Protein AF-A0A022KUI9-F1 (afdb_monomer)

Structure (mmCIF, N/CA/C/O backbone):
data_AF-A0A022KUI9-F1
#
_entry.id   AF-A0A022KUI9-F1
#
loop_
_atom_site.group_PDB
_atom_site.id
_atom_site.type_symbol
_atom_site.label_atom_id
_atom_site.label_alt_id
_atom_site.label_comp_id
_atom_site.label_asym_id
_atom_site.label_entity_id
_atom_site.label_seq_id
_atom_site.pdbx_PDB_ins_code
_atom_site.Cartn_x
_atom_site.Cartn_y
_atom_site.Cartn_z
_atom_site.occupancy
_atom_site.B_iso_or_equiv
_atom_site.auth_seq_id
_atom_site.auth_comp_id
_atom_site.auth_asym_id
_atom_site.auth_atom_id
_atom_site.pdbx_PDB_model_num
ATOM 1 N N . MET A 1 1 ? -8.753 11.599 -18.284 1.00 32.75 1 MET A N 1
ATOM 2 C CA . MET A 1 1 ? -9.515 12.352 -17.267 1.00 32.75 1 MET A CA 1
ATOM 3 C C . MET A 1 1 ? -10.244 11.339 -16.398 1.00 32.75 1 MET A C 1
ATOM 5 O O . MET A 1 1 ? -11.113 10.648 -16.908 1.00 32.75 1 MET A O 1
ATOM 9 N N . SER A 1 2 ? -9.811 11.151 -15.149 1.00 35.22 2 SER A N 1
ATOM 10 C CA . SER A 1 2 ? -10.555 10.345 -14.174 1.00 35.22 2 SER A CA 1
ATOM 11 C C . SER A 1 2 ? -11.684 11.231 -13.674 1.00 35.22 2 SER A C 1
ATOM 13 O O . SER A 1 2 ? -11.406 12.264 -13.078 1.00 35.22 2 SER A O 1
ATOM 15 N N . THR A 1 3 ? -12.934 10.890 -13.966 1.00 39.75 3 THR A N 1
ATOM 16 C CA . THR A 1 3 ? -14.079 11.484 -13.272 1.00 39.75 3 THR A CA 1
ATOM 17 C C . THR A 1 3 ? -13.853 11.272 -11.780 1.00 39.75 3 THR A C 1
ATOM 19 O O . THR A 1 3 ? -13.820 10.123 -11.335 1.00 39.75 3 THR A O 1
ATOM 22 N N . THR A 1 4 ? -13.603 12.344 -11.027 1.00 51.47 4 THR A N 1
ATOM 23 C CA . THR A 1 4 ? -13.568 12.304 -9.564 1.00 51.47 4 THR A CA 1
ATOM 24 C C . THR A 1 4 ? -14.943 11.831 -9.125 1.00 51.47 4 THR A C 1
ATOM 26 O O . THR A 1 4 ? -15.921 12.566 -9.223 1.00 51.47 4 THR A O 1
ATOM 29 N N . GLN A 1 5 ? -15.042 10.547 -8.794 1.00 65.75 5 GLN A N 1
ATOM 30 C CA . GLN A 1 5 ? -16.291 9.937 -8.375 1.00 65.75 5 GLN A CA 1
ATOM 31 C C . GLN A 1 5 ? -16.695 10.611 -7.063 1.00 65.75 5 GLN A C 1
ATOM 33 O O . GLN A 1 5 ? -15.874 10.690 -6.151 1.00 65.75 5 GLN A O 1
ATOM 38 N N . ASP A 1 6 ? -17.916 11.140 -6.990 1.00 84.56 6 ASP A N 1
ATOM 39 C CA . ASP A 1 6 ? -18.418 11.780 -5.775 1.00 84.56 6 ASP A CA 1
ATOM 40 C C . ASP A 1 6 ? -18.535 10.720 -4.668 1.00 84.56 6 ASP A C 1
ATOM 42 O O . ASP A 1 6 ? -19.437 9.877 -4.650 1.00 84.56 6 ASP A O 1
ATOM 46 N N . VAL A 1 7 ? -17.548 10.727 -3.772 1.00 88.44 7 VAL A N 1
ATOM 47 C CA . VAL A 1 7 ? -17.407 9.759 -2.683 1.00 88.44 7 VAL A CA 1
ATOM 48 C C . VAL A 1 7 ? -18.552 9.846 -1.682 1.00 88.44 7 VAL A C 1
ATOM 50 O O . VAL A 1 7 ? -18.971 8.820 -1.142 1.00 88.44 7 VAL A O 1
ATOM 53 N N . THR A 1 8 ? -19.093 11.046 -1.474 1.00 89.75 8 THR A N 1
ATOM 54 C CA . THR A 1 8 ? -20.229 11.285 -0.584 1.00 89.75 8 THR A CA 1
ATOM 55 C C . THR A 1 8 ? -21.500 10.712 -1.198 1.00 89.75 8 THR A C 1
ATOM 57 O O . THR A 1 8 ? -22.277 10.059 -0.496 1.00 89.75 8 THR A O 1
ATOM 60 N N . ALA A 1 9 ? -21.693 10.870 -2.512 1.00 91.25 9 ALA A N 1
ATOM 61 C CA . ALA A 1 9 ? -22.823 10.277 -3.226 1.00 91.25 9 ALA A CA 1
ATOM 62 C C . ALA A 1 9 ? -22.832 8.741 -3.132 1.00 91.25 9 ALA A C 1
ATOM 64 O O . ALA A 1 9 ? -23.885 8.156 -2.876 1.00 91.25 9 ALA A O 1
ATOM 65 N N . LEU A 1 10 ? -21.671 8.082 -3.256 1.00 92.06 10 LEU A N 1
ATOM 66 C CA . LEU A 1 10 ? -21.560 6.626 -3.075 1.00 92.06 10 LEU A CA 1
ATOM 67 C C . LEU A 1 10 ? -22.010 6.181 -1.680 1.00 92.06 10 LEU A C 1
ATOM 69 O O . LEU A 1 10 ? -22.832 5.274 -1.544 1.00 92.06 10 LEU A O 1
ATOM 73 N N . MET A 1 11 ? -21.502 6.841 -0.637 1.00 94.44 11 MET A N 1
ATOM 74 C CA . MET A 1 11 ? -21.848 6.512 0.748 1.00 94.44 11 MET A CA 1
ATOM 75 C C . MET A 1 11 ? -23.323 6.804 1.055 1.00 94.44 11 MET A C 1
ATOM 77 O O . MET A 1 11 ? -23.965 6.040 1.772 1.00 94.44 11 MET A O 1
ATOM 81 N N . THR A 1 12 ? -23.873 7.880 0.488 1.00 94.94 12 THR A N 1
ATOM 82 C CA . THR A 1 12 ? -25.285 8.269 0.631 1.00 94.94 12 THR A CA 1
ATOM 83 C C . THR A 1 12 ? -26.207 7.250 -0.035 1.00 94.94 12 THR A C 1
ATOM 85 O O . THR A 1 12 ? -27.186 6.820 0.574 1.00 94.94 12 THR A O 1
ATOM 88 N N . SER A 1 13 ? -25.859 6.800 -1.245 1.00 93.62 13 SER A N 1
ATOM 89 C CA . SER A 1 13 ? -26.579 5.734 -1.946 1.00 93.62 13 SER A CA 1
ATOM 90 C C . SER A 1 13 ? -26.566 4.435 -1.138 1.00 93.62 13 SER A C 1
ATOM 92 O O . SER A 1 13 ? -27.624 3.867 -0.881 1.00 93.62 13 SER A O 1
ATOM 94 N N . HIS A 1 14 ? -25.392 4.015 -0.653 1.00 94.69 14 HIS A N 1
ATOM 95 C CA . HIS A 1 14 ? -25.243 2.826 0.194 1.00 94.69 14 HIS A CA 1
ATOM 96 C C . HIS A 1 14 ? -26.022 2.933 1.513 1.00 94.69 14 HIS A C 1
ATOM 98 O O . HIS A 1 14 ? -26.575 1.953 2.009 1.00 94.69 14 HIS A O 1
ATOM 104 N N . ALA A 1 15 ? -26.106 4.129 2.103 1.00 96.25 15 ALA A N 1
ATOM 105 C CA . ALA A 1 15 ? -26.881 4.336 3.319 1.00 96.25 15 ALA A CA 1
ATOM 106 C C . ALA A 1 15 ? -28.376 4.064 3.133 1.00 96.25 15 ALA A C 1
ATOM 108 O O . ALA A 1 15 ? -29.029 3.710 4.118 1.00 96.25 15 ALA A O 1
ATOM 109 N N . ALA A 1 16 ? -28.908 4.203 1.912 1.00 95.50 16 ALA A N 1
ATOM 110 C CA . ALA A 1 16 ? -30.316 3.981 1.585 1.00 95.50 16 ALA A CA 1
ATOM 111 C C . ALA A 1 16 ? -31.273 4.677 2.579 1.00 95.50 16 ALA A C 1
ATOM 113 O O . ALA A 1 16 ? -32.283 4.116 3.002 1.00 95.50 16 ALA A O 1
ATOM 114 N N . LEU A 1 17 ? -30.913 5.894 3.003 1.00 95.62 17 LEU A N 1
ATOM 115 C CA . LEU A 1 17 ? -31.647 6.700 3.976 1.00 95.62 17 LEU A CA 1
ATOM 116 C C . LEU A 1 17 ? -31.761 8.147 3.482 1.00 95.62 17 LEU A C 1
ATOM 118 O O . LEU A 1 17 ? -30.729 8.786 3.267 1.00 95.62 17 LEU A O 1
ATOM 122 N N . PRO A 1 18 ? -32.983 8.694 3.340 1.00 94.81 18 PRO A N 1
ATOM 123 C CA . PRO A 1 18 ? -33.170 10.090 2.958 1.00 94.81 18 PRO A CA 1
ATOM 124 C C . PRO A 1 18 ? -32.487 11.047 3.945 1.00 94.81 18 PRO A C 1
ATOM 126 O O . PRO A 1 18 ? -32.740 10.975 5.148 1.00 94.81 18 PRO A O 1
ATOM 129 N N . GLY A 1 19 ? -31.652 11.962 3.448 1.00 93.88 19 GLY A N 1
ATOM 130 C CA . GLY A 1 19 ? -30.924 12.929 4.274 1.00 93.88 19 GLY A CA 1
ATOM 131 C C . GLY A 1 19 ? -29.584 12.429 4.823 1.00 93.88 19 GLY A C 1
ATOM 132 O O . GLY A 1 19 ? -28.986 13.114 5.652 1.00 93.88 19 GLY A O 1
ATOM 133 N N . ALA A 1 20 ? -29.093 11.254 4.407 1.00 96.56 20 ALA A N 1
ATOM 134 C CA . ALA A 1 20 ? -27.789 10.738 4.838 1.00 96.56 20 ALA A CA 1
ATOM 135 C C . ALA A 1 20 ? -26.624 11.682 4.492 1.00 96.56 20 ALA A C 1
ATOM 137 O O . ALA A 1 20 ? -25.658 11.764 5.251 1.00 96.56 20 ALA A O 1
ATOM 138 N N . GLU A 1 21 ? -26.737 12.466 3.420 1.00 95.31 21 GLU A N 1
ATOM 139 C CA . GLU A 1 21 ? -25.753 13.480 3.046 1.00 95.31 21 GLU A CA 1
ATOM 140 C C . GLU A 1 21 ? -25.562 14.557 4.127 1.00 95.31 21 GLU A C 1
ATOM 142 O O . GLU A 1 21 ? -24.482 15.125 4.222 1.00 95.31 21 GLU A O 1
ATOM 147 N N . GLN A 1 22 ? -26.554 14.799 4.996 1.00 95.62 22 GLN A N 1
ATOM 148 C CA . GLN A 1 22 ? -26.453 15.781 6.089 1.00 95.62 22 GLN A CA 1
ATOM 149 C C . GLN A 1 22 ? -25.416 15.399 7.155 1.00 95.62 22 GLN A C 1
ATOM 151 O O . GLN A 1 22 ? -24.913 16.268 7.859 1.00 95.62 22 GLN A O 1
ATOM 156 N N . VAL A 1 23 ? -25.104 14.104 7.287 1.00 96.19 23 VAL A N 1
ATOM 157 C CA . VAL A 1 23 ? -24.130 13.587 8.267 1.00 96.19 23 VAL A CA 1
ATOM 158 C C . VAL A 1 23 ? -22.879 12.994 7.626 1.00 96.19 23 VAL A C 1
ATOM 160 O O . VAL A 1 23 ? -21.890 12.781 8.321 1.00 96.19 23 VAL A O 1
ATOM 163 N N . LEU A 1 24 ? -22.919 12.692 6.325 1.00 96.44 24 LEU A N 1
ATOM 164 C CA . LEU A 1 24 ? -21.796 12.119 5.573 1.00 96.44 24 LEU A CA 1
ATOM 165 C C . LEU A 1 24 ? -20.928 13.178 4.878 1.00 96.44 24 LEU A C 1
ATOM 167 O O . LEU A 1 24 ? -19.786 12.888 4.518 1.00 96.44 24 LEU A O 1
ATOM 171 N N . ASP A 1 25 ? -21.457 14.388 4.704 1.00 95.19 25 ASP A N 1
ATOM 172 C CA . ASP A 1 25 ? -20.746 15.548 4.178 1.00 95.19 25 ASP A CA 1
ATOM 173 C C . ASP A 1 25 ? -20.314 16.464 5.334 1.00 95.19 25 ASP A C 1
ATOM 175 O O . ASP A 1 25 ? -21.151 16.982 6.078 1.00 95.19 25 ASP A O 1
ATOM 179 N N . SER A 1 26 ? -19.004 16.678 5.483 1.00 93.44 26 SER A N 1
ATOM 180 C CA . SER A 1 26 ? -18.447 17.509 6.558 1.00 93.44 26 SER A CA 1
ATOM 181 C C . SER A 1 26 ? -18.938 18.960 6.512 1.00 93.44 26 SER A C 1
ATOM 183 O O . SER A 1 26 ? -19.142 19.560 7.566 1.00 93.44 26 SER A O 1
ATOM 185 N N . ALA A 1 27 ? -19.164 19.537 5.326 1.00 94.31 27 ALA A N 1
ATOM 186 C CA . ALA A 1 27 ? -19.635 20.914 5.188 1.00 94.31 27 ALA A CA 1
ATOM 187 C C . ALA A 1 27 ? -21.111 21.037 5.586 1.00 94.31 27 ALA A C 1
ATOM 189 O O . ALA A 1 27 ? -21.484 21.967 6.304 1.00 94.31 27 ALA A O 1
ATOM 190 N N . ARG A 1 28 ? -21.946 20.067 5.192 1.00 95.94 28 ARG A N 1
ATOM 191 C CA . ARG A 1 28 ? -23.356 20.021 5.622 1.00 95.94 28 ARG A CA 1
ATOM 192 C C . ARG A 1 28 ? -23.476 19.796 7.122 1.00 95.94 28 ARG A C 1
ATOM 194 O O . ARG A 1 28 ? -24.244 20.499 7.773 1.00 95.94 28 ARG A O 1
ATOM 201 N N . LEU A 1 29 ? -22.679 18.883 7.678 1.00 96.31 29 LEU A N 1
ATOM 202 C CA . LEU A 1 29 ? -22.661 18.652 9.118 1.00 96.31 29 LEU A CA 1
ATOM 203 C C . LEU A 1 29 ? -22.164 19.889 9.879 1.00 96.31 29 LEU A C 1
ATOM 205 O O . LEU A 1 29 ? -22.726 20.226 10.916 1.00 96.31 29 LEU A O 1
ATOM 209 N N . SER A 1 30 ? -21.168 20.606 9.353 1.00 96.69 30 SER A N 1
ATOM 210 C CA . SER A 1 30 ? -20.695 21.858 9.959 1.00 96.69 30 SER A CA 1
ATOM 211 C C . SER A 1 30 ? -21.796 22.919 10.010 1.00 96.69 30 SER A C 1
ATOM 213 O O . SER A 1 30 ? -22.028 23.532 11.052 1.00 96.69 30 SER A O 1
ATOM 215 N N . ALA A 1 31 ? -22.532 23.092 8.907 1.00 96.00 31 ALA A N 1
ATOM 216 C CA . ALA A 1 31 ? -23.672 24.003 8.849 1.00 96.00 31 ALA A CA 1
ATOM 217 C C . ALA A 1 31 ? -24.786 23.601 9.831 1.00 96.00 31 ALA A C 1
ATOM 219 O O . ALA A 1 31 ? -25.356 24.464 10.494 1.00 96.00 31 ALA A O 1
ATOM 220 N N . LEU A 1 32 ? -25.058 22.299 9.962 1.00 95.25 32 LEU A N 1
ATOM 221 C CA . LEU A 1 32 ? -26.034 21.754 10.907 1.00 95.25 32 LEU A CA 1
ATOM 222 C C . LEU A 1 32 ? -25.645 22.023 12.370 1.00 95.25 32 LEU A C 1
ATOM 224 O O . LEU A 1 32 ? -26.492 22.369 13.188 1.00 95.25 32 LEU A O 1
ATOM 228 N N . LEU A 1 33 ? -24.366 21.844 12.707 1.00 95.12 33 LEU A N 1
ATOM 229 C CA . LEU A 1 33 ? -23.859 22.003 14.072 1.00 95.12 33 LEU A CA 1
ATOM 230 C C . LEU A 1 33 ? -23.544 23.462 14.435 1.00 95.12 33 LEU A C 1
ATOM 232 O O . LEU A 1 33 ? -23.297 23.745 15.606 1.00 95.12 33 LEU A O 1
ATOM 236 N N . GLY A 1 34 ? -23.524 24.372 13.457 1.00 94.19 34 GLY A N 1
ATOM 237 C CA . GLY A 1 34 ? -23.131 25.770 13.654 1.00 94.19 34 GLY A CA 1
ATOM 238 C C . GLY A 1 34 ? -21.646 25.954 13.993 1.00 94.19 34 GLY A C 1
ATOM 239 O O . GLY A 1 34 ? -21.272 26.987 14.543 1.00 94.19 34 GLY A O 1
ATOM 240 N N . GLN A 1 35 ? -20.807 24.959 13.696 1.00 93.56 35 GLN A N 1
ATOM 241 C CA . GLN A 1 35 ? -19.363 24.963 13.943 1.00 93.56 35 GLN A CA 1
ATOM 242 C C . GLN A 1 35 ? -18.648 24.140 12.872 1.00 93.56 35 GLN A C 1
ATOM 244 O O . GLN A 1 35 ? -19.191 23.145 12.395 1.00 93.56 35 GLN A O 1
ATOM 249 N N . GLU A 1 36 ? -17.429 24.530 12.501 1.00 95.44 36 GLU A N 1
ATOM 250 C CA . GLU A 1 36 ? -16.634 23.747 11.554 1.00 95.44 36 GLU A CA 1
ATOM 251 C C . GLU A 1 36 ? -16.195 22.423 12.178 1.00 95.44 36 GLU A C 1
ATOM 253 O O . GLU A 1 36 ? -15.584 22.388 13.249 1.00 95.44 36 GLU A O 1
ATOM 258 N N . VAL A 1 37 ? -16.492 21.320 11.491 1.00 95.25 37 VAL A N 1
ATOM 259 C CA . VAL A 1 37 ? -16.132 19.974 11.931 1.00 95.25 37 VAL A CA 1
ATOM 260 C C . VAL A 1 37 ? -15.529 19.143 10.806 1.00 95.25 37 VAL A C 1
ATOM 262 O O . VAL A 1 37 ? -15.844 19.307 9.627 1.00 95.25 37 VAL A O 1
ATOM 265 N N . ALA A 1 38 ? -14.699 18.179 11.190 1.00 94.06 38 ALA A N 1
ATOM 266 C CA . ALA A 1 38 ? -14.253 17.098 10.323 1.00 94.06 38 ALA A CA 1
ATOM 267 C C . ALA A 1 38 ? -14.775 15.758 10.848 1.00 94.06 38 ALA A C 1
ATOM 269 O O . ALA A 1 38 ? -14.785 15.514 12.056 1.00 94.06 38 ALA A O 1
ATOM 270 N N . LEU A 1 39 ? -15.186 14.874 9.942 1.00 95.12 39 LEU A N 1
ATOM 271 C CA . LEU A 1 39 ? -15.570 13.510 10.290 1.00 95.12 39 LEU A CA 1
ATOM 272 C C . LEU A 1 39 ? -14.326 12.676 10.614 1.00 95.12 39 LEU A C 1
ATOM 274 O O . LEU A 1 39 ? -13.338 12.719 9.888 1.00 95.12 39 LEU A O 1
ATOM 278 N N . ASP A 1 40 ? -14.384 11.902 11.698 1.00 92.12 40 ASP A N 1
ATOM 279 C CA . ASP A 1 40 ? -13.325 10.944 12.053 1.00 92.12 40 ASP A CA 1
ATOM 280 C C . ASP A 1 40 ? -13.727 9.505 11.734 1.00 92.12 40 ASP A C 1
ATOM 282 O O . ASP A 1 40 ? -12.897 8.687 11.336 1.00 92.12 40 ASP A O 1
ATOM 286 N N . ARG A 1 41 ? -14.996 9.150 11.977 1.00 94.81 41 ARG A N 1
ATOM 287 C CA . ARG A 1 41 ? -15.497 7.794 11.746 1.00 94.81 41 ARG A CA 1
ATOM 288 C C . ARG A 1 41 ? -16.905 7.813 11.200 1.00 94.81 41 ARG A C 1
ATOM 290 O O . ARG A 1 41 ? -17.740 8.592 11.646 1.00 94.81 41 ARG A O 1
ATOM 297 N N . VAL A 1 42 ? -17.185 6.861 10.318 1.00 95.81 42 VAL A N 1
ATOM 298 C CA . VAL A 1 42 ? -18.500 6.642 9.725 1.00 95.81 42 VAL A CA 1
ATOM 299 C C . VAL A 1 42 ? -18.921 5.191 9.910 1.00 95.81 42 VAL A C 1
ATOM 301 O O . VAL A 1 42 ? -18.171 4.249 9.640 1.00 95.81 42 VAL A O 1
ATOM 304 N N . ARG A 1 43 ? -20.165 4.998 10.346 1.00 95.88 43 ARG A N 1
ATOM 305 C CA . ARG A 1 43 ? -20.824 3.698 10.411 1.00 95.88 43 ARG A CA 1
ATOM 306 C C . ARG A 1 43 ? -22.184 3.766 9.735 1.00 95.88 43 ARG A C 1
ATOM 308 O O . ARG A 1 43 ? -23.122 4.356 10.266 1.00 95.88 43 ARG A O 1
ATOM 315 N N . ILE A 1 44 ? -22.298 3.062 8.617 1.00 96.06 44 ILE A N 1
ATOM 316 C CA . ILE A 1 44 ? -23.532 2.951 7.845 1.00 96.06 44 ILE A CA 1
ATOM 317 C C . ILE A 1 44 ? -24.181 1.595 8.130 1.00 96.06 44 ILE A C 1
ATOM 319 O O . ILE A 1 44 ? -23.514 0.561 8.185 1.00 96.06 44 ILE A O 1
ATOM 323 N N . LYS A 1 45 ? -25.490 1.610 8.370 1.00 95.69 45 LYS A N 1
ATOM 324 C CA . LYS A 1 45 ? -26.367 0.440 8.322 1.00 95.69 45 LYS A CA 1
ATOM 325 C C . LYS A 1 45 ? -27.469 0.760 7.312 1.00 95.69 45 LYS A C 1
ATOM 327 O O . LYS A 1 45 ? -28.362 1.529 7.690 1.00 95.69 45 LYS A O 1
ATOM 332 N N . PRO A 1 46 ? -27.391 0.220 6.083 1.00 95.56 46 PRO A N 1
ATOM 333 C CA . PRO A 1 46 ? -28.315 0.556 5.003 1.00 95.56 46 PRO A CA 1
ATOM 334 C C . PRO A 1 46 ? -29.781 0.486 5.446 1.00 95.56 46 PRO A C 1
ATOM 336 O O . PRO A 1 46 ? -30.176 -0.453 6.141 1.00 95.56 46 PRO A O 1
ATOM 339 N N . GLY A 1 47 ? -30.558 1.526 5.140 1.00 96.25 47 GLY A N 1
ATOM 340 C CA . GLY A 1 47 ? -31.979 1.652 5.489 1.00 96.25 47 GLY A CA 1
ATOM 341 C C . GLY A 1 47 ? -32.290 1.808 6.984 1.00 96.25 47 GLY A C 1
ATOM 342 O O . GLY A 1 47 ? -33.450 1.971 7.356 1.00 96.25 47 GLY A O 1
ATOM 343 N N . ALA A 1 48 ? -31.289 1.764 7.871 1.00 97.12 48 ALA A N 1
ATOM 344 C CA . ALA A 1 48 ? -31.505 1.705 9.316 1.00 97.12 48 ALA A CA 1
ATOM 345 C C . ALA A 1 48 ? -30.895 2.882 10.087 1.00 97.12 48 ALA A C 1
ATOM 347 O O . ALA A 1 48 ? -31.582 3.482 10.921 1.00 97.12 48 ALA A O 1
ATOM 348 N N . SER A 1 49 ? -29.608 3.181 9.880 1.00 97.69 49 SER A N 1
ATOM 349 C CA . SER A 1 49 ? -28.948 4.318 10.536 1.00 97.69 49 SER A CA 1
ATOM 350 C C . SER A 1 49 ? -27.602 4.691 9.916 1.00 97.69 49 SER A C 1
ATOM 352 O O . SER A 1 49 ? -26.840 3.797 9.545 1.00 97.69 49 SER A O 1
ATOM 354 N N . VAL A 1 50 ? -27.241 5.971 9.983 1.00 98.06 50 VAL A N 1
ATOM 355 C CA . VAL A 1 50 ? -25.875 6.476 9.788 1.00 98.06 50 VAL A CA 1
ATOM 356 C C . VAL A 1 50 ? -25.403 7.115 11.091 1.00 98.06 50 VAL A C 1
ATOM 358 O O . VAL A 1 50 ? -26.046 8.031 11.590 1.00 98.06 50 VAL A O 1
ATOM 361 N N . LEU A 1 51 ? -24.308 6.614 11.660 1.00 98.12 51 LEU A N 1
ATOM 362 C CA . LEU A 1 51 ? -23.685 7.155 12.870 1.00 98.12 51 LEU A CA 1
ATOM 363 C C . LEU A 1 51 ? -22.268 7.604 12.537 1.00 98.12 51 LEU A C 1
ATOM 365 O O . LEU A 1 51 ? -21.469 6.791 12.064 1.00 98.12 51 LEU A O 1
ATOM 369 N N . VAL A 1 52 ? -21.957 8.861 12.822 1.00 97.81 52 VAL A N 1
ATOM 370 C CA . VAL A 1 52 ? -20.620 9.425 12.641 1.00 97.81 52 VAL A CA 1
ATOM 371 C C . VAL A 1 52 ? -20.058 9.952 13.956 1.00 97.81 52 VAL A C 1
ATOM 373 O O . VAL A 1 52 ? -20.820 10.387 14.821 1.00 97.81 52 VAL A O 1
ATOM 376 N N . SER A 1 53 ? -18.734 9.916 14.106 1.00 97.31 53 SER A N 1
ATOM 377 C CA . SER A 1 53 ? -18.024 10.797 15.040 1.00 97.31 53 SER A CA 1
ATOM 378 C C . SER A 1 53 ? -17.389 11.939 14.272 1.00 97.31 53 SER A C 1
ATOM 380 O O . SER A 1 53 ? -16.903 11.745 13.153 1.00 97.31 53 SER A O 1
ATOM 382 N N . TYR A 1 54 ? -17.336 13.098 14.907 1.00 96.25 54 TYR A N 1
ATOM 383 C CA . TYR A 1 54 ? -16.688 14.278 14.367 1.00 96.25 54 TYR A CA 1
ATOM 384 C C . TYR A 1 54 ? -15.764 14.914 15.401 1.00 96.25 54 TYR A C 1
ATOM 386 O O . TYR A 1 54 ? -15.898 14.689 16.611 1.00 96.25 54 TYR A O 1
ATOM 394 N N . ARG A 1 55 ? -14.870 15.760 14.894 1.00 94.56 55 ARG A N 1
ATOM 395 C CA . ARG A 1 55 ? -14.062 16.686 15.677 1.00 94.56 55 ARG A CA 1
ATOM 396 C C . ARG A 1 55 ? -14.319 18.124 15.259 1.00 94.56 55 ARG A C 1
ATOM 398 O O . ARG A 1 55 ? -14.409 18.386 14.061 1.00 94.56 55 ARG A O 1
ATOM 405 N N . ALA A 1 56 ? -14.381 19.033 16.221 1.00 92.81 56 ALA A N 1
ATOM 406 C CA . ALA A 1 56 ? -14.358 20.462 15.953 1.00 92.81 56 ALA A CA 1
ATOM 407 C C . ALA A 1 56 ? -12.995 20.867 15.371 1.00 92.81 56 ALA A C 1
ATOM 409 O O . ALA A 1 56 ? -11.945 2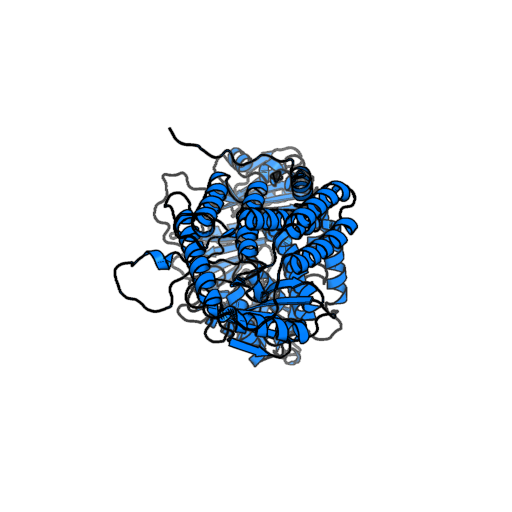0.350 15.771 1.00 92.81 56 ALA A O 1
ATOM 410 N N . LEU A 1 57 ? -13.014 21.772 14.397 1.00 88.06 57 LEU A N 1
ATOM 411 C CA . LEU A 1 57 ? -11.825 22.431 13.874 1.00 88.06 57 LEU A CA 1
ATOM 412 C C . LEU A 1 57 ? -11.678 23.770 14.601 1.00 88.06 57 LEU A C 1
ATOM 414 O O . LEU A 1 57 ? -12.634 24.534 14.705 1.00 88.06 57 LEU A O 1
ATOM 418 N N . ALA A 1 58 ? -10.495 24.041 15.153 1.00 70.50 58 ALA A N 1
ATOM 419 C CA . ALA A 1 58 ? -10.264 25.290 15.867 1.00 70.50 58 ALA A CA 1
ATOM 420 C C . ALA A 1 58 ? -10.399 26.485 14.911 1.00 70.50 58 ALA A C 1
ATOM 422 O O . ALA A 1 58 ? -9.748 26.520 13.866 1.00 70.50 58 ALA A O 1
ATOM 423 N N . SER A 1 59 ? -11.178 27.497 15.302 1.00 54.22 59 SER A N 1
ATOM 424 C CA . SER A 1 59 ? -11.160 28.805 14.644 1.00 54.22 59 SER A CA 1
ATOM 425 C C . SER A 1 59 ? -9.731 29.356 14.671 1.00 54.22 59 SER A C 1
ATOM 427 O O . SER A 1 59 ? -9.063 29.270 15.704 1.00 54.22 59 SER A O 1
ATOM 429 N N . ALA A 1 60 ? -9.270 29.945 13.564 1.00 42.59 60 ALA A N 1
ATOM 430 C CA . ALA A 1 60 ? -7.886 30.374 13.302 1.00 42.59 60 ALA A CA 1
ATOM 431 C C . ALA A 1 60 ? -7.281 31.449 14.253 1.00 42.59 60 ALA A C 1
ATOM 433 O O . ALA A 1 60 ? -6.348 32.150 13.876 1.00 42.59 60 ALA A O 1
ATOM 434 N N . GLY A 1 61 ? -7.769 31.592 15.490 1.00 38.06 61 GLY A N 1
ATOM 435 C CA . GLY A 1 61 ? -7.282 32.540 16.497 1.00 38.06 61 GLY A CA 1
ATOM 436 C C . GLY A 1 61 ? -7.243 32.027 17.945 1.00 38.06 61 GLY A C 1
ATOM 437 O O . GLY A 1 61 ? -7.001 32.834 18.836 1.00 38.06 61 GLY A O 1
ATOM 438 N N . ALA A 1 62 ? -7.472 30.732 18.213 1.00 36.59 62 ALA A N 1
ATOM 439 C CA . ALA A 1 62 ? -7.586 30.192 19.583 1.00 36.59 62 ALA A CA 1
ATOM 440 C C . ALA A 1 62 ? -6.589 29.064 19.935 1.00 36.59 62 ALA A C 1
ATOM 442 O O . ALA A 1 62 ? -6.831 28.286 20.856 1.00 36.59 62 ALA A O 1
ATOM 443 N N . ALA A 1 63 ? -5.462 28.945 19.227 1.00 38.19 63 ALA A N 1
ATOM 444 C CA . ALA A 1 63 ? -4.449 27.932 19.531 1.00 38.19 63 ALA A CA 1
ATOM 445 C C . ALA A 1 63 ? -3.407 28.466 20.531 1.00 38.19 63 ALA A C 1
ATOM 447 O O . ALA A 1 63 ? -2.335 28.931 20.149 1.00 38.19 63 ALA A O 1
ATOM 448 N N . GLY A 1 64 ? -3.708 28.385 21.829 1.00 36.75 64 GLY A N 1
ATOM 449 C CA . GLY A 1 64 ? -2.641 28.253 22.826 1.00 36.75 64 GLY A CA 1
ATOM 450 C C . GLY A 1 64 ? -1.944 26.892 22.652 1.00 36.75 64 GLY A C 1
ATOM 451 O O . GLY A 1 64 ? -2.574 25.956 22.153 1.00 36.75 64 GLY A O 1
ATOM 452 N N . PRO A 1 65 ? -0.662 26.738 23.028 1.00 34.81 65 PRO A N 1
ATOM 453 C CA . PRO A 1 65 ? 0.038 25.464 22.892 1.00 34.81 65 PRO A CA 1
ATOM 454 C C . PRO A 1 65 ? -0.683 24.381 23.708 1.00 34.81 65 PRO A C 1
ATOM 456 O O . PRO A 1 65 ? -0.708 24.427 24.937 1.00 34.81 65 PRO A O 1
ATOM 459 N N . SER A 1 66 ? -1.291 23.401 23.035 1.00 44.75 66 SER A N 1
ATOM 460 C CA . SER A 1 66 ? -1.886 22.240 23.696 1.00 44.75 66 SER A CA 1
ATOM 461 C C . SER A 1 66 ? -0.763 21.320 24.175 1.00 44.75 66 SER A C 1
ATOM 463 O O . SER A 1 66 ? -0.213 20.542 23.402 1.00 44.75 66 SER A O 1
ATOM 465 N N . THR A 1 67 ? -0.402 21.411 25.449 1.00 42.31 67 THR A N 1
ATOM 466 C CA . THR A 1 67 ? 0.713 20.671 26.064 1.00 42.31 67 THR A CA 1
ATOM 467 C C . THR A 1 67 ? 0.366 19.229 26.470 1.00 42.31 67 THR A C 1
ATOM 469 O O . THR A 1 67 ? 1.060 18.646 27.296 1.00 42.31 67 THR A O 1
ATOM 472 N N . GLY A 1 68 ? -0.686 18.623 25.903 1.00 52.28 68 GLY A N 1
ATOM 473 C CA . GLY A 1 68 ? -1.136 17.268 26.253 1.00 52.28 68 GLY A CA 1
ATOM 474 C C . GLY A 1 68 ? -1.580 16.442 25.046 1.00 52.28 68 GLY A C 1
ATOM 475 O O . GLY A 1 68 ? -2.023 16.992 24.037 1.00 52.28 68 GLY A O 1
ATOM 476 N N . CYS A 1 69 ? -1.476 15.116 25.158 1.00 66.62 69 CYS A N 1
ATOM 477 C CA . CYS A 1 69 ? -1.910 14.171 24.130 1.00 66.62 69 CYS A CA 1
ATOM 478 C C . CYS A 1 69 ? -3.448 14.072 24.042 1.00 66.62 69 CYS A C 1
ATOM 480 O O . CYS A 1 69 ? -4.157 14.293 25.019 1.00 66.62 69 CYS A O 1
ATOM 482 N N . GLY A 1 70 ? -3.996 13.785 22.858 1.00 81.06 70 GLY A N 1
ATOM 483 C CA . GLY A 1 70 ? -5.451 13.710 22.644 1.00 81.06 70 GLY A CA 1
ATOM 484 C C . GLY A 1 70 ? -6.160 15.065 22.503 1.00 81.06 70 GLY A C 1
ATOM 485 O O . GLY A 1 70 ? -5.533 16.125 22.482 1.00 81.06 70 GLY A O 1
ATOM 486 N N . ARG A 1 71 ? -7.490 15.038 22.376 1.00 89.69 71 ARG A N 1
ATOM 487 C CA . ARG A 1 71 ? -8.358 16.197 22.073 1.00 89.69 71 ARG A CA 1
ATOM 488 C C . ARG A 1 71 ? -9.164 16.639 23.295 1.00 89.69 71 ARG A C 1
ATOM 490 O O . ARG A 1 71 ? -9.397 15.829 24.190 1.00 89.69 71 ARG A O 1
ATOM 497 N N . ALA A 1 72 ? -9.615 17.892 23.344 1.00 90.81 72 ALA A N 1
ATOM 498 C CA . ALA A 1 72 ? -10.523 18.312 24.409 1.00 90.81 72 ALA A CA 1
ATOM 499 C C . ALA A 1 72 ? -11.880 17.601 24.267 1.00 90.81 72 ALA A C 1
ATOM 501 O O . ALA A 1 72 ? -12.337 17.336 23.156 1.00 90.81 72 ALA A O 1
ATOM 502 N N . LEU A 1 73 ? -12.540 17.306 25.391 1.00 90.12 73 LEU A N 1
ATOM 503 C CA . LEU A 1 73 ? -13.855 16.646 25.401 1.00 90.12 73 LEU A CA 1
ATOM 504 C C . LEU A 1 73 ? -14.914 17.414 24.594 1.00 90.12 73 LEU A C 1
ATOM 506 O O . LEU A 1 73 ? -15.735 16.789 23.931 1.00 90.12 73 LEU A O 1
ATOM 510 N N . ALA A 1 74 ? -14.878 18.749 24.643 1.00 89.94 74 ALA A N 1
ATOM 511 C CA . ALA A 1 74 ? -15.821 19.618 23.936 1.00 89.94 74 ALA A CA 1
ATOM 512 C C . ALA A 1 74 ? -15.657 19.576 22.407 1.00 89.94 74 ALA A C 1
ATOM 514 O O . ALA A 1 74 ? -16.617 19.826 21.682 1.00 89.94 74 ALA A O 1
ATOM 515 N N . ASP A 1 75 ? -14.468 19.205 21.925 1.00 92.75 75 ASP A N 1
ATOM 516 C CA . ASP A 1 75 ? -14.150 19.173 20.498 1.00 92.75 75 ASP A CA 1
ATOM 517 C C . ASP A 1 75 ? -14.538 17.844 19.847 1.00 92.75 75 ASP A C 1
ATOM 519 O O . ASP A 1 75 ? -14.257 17.644 18.670 1.00 92.75 75 ASP A O 1
ATOM 523 N N . VAL A 1 76 ? -15.125 16.899 20.586 1.00 95.19 76 VAL A N 1
ATOM 524 C CA . VAL A 1 76 ? -15.449 15.557 20.089 1.00 95.19 76 VAL A CA 1
ATOM 525 C C . VAL A 1 76 ? -16.930 15.269 20.293 1.00 95.19 76 VAL A C 1
ATOM 527 O O . VAL A 1 76 ? -17.461 15.376 21.398 1.00 95.19 76 VAL A O 1
ATOM 530 N N . GLY A 1 77 ? -17.600 14.840 19.227 1.00 96.25 77 GLY A N 1
ATOM 531 C CA . GLY A 1 77 ? -19.024 14.529 19.279 1.00 96.25 77 GLY A CA 1
ATOM 532 C C . GLY A 1 77 ? -19.458 13.491 18.259 1.00 96.25 77 GLY A C 1
ATOM 533 O O . GLY A 1 77 ? -18.648 12.873 17.559 1.00 96.25 77 GLY A O 1
ATOM 534 N N . TRP A 1 78 ? -20.765 13.269 18.207 1.00 97.81 78 TRP A N 1
ATOM 535 C CA . TRP A 1 78 ? -21.405 12.319 17.309 1.00 97.81 78 TRP A CA 1
ATOM 536 C C . TRP A 1 78 ? -22.648 12.918 16.654 1.00 97.81 78 TRP A C 1
ATOM 538 O O . TRP A 1 78 ? -23.333 13.765 17.230 1.00 97.81 78 TRP A O 1
ATOM 548 N N . ALA A 1 79 ? -22.967 12.429 15.456 1.00 98.00 79 ALA A N 1
ATOM 549 C CA . ALA A 1 79 ? -24.244 12.677 14.796 1.00 98.00 79 ALA A CA 1
ATOM 550 C C . ALA A 1 79 ? -24.855 11.355 14.313 1.00 98.00 79 ALA A C 1
ATOM 552 O O . ALA A 1 79 ? -24.154 10.465 13.824 1.00 98.00 79 ALA A O 1
ATOM 553 N N . LEU A 1 80 ? -26.164 11.207 14.495 1.00 98.06 80 LEU A N 1
ATOM 554 C CA . LEU A 1 80 ? -26.930 10.002 14.201 1.00 98.06 80 LEU A CA 1
ATOM 555 C C . LEU A 1 80 ? -28.144 10.357 13.348 1.00 98.06 80 LEU A C 1
ATOM 557 O O . LEU A 1 80 ? -29.060 11.021 13.825 1.00 98.06 80 LEU A O 1
ATOM 561 N N . LEU A 1 81 ? -28.190 9.816 12.135 1.00 98.12 81 LEU A N 1
ATOM 562 C CA . LEU A 1 81 ? -29.410 9.702 11.347 1.00 98.12 81 LEU A CA 1
ATOM 563 C C . LEU A 1 81 ? -30.008 8.307 11.563 1.00 98.12 81 LEU A C 1
ATOM 565 O O . LEU A 1 81 ? -29.311 7.305 11.382 1.00 98.12 81 LEU A O 1
ATOM 569 N N . VAL A 1 82 ? -31.276 8.197 11.958 1.00 97.88 82 VAL A N 1
ATOM 570 C CA . VAL A 1 82 ? -31.898 6.906 12.301 1.00 97.88 82 VAL A CA 1
ATOM 571 C C . VAL A 1 82 ? -33.366 6.836 11.888 1.00 97.88 82 VAL A C 1
ATOM 573 O O . VAL A 1 82 ? -34.154 7.717 12.200 1.00 97.88 82 VAL A O 1
ATOM 576 N N . ALA A 1 83 ? -33.765 5.748 11.223 1.00 97.38 83 ALA A N 1
ATOM 577 C CA . ALA A 1 83 ? -35.153 5.568 10.778 1.00 97.38 83 ALA A CA 1
ATOM 578 C C . ALA A 1 83 ? -36.117 5.154 11.909 1.00 97.38 83 ALA A C 1
ATOM 580 O O . ALA A 1 83 ? -37.312 5.432 11.857 1.00 97.38 83 ALA A O 1
ATOM 581 N N . SER A 1 84 ? -35.604 4.461 12.930 1.00 96.75 84 SER A N 1
ATOM 582 C CA . SER A 1 84 ? -36.406 3.851 14.000 1.00 96.75 84 SER A CA 1
ATOM 583 C C . SER A 1 84 ? -36.742 4.851 15.121 1.00 96.75 84 SER A C 1
ATOM 585 O O . SER A 1 84 ? -35.809 5.308 15.794 1.00 96.75 84 SER A O 1
ATOM 587 N N . PRO A 1 85 ? -38.040 5.111 15.399 1.00 96.00 85 PRO A N 1
ATOM 588 C CA . PRO A 1 85 ? -38.475 5.944 16.524 1.00 96.00 85 PRO A CA 1
ATOM 589 C C . PRO A 1 85 ? -37.990 5.408 17.877 1.00 96.00 85 PRO A C 1
ATOM 591 O O . PRO A 1 85 ? -37.413 6.152 18.661 1.00 96.00 85 PRO A O 1
ATOM 594 N N . ASP A 1 86 ? -38.082 4.093 18.111 1.00 96.25 86 ASP A N 1
ATOM 595 C CA . ASP A 1 86 ? -37.634 3.473 19.369 1.00 96.25 86 ASP A CA 1
ATOM 596 C C . ASP A 1 86 ? -36.151 3.716 19.665 1.00 96.25 86 ASP A C 1
ATOM 598 O O . ASP A 1 86 ? -35.746 3.901 20.819 1.00 96.25 86 ASP A O 1
ATOM 602 N N . LYS A 1 87 ? -35.314 3.701 18.617 1.00 94.06 87 LYS A N 1
ATOM 603 C CA . LYS A 1 87 ? -33.887 4.007 18.749 1.00 94.06 87 LYS A CA 1
ATOM 604 C C . LYS A 1 87 ? -33.677 5.480 19.079 1.00 94.06 87 LYS A C 1
ATOM 606 O O . LYS A 1 87 ? -32.875 5.747 19.972 1.00 94.06 87 LYS A O 1
ATOM 611 N N . ARG A 1 88 ? -34.393 6.395 18.412 1.00 95.94 88 ARG A N 1
ATOM 612 C CA . ARG A 1 88 ? -34.380 7.840 18.704 1.00 95.94 88 ARG A CA 1
ATOM 613 C C . ARG A 1 88 ? -34.797 8.108 20.149 1.00 95.94 88 ARG A C 1
ATOM 615 O O . ARG A 1 88 ? -34.013 8.667 20.914 1.00 95.94 88 ARG A O 1
ATOM 622 N N . ASP A 1 89 ? -35.944 7.589 20.576 1.00 96.06 89 ASP A N 1
ATOM 623 C CA . ASP A 1 89 ? -36.441 7.763 21.944 1.00 96.06 89 ASP A CA 1
ATOM 624 C C . ASP A 1 89 ? -35.498 7.139 22.974 1.00 96.06 89 ASP A C 1
ATOM 626 O O . ASP A 1 89 ? -35.323 7.647 24.079 1.00 96.06 89 ASP A O 1
ATOM 630 N N . GLY A 1 90 ? -34.863 6.017 22.625 1.00 95.38 90 GLY A N 1
ATOM 631 C CA . GLY A 1 90 ? -33.852 5.382 23.457 1.00 95.38 90 GLY A CA 1
ATOM 632 C C . GLY A 1 90 ? -32.648 6.284 23.731 1.00 95.38 90 GLY A C 1
ATOM 633 O O . GLY A 1 90 ? -32.114 6.228 24.836 1.00 95.38 90 GLY A O 1
ATOM 634 N N . VAL A 1 91 ? -32.224 7.097 22.760 1.00 95.44 91 VAL A N 1
ATOM 635 C CA . VAL A 1 91 ? -31.137 8.073 22.934 1.00 95.44 91 VAL A CA 1
ATOM 636 C C . VAL A 1 91 ? -31.592 9.219 23.832 1.00 95.44 91 VAL A C 1
ATOM 638 O O . VAL A 1 91 ? -30.959 9.461 24.859 1.00 95.44 91 VAL A O 1
ATOM 641 N N . LEU A 1 92 ? -32.727 9.846 23.518 1.00 95.75 92 LEU A N 1
ATOM 642 C CA . LEU A 1 92 ? -33.248 10.989 24.275 1.00 95.75 92 LEU A CA 1
ATOM 643 C C . LEU A 1 92 ? -33.549 10.634 25.736 1.00 95.75 92 LEU A C 1
ATOM 645 O O . LEU A 1 92 ? -33.085 11.320 26.642 1.00 95.75 92 LEU A O 1
ATOM 649 N N . ARG A 1 93 ? -34.208 9.493 25.990 1.00 95.19 93 ARG A N 1
ATOM 650 C CA . ARG A 1 93 ? -34.469 9.014 27.360 1.00 95.19 93 ARG A CA 1
ATOM 651 C C . ARG A 1 93 ? -33.192 8.757 28.156 1.00 95.19 93 ARG A C 1
ATOM 653 O O . ARG A 1 93 ? -33.208 8.866 29.378 1.00 95.19 93 ARG A O 1
ATOM 660 N N . ARG A 1 94 ? -32.100 8.322 27.514 1.00 93.19 94 ARG A N 1
ATOM 661 C CA . ARG A 1 94 ? -30.819 8.123 28.215 1.00 93.19 94 ARG A CA 1
ATOM 662 C C . ARG A 1 94 ? -30.177 9.462 28.558 1.00 93.19 94 ARG A C 1
ATOM 664 O O . ARG A 1 94 ? -29.719 9.601 29.686 1.00 93.19 94 ARG A O 1
ATOM 671 N N . ALA A 1 95 ? -30.190 10.406 27.620 1.00 92.62 95 ALA A N 1
ATOM 672 C CA . ALA A 1 95 ? -29.666 11.753 27.812 1.00 92.62 95 ALA A CA 1
ATOM 673 C C . ALA A 1 95 ? -30.403 12.496 28.937 1.00 92.62 95 ALA A C 1
ATOM 675 O O . ALA A 1 95 ? -29.761 13.023 29.841 1.00 92.62 95 ALA A O 1
ATOM 676 N N . GLU A 1 96 ? -31.736 12.421 28.963 1.00 93.12 96 GLU A N 1
ATOM 677 C CA . GLU A 1 96 ? -32.576 13.008 30.015 1.00 93.12 96 GLU A CA 1
ATOM 678 C C . GLU A 1 96 ? -32.224 12.464 31.410 1.00 93.12 96 GLU A C 1
ATOM 680 O O . GLU A 1 96 ? -32.032 13.232 32.349 1.00 93.12 96 GLU A O 1
ATOM 685 N N . ARG A 1 97 ? -32.036 11.142 31.553 1.00 90.44 97 ARG A N 1
ATOM 686 C CA . ARG A 1 97 ? -31.662 10.520 32.842 1.00 90.44 97 ARG A CA 1
ATOM 687 C C . ARG A 1 97 ? -30.300 10.959 33.367 1.00 90.44 97 ARG A C 1
ATOM 689 O O . ARG A 1 97 ? -30.084 10.929 34.576 1.00 90.44 97 ARG A O 1
ATOM 696 N N . THR A 1 98 ? -29.364 11.273 32.477 1.00 87.81 98 THR A N 1
ATOM 697 C CA . THR A 1 98 ? -28.032 11.761 32.848 1.00 87.81 98 THR A CA 1
ATOM 698 C C . THR A 1 98 ? -27.962 13.287 32.874 1.00 87.81 98 THR A C 1
ATOM 700 O O . THR A 1 98 ? -26.937 13.827 33.264 1.00 87.81 98 THR A O 1
ATOM 703 N N . GLY A 1 99 ? -29.011 14.002 32.458 1.00 87.19 99 GLY A N 1
ATOM 704 C CA . GLY A 1 99 ? -28.961 15.452 32.245 1.00 87.19 99 GLY A CA 1
ATOM 705 C C . GLY A 1 99 ? -27.979 15.876 31.144 1.00 87.19 99 GLY A C 1
ATOM 706 O O . GLY A 1 99 ? -27.519 17.013 31.148 1.00 87.19 99 GLY A O 1
ATOM 707 N N . ALA A 1 100 ? -27.620 14.962 30.237 1.00 90.38 100 ALA A N 1
ATOM 708 C CA . ALA A 1 100 ? -26.723 15.248 29.121 1.00 90.38 100 ALA A CA 1
ATOM 709 C C . ALA A 1 100 ? -27.514 15.869 27.960 1.00 90.38 100 ALA A C 1
ATOM 711 O O . ALA A 1 100 ? -28.694 15.565 27.777 1.00 90.38 100 ALA A O 1
ATOM 712 N N . VAL A 1 101 ? -26.872 16.721 27.161 1.00 92.12 101 VAL A N 1
ATOM 713 C CA . VAL A 1 101 ? -27.549 17.440 26.071 1.00 92.12 101 VAL A CA 1
ATOM 714 C C . VAL A 1 101 ? -27.483 16.631 24.772 1.00 92.12 101 VAL A C 1
ATOM 716 O O . VAL A 1 101 ? -26.413 16.192 24.342 1.00 92.12 101 VAL A O 1
ATOM 719 N N . VAL A 1 102 ? -28.644 16.445 24.141 1.00 96.69 102 VAL A N 1
ATOM 720 C CA . VAL A 1 102 ? -28.793 15.919 22.777 1.00 96.69 102 VAL A CA 1
ATOM 721 C C . VAL A 1 102 ? -29.671 16.884 21.999 1.00 96.69 102 VAL A C 1
ATOM 723 O O . VAL A 1 102 ? -30.762 17.226 22.452 1.00 96.69 102 VAL A O 1
ATOM 726 N N . THR A 1 103 ? -29.208 17.290 20.823 1.00 96.62 103 THR A N 1
ATOM 727 C CA . THR A 1 103 ? -29.960 18.157 19.915 1.00 96.62 103 THR A CA 1
ATOM 728 C C . THR A 1 103 ? -30.645 17.306 18.859 1.00 96.62 103 THR A C 1
ATOM 730 O O . THR A 1 103 ? -29.992 16.517 18.176 1.00 96.62 103 THR A O 1
ATOM 733 N N . GLU A 1 104 ? -31.958 17.467 18.717 1.00 96.50 104 GLU A N 1
ATOM 734 C CA . GLU A 1 104 ? -32.728 16.905 17.610 1.00 96.50 104 GLU A CA 1
ATOM 735 C C . GLU A 1 104 ? -32.924 17.975 16.539 1.00 96.50 104 GLU A C 1
ATOM 737 O O . GLU A 1 104 ? -33.596 18.978 16.759 1.00 96.50 104 GLU A O 1
ATOM 742 N N . HIS A 1 105 ? -32.311 17.760 15.378 1.00 95.38 105 HIS A N 1
ATOM 743 C CA . HIS A 1 105 ? -32.344 18.698 14.253 1.00 95.38 105 HIS A CA 1
ATOM 744 C C . HIS A 1 105 ? -33.536 18.467 13.329 1.00 95.38 105 HIS A C 1
ATOM 746 O O . HIS A 1 105 ? -33.927 19.350 12.570 1.00 95.38 105 HIS A O 1
ATOM 752 N N . ARG A 1 106 ? -34.095 17.254 13.366 1.00 89.12 106 ARG A N 1
ATOM 753 C CA . ARG A 1 106 ? -35.193 16.818 12.506 1.00 89.12 106 ARG A CA 1
ATOM 754 C C . ARG A 1 106 ? -36.158 15.935 13.291 1.00 89.12 106 ARG A C 1
ATOM 756 O O . ARG A 1 106 ? -35.733 14.919 13.836 1.00 89.12 106 ARG A O 1
ATOM 763 N N . GLY A 1 107 ? -37.434 16.329 13.320 1.00 78.56 107 GLY A N 1
ATOM 764 C CA . GLY A 1 107 ? -38.495 15.667 14.092 1.00 78.56 107 GLY A CA 1
ATOM 765 C C . GLY A 1 107 ? -39.325 14.627 13.326 1.00 78.56 107 GLY A C 1
ATOM 766 O O . GLY A 1 107 ? -40.170 13.969 13.928 1.00 78.56 107 GLY A O 1
ATOM 767 N N . ASP A 1 108 ? -39.113 14.466 12.019 1.00 89.06 108 ASP A N 1
ATOM 768 C CA . ASP A 1 108 ? -39.721 13.430 11.179 1.00 89.06 108 ASP A CA 1
ATOM 769 C C . ASP A 1 108 ? -38.707 12.330 10.814 1.00 89.06 108 ASP A C 1
ATOM 771 O O . ASP A 1 108 ? -37.500 12.563 10.769 1.00 89.06 108 ASP A O 1
ATOM 775 N N . SER A 1 109 ? -39.188 11.105 10.569 1.00 90.50 109 SER A N 1
ATOM 776 C CA . SER A 1 109 ? -38.312 9.975 10.229 1.00 90.50 109 SER A CA 1
ATOM 777 C C . SER A 1 109 ? -37.743 10.108 8.803 1.00 90.50 109 SER A C 1
ATOM 779 O O . SER A 1 109 ? -38.504 10.398 7.876 1.00 90.50 109 SER A O 1
ATOM 781 N N . PRO A 1 110 ? -36.440 9.834 8.579 1.00 96.19 110 PRO A N 1
ATOM 782 C CA . PRO A 1 110 ? -35.431 9.471 9.578 1.00 96.19 110 PRO A CA 1
ATOM 783 C C . PRO A 1 110 ? -34.993 10.660 10.452 1.00 96.19 110 PRO A C 1
ATOM 785 O O . PRO A 1 110 ? -34.686 11.738 9.949 1.00 96.19 110 PRO A O 1
ATOM 788 N N . PHE A 1 111 ? -34.904 10.417 11.761 1.00 97.62 111 PHE A N 1
ATOM 789 C CA . PHE A 1 111 ? -34.573 11.411 12.785 1.00 97.62 111 PHE A CA 1
ATOM 790 C C . PHE A 1 111 ? -33.079 11.725 12.791 1.00 97.62 111 PHE A C 1
ATOM 792 O O . PHE A 1 111 ? -32.260 10.806 12.677 1.00 97.62 111 PHE A O 1
ATOM 799 N N . LEU A 1 112 ? -32.731 12.997 12.992 1.00 97.75 112 LEU A N 1
ATOM 800 C CA . LEU A 1 112 ? -31.349 13.474 13.035 1.00 97.75 112 LEU A CA 1
ATOM 801 C C . LEU A 1 112 ? -31.017 14.047 14.413 1.00 97.75 112 LEU A C 1
ATOM 803 O O . LEU A 1 112 ? -31.595 15.046 14.837 1.00 97.75 112 LEU A O 1
ATOM 807 N N . LEU A 1 113 ? -30.068 13.409 15.093 1.00 97.81 113 LEU A N 1
ATOM 808 C CA . LEU A 1 113 ? -29.639 13.728 16.452 1.00 97.81 113 LEU A CA 1
ATOM 809 C C . LEU A 1 113 ? -28.137 14.031 16.480 1.00 97.81 113 LEU A C 1
ATOM 811 O O . LEU A 1 113 ? -27.374 13.390 15.756 1.00 97.81 113 LEU A O 1
ATOM 815 N N . SER A 1 114 ? -27.695 14.924 17.362 1.00 97.56 114 SER A N 1
ATOM 816 C CA . SER A 1 114 ? -26.272 15.119 17.668 1.00 97.56 114 SER A CA 1
ATOM 817 C C . SER A 1 114 ? -26.021 15.338 19.157 1.00 97.56 114 SER A C 1
ATOM 819 O O . SER A 1 114 ? -26.910 15.776 19.889 1.00 97.56 114 SER A O 1
ATOM 821 N N . GLY A 1 115 ? -24.794 15.078 19.600 1.00 96.12 115 GLY A N 1
ATOM 822 C CA . GLY A 1 115 ? -24.390 15.286 20.986 1.00 96.12 115 GLY A CA 1
ATOM 823 C C . GLY A 1 115 ? -22.886 15.140 21.214 1.00 96.12 115 GLY A C 1
ATOM 824 O O . GLY A 1 115 ? -22.143 14.725 20.322 1.00 96.12 115 GLY A O 1
ATOM 825 N N . GLY A 1 116 ? -22.446 15.486 22.425 1.00 94.38 116 GLY A N 1
ATOM 826 C CA . GLY A 1 116 ? -21.083 15.250 22.898 1.00 94.38 116 GLY A CA 1
ATOM 827 C C . GLY A 1 116 ? -20.853 13.799 23.330 1.00 94.38 116 GLY A C 1
ATOM 828 O O . GLY A 1 116 ? -21.763 12.964 23.336 1.00 94.38 116 GLY A O 1
ATOM 829 N N . VAL A 1 117 ? -19.617 13.479 23.718 1.00 93.44 117 VAL A N 1
ATOM 830 C CA . VAL A 1 117 ? -19.243 12.129 24.192 1.00 93.44 117 VAL A CA 1
ATOM 831 C C . VAL A 1 117 ? -20.009 11.679 25.445 1.00 93.44 117 VAL A C 1
ATOM 833 O O . VAL A 1 117 ? -20.220 10.484 25.652 1.00 93.44 117 VAL A O 1
ATOM 836 N N . ASP A 1 118 ? -20.448 12.620 26.278 1.00 91.69 118 ASP A N 1
ATOM 837 C CA . ASP A 1 118 ? -21.224 12.393 27.499 1.00 91.69 118 ASP A CA 1
ATOM 838 C C . ASP A 1 118 ? -22.672 11.968 27.212 1.00 91.69 118 ASP A C 1
ATOM 840 O O . ASP A 1 118 ? -23.277 11.253 28.015 1.00 91.69 118 ASP A O 1
ATOM 844 N N . SER A 1 119 ? -23.206 12.343 26.046 1.00 94.00 119 SER A N 1
ATOM 845 C CA . SER A 1 119 ? -24.548 11.984 25.585 1.00 94.00 119 SER A CA 1
ATOM 846 C C . SER A 1 119 ? -24.577 10.856 24.546 1.00 94.00 119 SER A C 1
ATOM 848 O O . SER A 1 119 ? -25.621 10.601 23.945 1.00 94.00 119 SER A O 1
ATOM 850 N N . ASP A 1 120 ? -23.467 10.127 24.370 1.00 95.25 120 ASP A N 1
ATOM 851 C CA . ASP A 1 120 ? -23.350 9.020 23.409 1.00 95.25 120 ASP A CA 1
ATOM 852 C C . ASP A 1 120 ? -24.538 8.026 23.475 1.00 95.25 120 ASP A C 1
ATOM 854 O O . ASP A 1 120 ? -24.933 7.600 24.570 1.00 95.25 120 ASP A O 1
ATOM 858 N N . PRO A 1 121 ? -25.061 7.549 22.324 1.00 92.56 121 PRO A N 1
ATOM 859 C CA . PRO A 1 121 ? -26.252 6.699 22.266 1.00 92.56 121 PRO A CA 1
ATOM 860 C C . PRO A 1 121 ? -26.222 5.432 23.134 1.00 92.56 121 PRO A C 1
ATOM 862 O O . PRO A 1 121 ? -27.288 4.935 23.523 1.00 92.56 121 PRO A O 1
ATOM 865 N N . ARG A 1 122 ? -25.037 4.866 23.406 1.00 93.00 122 ARG A N 1
ATOM 866 C CA . ARG A 1 122 ? -24.864 3.655 24.228 1.00 93.00 122 ARG A CA 1
ATOM 867 C C . ARG A 1 122 ? -23.901 3.821 25.400 1.00 93.00 122 ARG A C 1
ATOM 869 O O . ARG A 1 122 ? -24.027 3.050 26.346 1.00 93.00 122 ARG A O 1
ATOM 876 N N . LEU A 1 123 ? -22.970 4.772 25.350 1.00 92.56 123 LEU A N 1
ATOM 877 C CA . LEU A 1 123 ? -21.992 5.004 26.417 1.00 92.56 123 LEU A CA 1
ATOM 878 C C . LEU A 1 123 ? -22.490 5.990 27.478 1.00 92.56 123 LEU A C 1
ATOM 880 O O . LEU A 1 123 ? -21.923 5.989 28.567 1.00 92.56 123 LEU A O 1
ATOM 884 N N . SER A 1 124 ? -23.537 6.782 27.208 1.00 88.00 124 SER A N 1
ATOM 885 C CA . SER A 1 124 ? -23.934 7.938 28.033 1.00 88.00 124 SER A CA 1
ATOM 886 C C . SER A 1 124 ? -23.962 7.680 29.536 1.00 88.00 124 SER A C 1
ATOM 888 O O . SER A 1 124 ? -23.347 8.426 30.287 1.00 88.00 124 SER A O 1
ATOM 890 N N . LYS A 1 125 ? -24.587 6.589 30.002 1.00 89.75 125 LYS A N 1
ATOM 891 C CA . LYS A 1 125 ? -24.630 6.251 31.438 1.00 89.75 125 LYS A CA 1
ATOM 892 C C . LYS A 1 125 ? -23.231 6.177 32.063 1.00 89.75 125 LYS A C 1
ATOM 894 O O . LYS A 1 125 ? -23.007 6.735 33.136 1.00 89.75 125 LYS A O 1
ATOM 899 N N . GLU A 1 126 ? -22.317 5.455 31.422 1.00 91.38 126 GLU A N 1
ATOM 900 C CA . GLU A 1 126 ? -20.982 5.213 31.971 1.00 91.38 126 GLU A CA 1
ATOM 901 C C . GLU A 1 126 ? -20.041 6.384 31.702 1.00 91.38 126 GLU A C 1
ATOM 903 O O . GLU A 1 126 ? -19.337 6.801 32.619 1.00 91.38 126 GLU A O 1
ATOM 908 N N . ALA A 1 127 ? -20.093 6.977 30.506 1.00 91.00 127 ALA A N 1
ATOM 909 C CA . ALA A 1 127 ? -19.336 8.176 30.157 1.00 91.00 127 ALA A CA 1
ATOM 910 C C . ALA A 1 127 ? -19.676 9.331 31.107 1.00 91.00 127 ALA A C 1
ATOM 912 O O . ALA A 1 127 ? -18.788 9.876 31.755 1.00 91.00 127 ALA A O 1
ATOM 913 N N . HIS A 1 128 ? -20.962 9.633 31.294 1.00 88.75 128 HIS A N 1
ATOM 914 C CA . HIS A 1 128 ? -21.408 10.675 32.212 1.00 88.75 128 HIS A CA 1
ATOM 915 C C . HIS A 1 128 ? -20.957 10.413 33.656 1.00 88.75 128 HIS A C 1
ATOM 917 O O . HIS A 1 128 ? -20.460 11.311 34.334 1.00 88.75 128 HIS A O 1
ATOM 923 N N . ALA A 1 129 ? -21.092 9.178 34.145 1.00 88.94 129 ALA A N 1
ATOM 924 C CA . ALA A 1 129 ? -20.705 8.844 35.511 1.00 88.94 129 ALA A CA 1
ATOM 925 C C . ALA A 1 129 ? -19.182 8.860 35.744 1.00 88.94 129 ALA A C 1
ATOM 927 O O . ALA A 1 129 ? -18.748 9.138 36.865 1.00 88.94 129 ALA A O 1
ATOM 928 N N . VAL A 1 130 ? -18.377 8.575 34.716 1.00 91.25 130 VAL A N 1
ATOM 929 C CA . VAL A 1 130 ? -16.919 8.760 34.737 1.00 91.25 130 VAL A CA 1
ATOM 930 C C . VAL A 1 130 ? -16.585 10.251 34.737 1.00 91.25 130 VAL A C 1
ATOM 932 O O . VAL A 1 130 ? -15.941 10.717 35.673 1.00 91.25 130 VAL A O 1
ATOM 935 N N . LEU A 1 131 ? -17.095 11.014 33.768 1.00 89.50 131 LEU A N 1
ATOM 936 C CA . LEU A 1 131 ? -16.797 12.441 33.602 1.00 89.50 131 LEU A CA 1
ATOM 937 C C . LEU A 1 131 ? -17.206 13.275 34.825 1.00 89.50 131 LEU A C 1
ATOM 939 O O . LEU A 1 131 ? -16.433 14.106 35.288 1.00 89.50 131 LEU A O 1
ATOM 943 N N . ARG A 1 132 ? -18.355 12.980 35.447 1.00 88.31 132 ARG A N 1
ATOM 944 C CA . ARG A 1 132 ? -18.787 13.629 36.700 1.00 88.31 132 ARG A CA 1
ATOM 945 C C . ARG A 1 132 ? -17.854 13.425 37.889 1.00 88.31 132 ARG A C 1
ATOM 947 O O . ARG A 1 132 ? -17.961 14.155 38.867 1.00 88.31 132 ARG A O 1
ATOM 954 N N . ARG A 1 133 ? -17.012 12.393 37.864 1.00 88.12 133 ARG A N 1
ATOM 955 C CA . ARG A 1 133 ? -16.044 12.089 38.929 1.00 88.12 133 ARG A CA 1
ATOM 956 C C . ARG A 1 133 ? -14.644 12.610 38.611 1.00 88.12 133 ARG A C 1
ATOM 958 O O . ARG A 1 133 ? -13.785 12.519 39.480 1.00 88.12 133 ARG A O 1
ATOM 965 N N . LEU A 1 134 ? -14.429 13.108 37.396 1.00 85.75 134 LEU A N 1
ATOM 966 C CA . LEU A 1 134 ? -13.174 13.680 36.911 1.00 85.75 134 LEU A CA 1
ATOM 967 C C . LEU A 1 134 ? -13.260 15.214 36.845 1.00 85.75 134 LEU A C 1
ATOM 969 O O . LEU A 1 134 ? -12.662 15.847 35.984 1.00 85.75 134 LEU A O 1
ATOM 973 N N . THR A 1 135 ? -14.050 15.816 37.737 1.00 70.69 135 THR A N 1
ATOM 974 C CA . THR A 1 135 ? -14.229 17.267 37.827 1.00 70.69 135 THR A CA 1
ATOM 975 C C . THR A 1 135 ? -13.014 17.893 38.513 1.00 70.69 135 THR A C 1
ATOM 977 O O . THR A 1 135 ? -12.863 17.757 39.727 1.00 70.69 135 THR A O 1
ATOM 980 N N . GLY A 1 136 ? -12.146 18.553 37.747 1.00 70.69 136 GLY A N 1
ATOM 981 C CA . GLY A 1 136 ? -10.941 19.233 38.232 1.00 70.69 136 GLY A CA 1
ATOM 982 C C . GLY A 1 136 ? -9.960 19.530 37.096 1.00 70.69 136 GLY A C 1
ATOM 983 O O . GLY A 1 136 ? -10.083 18.959 36.015 1.00 70.69 136 GLY A O 1
ATOM 984 N N . GLU A 1 137 ? -9.004 20.428 37.338 1.00 76.31 137 GLU A N 1
ATOM 985 C CA . GLU A 1 137 ? -7.871 20.650 36.431 1.00 76.31 137 GLU A CA 1
ATOM 986 C C . GLU A 1 137 ? -6.705 19.716 36.804 1.00 76.31 137 GLU A C 1
ATOM 988 O O . GLU A 1 137 ? -6.434 19.548 37.999 1.00 76.31 137 GLU A O 1
ATOM 993 N N . PRO A 1 138 ? -5.981 19.145 35.824 1.00 80.62 138 PRO A N 1
ATOM 994 C CA . PRO A 1 138 ? -6.207 19.258 34.382 1.00 80.62 138 PRO A CA 1
ATOM 995 C C . PRO A 1 138 ? -7.374 18.386 33.886 1.00 80.62 138 PRO A C 1
ATOM 997 O O . PRO A 1 138 ? -7.583 17.264 34.350 1.00 80.62 138 PRO A O 1
ATOM 1000 N N . THR A 1 139 ? -8.128 18.897 32.913 1.00 86.31 139 THR A N 1
ATOM 1001 C CA . THR A 1 139 ? -9.277 18.176 32.339 1.00 86.31 139 THR A CA 1
ATOM 1002 C C . THR A 1 139 ? -8.872 16.924 31.533 1.00 86.31 139 THR A C 1
ATOM 1004 O O . THR A 1 139 ? -7.826 16.923 30.876 1.00 86.31 139 THR A O 1
ATOM 1007 N N . PRO A 1 140 ? -9.696 15.849 31.531 1.00 91.12 140 PRO A N 1
ATOM 1008 C CA . PRO A 1 140 ? -9.435 14.654 30.727 1.00 91.12 140 PRO A CA 1
ATOM 1009 C C . PRO A 1 140 ? -9.386 14.948 29.226 1.00 91.12 140 PRO A C 1
ATOM 1011 O O . PRO A 1 140 ? -10.179 15.745 28.714 1.00 91.12 140 PRO A O 1
ATOM 1014 N N . ARG A 1 141 ? -8.517 14.239 28.499 1.00 91.81 141 ARG A N 1
ATOM 1015 C CA . ARG A 1 141 ? -8.360 14.383 27.044 1.00 91.81 141 ARG A CA 1
ATOM 1016 C C . ARG A 1 141 ? -8.791 13.117 26.316 1.00 91.81 141 ARG A C 1
ATOM 1018 O O . ARG A 1 141 ? -8.489 12.008 26.736 1.00 91.81 141 ARG A O 1
ATOM 1025 N N . VAL A 1 142 ? -9.500 13.267 25.204 1.00 93.56 142 VAL A N 1
ATOM 1026 C CA . VAL A 1 142 ? -9.964 12.153 24.372 1.00 93.56 142 VAL A CA 1
ATOM 1027 C C . VAL A 1 142 ? -8.817 11.655 23.501 1.00 93.56 142 VAL A C 1
ATOM 1029 O O . VAL A 1 142 ? -8.393 12.349 22.576 1.00 93.56 142 VAL A O 1
ATOM 1032 N N . LEU A 1 143 ? -8.341 10.440 23.770 1.00 90.94 143 LEU A N 1
ATOM 1033 C CA . LEU A 1 143 ? -7.361 9.753 22.924 1.00 90.94 143 LEU A CA 1
ATOM 1034 C C . LEU A 1 143 ? -8.041 9.071 21.734 1.00 90.94 143 LEU A C 1
ATOM 1036 O O . LEU A 1 143 ? -7.569 9.159 20.606 1.00 90.94 143 LEU A O 1
ATOM 1040 N N . SER A 1 144 ? -9.172 8.406 21.980 1.00 91.38 144 SER A N 1
ATOM 1041 C CA . SER A 1 144 ? -9.941 7.704 20.951 1.00 91.38 144 SER A CA 1
ATOM 1042 C C . SER A 1 144 ? -11.425 7.700 21.292 1.00 91.38 144 SER A C 1
ATOM 1044 O O . SER A 1 144 ? -11.811 7.499 22.444 1.00 91.38 144 SER A O 1
ATOM 1046 N N . TYR A 1 145 ? -12.270 7.892 20.282 1.00 94.38 145 TYR A N 1
ATOM 1047 C CA . TYR A 1 145 ? -13.717 7.816 20.423 1.00 94.38 145 TYR A CA 1
ATOM 1048 C C . TYR A 1 145 ? -14.328 7.020 19.269 1.00 94.38 145 TYR A C 1
ATOM 1050 O O . TYR A 1 145 ? -14.176 7.348 18.092 1.00 94.38 145 TYR A O 1
ATOM 1058 N N . ASN A 1 146 ? -15.032 5.946 19.621 1.00 93.56 146 ASN A N 1
ATOM 1059 C CA . ASN A 1 146 ? -15.760 5.093 18.697 1.00 93.56 146 ASN A CA 1
ATOM 1060 C C . ASN A 1 146 ? -17.226 5.059 19.149 1.00 93.56 146 ASN A C 1
ATOM 1062 O O . ASN A 1 146 ? -17.559 4.277 20.054 1.00 93.56 146 ASN A O 1
ATOM 1066 N N . PRO A 1 147 ? -18.095 5.905 18.559 1.00 94.06 147 PRO A N 1
ATOM 1067 C CA . PRO A 1 147 ? -19.462 6.089 19.019 1.00 94.06 147 PRO A CA 1
ATOM 1068 C C . PRO A 1 147 ? -20.193 4.772 19.249 1.00 94.06 147 PRO A C 1
ATOM 1070 O O . PRO A 1 147 ? -20.145 3.841 18.433 1.00 94.06 147 PRO A O 1
ATOM 1073 N N . SER A 1 148 ? -20.905 4.690 20.371 1.00 94.12 148 SER A N 1
ATOM 1074 C CA . SER A 1 148 ? -21.641 3.503 20.810 1.00 94.12 148 SER A CA 1
ATOM 1075 C C . SER A 1 148 ? -20.801 2.241 21.072 1.00 94.12 148 SER A C 1
ATOM 1077 O O . SER A 1 148 ? -21.383 1.158 21.228 1.00 94.12 148 SER A O 1
ATOM 1079 N N . ARG A 1 149 ? -19.463 2.330 21.084 1.00 93.19 149 ARG A N 1
ATOM 1080 C CA . ARG A 1 149 ? -18.546 1.208 21.348 1.00 93.19 149 ARG A CA 1
ATOM 1081 C C . ARG A 1 149 ? -17.626 1.480 22.527 1.00 93.19 149 ARG A C 1
ATOM 1083 O O . ARG A 1 149 ? -17.743 0.772 23.526 1.00 93.19 149 ARG A O 1
ATOM 1090 N N . HIS A 1 150 ? -16.743 2.468 22.402 1.00 94.75 150 HIS A N 1
ATOM 1091 C CA . HIS A 1 150 ? -15.795 2.823 23.452 1.00 94.75 150 HIS A CA 1
ATOM 1092 C C . HIS A 1 150 ? -15.341 4.286 23.371 1.00 94.75 150 HIS A C 1
ATOM 1094 O O . HIS A 1 150 ? -15.389 4.914 22.312 1.00 94.75 150 HIS A O 1
ATOM 1100 N N . LEU A 1 151 ? -14.859 4.789 24.502 1.00 95.94 151 LEU A N 1
ATOM 1101 C CA . LEU A 1 151 ? -14.196 6.075 24.683 1.00 95.94 151 LEU A CA 1
ATOM 1102 C C . LEU A 1 151 ? -12.910 5.833 25.481 1.00 95.94 151 LEU A C 1
ATOM 1104 O O . LEU A 1 151 ? -12.953 5.160 26.510 1.00 95.94 151 LEU A O 1
ATOM 1108 N N . VAL A 1 152 ? -11.787 6.367 25.009 1.00 94.81 152 VAL A N 1
ATOM 1109 C CA . VAL A 1 152 ? -10.484 6.288 25.677 1.00 94.81 152 VAL A CA 1
ATOM 1110 C C . VAL A 1 152 ? -10.052 7.692 26.082 1.00 94.81 152 VAL A C 1
ATOM 1112 O O . VAL A 1 152 ? -10.003 8.592 25.240 1.00 94.81 152 VAL A O 1
ATOM 1115 N N . LEU A 1 153 ? -9.762 7.867 27.368 1.00 94.56 153 LEU A N 1
ATOM 1116 C CA . LEU A 1 153 ? -9.419 9.139 27.990 1.00 94.56 153 LEU A CA 1
ATOM 1117 C C . LEU A 1 153 ? -8.019 9.072 28.595 1.00 94.56 153 LEU A C 1
ATOM 1119 O O . LEU A 1 153 ? -7.745 8.166 29.375 1.00 94.56 153 LEU A O 1
ATOM 1123 N N . ASP A 1 154 ? -7.181 10.048 28.278 1.00 92.25 154 ASP A N 1
ATOM 1124 C CA . ASP A 1 154 ? -6.003 10.397 29.068 1.00 92.25 154 ASP A CA 1
ATOM 1125 C C . ASP A 1 154 ? -6.445 11.235 30.276 1.00 92.25 154 ASP A C 1
ATOM 1127 O O . ASP A 1 154 ? -7.310 12.111 30.142 1.00 92.25 154 ASP A O 1
ATOM 1131 N N . LEU A 1 155 ? -5.874 10.954 31.446 1.00 90.69 155 LEU A N 1
ATO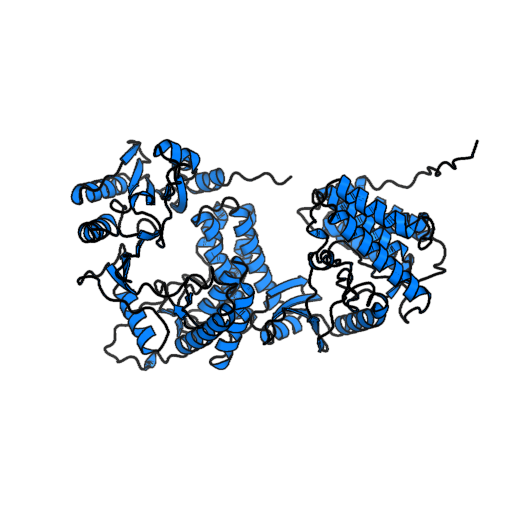M 1132 C CA . LEU A 1 155 ? -6.024 11.746 32.664 1.00 90.69 155 LEU A CA 1
ATOM 1133 C C . LEU A 1 155 ? -4.706 12.481 32.946 1.00 90.69 155 LEU A C 1
ATOM 1135 O O . LEU A 1 155 ? -3.833 11.939 33.644 1.00 90.69 155 LEU A O 1
ATOM 1139 N N . PRO A 1 156 ? -4.542 13.720 32.447 1.00 84.44 156 PRO A N 1
ATOM 1140 C CA . PRO A 1 156 ? -3.261 14.401 32.523 1.00 84.44 156 PRO A CA 1
ATOM 1141 C C . PRO A 1 156 ? -2.783 14.562 33.971 1.00 84.44 156 PRO A C 1
ATOM 1143 O O . PRO A 1 156 ? -3.569 14.759 34.896 1.00 84.44 156 PRO A O 1
ATOM 1146 N N . GLY A 1 157 ? -1.473 14.443 34.186 1.00 83.94 157 GLY A N 1
ATOM 1147 C CA . GLY A 1 157 ? -0.857 14.551 35.514 1.00 83.94 157 GLY A CA 1
ATOM 1148 C C . GLY A 1 157 ? -1.017 13.321 36.418 1.00 83.94 157 GLY A C 1
ATOM 1149 O O . GLY A 1 157 ? -0.332 13.244 37.434 1.00 83.94 157 GLY A O 1
ATOM 1150 N N . THR A 1 158 ? -1.858 12.347 36.054 1.00 87.94 158 THR A N 1
ATOM 1151 C CA . THR A 1 158 ? -1.992 11.082 36.804 1.00 87.94 158 THR A CA 1
ATOM 1152 C C . THR A 1 158 ? -1.176 9.938 36.204 1.00 87.94 158 THR A C 1
ATOM 1154 O O . THR A 1 158 ? -0.832 8.999 36.915 1.00 87.94 158 THR A O 1
ATOM 1157 N N . GLY A 1 159 ? -0.873 10.010 34.902 1.00 88.38 159 GLY A N 1
ATOM 1158 C CA . GLY A 1 159 ? -0.290 8.895 34.155 1.00 88.38 159 GLY A CA 1
ATOM 1159 C C . GLY A 1 159 ? -1.273 7.742 33.913 1.00 88.38 159 GLY A C 1
ATOM 1160 O O . GLY A 1 159 ? -0.837 6.644 33.585 1.00 88.38 159 GLY A O 1
ATOM 1161 N N . GLU A 1 160 ? -2.583 7.957 34.085 1.00 92.31 160 GLU A N 1
ATOM 1162 C CA . GLU A 1 160 ? -3.620 6.942 33.878 1.00 92.31 160 GLU A CA 1
ATOM 1163 C C . GLU A 1 160 ? -4.409 7.166 32.575 1.00 92.31 160 GLU A C 1
ATOM 1165 O O . GLU A 1 160 ? -4.744 8.291 32.202 1.00 92.31 160 GLU A O 1
ATOM 1170 N N . VAL A 1 161 ? -4.790 6.063 31.924 1.00 93.75 161 VAL A N 1
ATOM 1171 C CA . VAL A 1 161 ? -5.699 6.025 30.770 1.00 93.75 161 VAL A CA 1
ATOM 1172 C C . VAL A 1 161 ? -6.954 5.243 31.136 1.00 93.75 161 VAL A C 1
ATOM 1174 O O . VAL A 1 161 ? -6.870 4.108 31.605 1.00 93.75 161 VAL A O 1
ATOM 1177 N N . LEU A 1 162 ? -8.132 5.818 30.887 1.00 95.31 162 LEU A N 1
ATOM 1178 C CA . LEU A 1 162 ? -9.419 5.150 31.085 1.00 95.31 162 LEU A CA 1
ATOM 1179 C C . LEU A 1 162 ? -10.016 4.704 29.758 1.00 95.31 162 LEU A C 1
ATOM 1181 O O . LEU A 1 162 ? -10.160 5.499 28.835 1.00 95.31 162 LEU A O 1
ATOM 1185 N N . ARG A 1 163 ? -10.485 3.458 29.705 1.00 95.69 163 ARG A N 1
ATOM 1186 C CA . ARG A 1 163 ? -11.303 2.917 28.618 1.00 95.69 163 ARG A CA 1
ATOM 1187 C C . ARG A 1 163 ? -12.721 2.681 29.123 1.00 95.69 163 ARG A C 1
ATOM 1189 O O . ARG A 1 163 ? -12.957 1.785 29.927 1.00 95.69 163 ARG A O 1
ATOM 1196 N N . VAL A 1 164 ? -13.669 3.468 28.626 1.00 96.31 164 VAL A N 1
ATOM 1197 C CA . VAL A 1 164 ? -15.108 3.331 28.886 1.00 96.31 164 VAL A CA 1
ATOM 1198 C C . VAL A 1 164 ? -15.741 2.570 27.728 1.00 96.31 164 VAL A C 1
ATOM 1200 O O . VAL A 1 164 ? -15.597 2.981 26.578 1.00 96.31 164 VAL A O 1
ATOM 1203 N N . ALA A 1 165 ? -16.464 1.488 28.002 1.00 95.50 165 ALA A N 1
ATOM 1204 C CA . ALA A 1 165 ? -17.086 0.653 26.978 1.00 95.50 165 ALA A CA 1
ATOM 1205 C C . ALA A 1 165 ? -18.599 0.498 27.167 1.00 95.50 165 ALA A C 1
ATOM 1207 O O . ALA A 1 165 ? -19.146 0.650 28.257 1.00 95.50 165 ALA A O 1
ATOM 1208 N N . ALA A 1 166 ? -19.294 0.159 26.078 1.00 92.31 166 ALA A N 1
ATOM 1209 C CA . ALA A 1 166 ? -20.743 -0.064 26.089 1.00 92.31 166 ALA A CA 1
ATOM 1210 C C . ALA A 1 166 ? -21.145 -1.439 26.656 1.00 92.31 166 ALA A C 1
ATOM 1212 O O . ALA A 1 166 ? -22.336 -1.723 26.798 1.00 92.31 166 ALA A O 1
ATOM 1213 N N . ARG A 1 167 ? -20.173 -2.321 26.900 1.00 92.00 167 ARG A N 1
ATOM 1214 C CA . ARG A 1 167 ? -20.349 -3.680 27.422 1.00 92.00 167 ARG A CA 1
ATOM 1215 C C . ARG A 1 167 ? -19.316 -3.948 28.520 1.00 92.00 167 ARG A C 1
ATOM 1217 O O . ARG A 1 167 ? -18.307 -3.240 28.539 1.00 92.00 167 ARG A O 1
ATOM 1224 N N . PRO A 1 168 ? -19.572 -4.924 29.409 1.00 93.69 168 PRO A N 1
ATOM 1225 C CA . PRO A 1 168 ? -18.580 -5.384 30.376 1.00 93.69 168 PRO A CA 1
ATOM 1226 C C . PRO A 1 168 ? -17.261 -5.778 29.692 1.00 93.69 168 PRO A C 1
ATOM 1228 O O . PRO A 1 168 ? -17.269 -6.203 28.534 1.00 93.69 168 PRO A O 1
ATOM 1231 N N . LEU A 1 169 ? -16.150 -5.562 30.390 1.00 93.44 169 LEU A N 1
ATOM 1232 C CA . LEU A 1 169 ? -14.774 -5.733 29.919 1.00 93.44 169 LEU A CA 1
ATOM 1233 C C . LEU A 1 169 ? -14.056 -6.882 30.647 1.00 93.44 169 LEU A C 1
ATOM 1235 O O . LEU A 1 169 ? -12.836 -6.969 30.567 1.00 93.44 169 LEU A O 1
ATOM 1239 N N . ASP A 1 170 ? -14.797 -7.744 31.343 1.00 91.38 170 ASP A N 1
ATOM 1240 C CA . ASP A 1 170 ? -14.269 -8.881 32.105 1.00 91.38 170 ASP A CA 1
ATOM 1241 C C . ASP A 1 170 ? -13.457 -9.825 31.201 1.00 91.38 170 ASP A C 1
ATOM 1243 O O . ASP A 1 170 ? -12.288 -10.069 31.480 1.00 91.38 170 ASP A O 1
ATOM 1247 N N . ASP A 1 171 ? -14.012 -10.210 30.046 1.00 89.94 171 ASP A N 1
ATOM 1248 C CA . ASP A 1 171 ? -13.334 -10.999 29.003 1.00 89.94 171 ASP A CA 1
ATOM 1249 C C . ASP A 1 171 ? -11.989 -10.383 28.565 1.00 89.94 171 ASP A C 1
ATOM 1251 O O . ASP A 1 171 ? -10.992 -11.076 28.367 1.00 89.94 171 ASP A O 1
ATOM 1255 N N . LEU A 1 172 ? -11.954 -9.055 28.398 1.00 90.81 172 LEU A N 1
ATOM 1256 C CA . LEU A 1 172 ? -10.751 -8.331 27.980 1.00 90.81 172 LEU A CA 1
ATOM 1257 C C . LEU A 1 172 ? -9.700 -8.316 29.097 1.00 90.81 172 LEU A C 1
ATOM 1259 O O . LEU A 1 172 ? -8.505 -8.446 28.825 1.00 90.81 172 LEU A O 1
ATOM 1263 N N . LEU A 1 173 ? -10.147 -8.139 30.342 1.00 91.88 173 LEU A N 1
ATOM 1264 C CA . LEU A 1 173 ? -9.284 -8.149 31.516 1.00 91.88 173 LEU A CA 1
ATOM 1265 C C . LEU A 1 173 ? -8.665 -9.537 31.720 1.00 91.88 173 LEU A C 1
ATOM 1267 O O . LEU A 1 173 ? -7.452 -9.627 31.884 1.00 91.88 173 LEU A O 1
ATOM 1271 N N . GLU A 1 174 ? -9.460 -10.602 31.607 1.00 91.06 174 GLU A N 1
ATOM 1272 C CA . GLU A 1 174 ? -8.994 -11.987 31.721 1.00 91.06 174 GLU A CA 1
ATOM 1273 C C . GLU A 1 174 ? -7.937 -12.326 30.659 1.00 91.06 174 GLU A C 1
ATOM 1275 O O . GLU A 1 174 ? -6.879 -12.879 30.972 1.00 91.06 174 GLU A O 1
ATOM 1280 N N . ILE A 1 175 ? -8.171 -11.921 29.406 1.00 90.81 175 ILE A N 1
ATOM 1281 C CA . ILE A 1 175 ? -7.188 -12.063 28.326 1.00 90.81 175 ILE A CA 1
ATOM 1282 C C . ILE A 1 175 ? -5.906 -11.279 28.635 1.00 90.81 175 ILE A C 1
ATOM 1284 O O . ILE A 1 175 ? -4.809 -11.812 28.459 1.00 90.81 175 ILE A O 1
ATOM 1288 N N . SER A 1 176 ? -6.015 -10.035 29.110 1.00 92.19 176 SER A N 1
ATOM 1289 C CA . SER A 1 176 ? -4.847 -9.219 29.466 1.00 92.19 176 SER A CA 1
ATOM 1290 C C . SER A 1 176 ? -4.026 -9.859 30.589 1.00 92.19 176 SER A C 1
ATOM 1292 O O . SER A 1 176 ? -2.800 -9.933 30.498 1.00 92.19 176 SER A O 1
ATOM 1294 N N . GLU A 1 177 ? -4.681 -10.390 31.621 1.00 91.31 177 GLU A N 1
ATOM 1295 C CA . GLU A 1 177 ? -4.030 -11.113 32.717 1.00 91.31 177 GLU A CA 1
ATOM 1296 C C . GLU A 1 177 ? -3.366 -12.410 32.240 1.00 91.31 177 GLU A C 1
ATOM 1298 O O . GLU A 1 177 ? -2.253 -12.727 32.666 1.00 91.31 177 GLU A O 1
ATOM 1303 N N . GLN A 1 178 ? -4.005 -13.152 31.330 1.00 89.94 178 GLN A N 1
ATOM 1304 C CA . GLN A 1 178 ? -3.410 -14.336 30.705 1.00 89.94 178 GLN A CA 1
ATOM 1305 C C . GLN A 1 178 ? -2.139 -13.976 29.928 1.00 89.94 178 GLN A C 1
ATOM 1307 O O . GLN A 1 178 ? -1.121 -14.654 30.058 1.00 89.94 178 GLN A O 1
ATOM 1312 N N . TRP A 1 179 ? -2.173 -12.899 29.144 1.00 91.62 179 TRP A N 1
ATOM 1313 C CA . TRP A 1 179 ? -1.019 -12.425 28.380 1.00 91.62 179 TRP A CA 1
ATOM 1314 C C . TRP A 1 179 ? 0.136 -12.026 29.302 1.00 91.62 179 TRP A C 1
ATOM 1316 O O . TRP A 1 179 ? 1.277 -12.410 29.052 1.00 91.62 179 TRP A O 1
ATOM 1326 N N . GLN A 1 180 ? -0.154 -11.340 30.410 1.00 91.75 180 GLN A N 1
ATOM 1327 C CA . GLN A 1 180 ? 0.852 -10.995 31.420 1.00 91.75 180 GLN A CA 1
ATOM 1328 C C . GLN A 1 180 ? 1.467 -12.239 32.070 1.00 91.75 180 GLN A C 1
ATOM 1330 O O . GLN A 1 180 ? 2.687 -12.301 32.225 1.00 91.75 180 GLN A O 1
ATOM 1335 N N . ARG A 1 181 ? 0.656 -13.256 32.396 1.00 91.00 181 ARG A N 1
ATOM 1336 C CA . ARG A 1 181 ? 1.140 -14.542 32.937 1.00 91.00 181 ARG A CA 1
ATOM 1337 C C . ARG A 1 181 ? 2.066 -15.277 31.966 1.00 91.00 181 ARG A C 1
ATOM 1339 O O . ARG A 1 181 ? 3.015 -15.917 32.403 1.00 91.00 181 ARG A O 1
ATOM 1346 N N . LEU A 1 182 ? 1.836 -15.128 30.663 1.00 90.50 182 LEU A N 1
ATOM 1347 C CA . LEU A 1 182 ? 2.700 -15.653 29.599 1.00 90.50 182 LEU A CA 1
ATOM 1348 C C . LEU A 1 182 ? 3.923 -14.761 29.301 1.00 90.50 182 LEU A C 1
ATOM 1350 O O . LEU A 1 182 ? 4.686 -15.043 28.376 1.00 90.50 182 LEU A O 1
ATOM 1354 N N . GLY A 1 183 ? 4.125 -13.673 30.053 1.00 91.94 183 GLY A N 1
ATOM 1355 C CA . GLY A 1 183 ? 5.227 -12.734 29.831 1.00 91.94 183 GLY A CA 1
ATOM 1356 C C . GLY A 1 183 ? 5.108 -11.958 28.515 1.00 91.94 183 GLY A C 1
ATOM 1357 O O . GLY A 1 183 ? 6.114 -11.496 27.967 1.00 91.94 183 GLY A O 1
ATOM 1358 N N . ILE A 1 184 ? 3.893 -11.836 27.974 1.00 94.56 184 ILE A N 1
ATOM 1359 C CA . ILE A 1 184 ? 3.620 -11.019 26.796 1.00 94.56 184 ILE A CA 1
ATOM 1360 C C . ILE A 1 184 ? 3.511 -9.562 27.251 1.00 94.56 184 ILE A C 1
ATOM 1362 O O . ILE A 1 184 ? 2.751 -9.260 28.176 1.00 94.56 184 ILE A O 1
ATOM 1366 N N . PRO A 1 185 ? 4.270 -8.640 26.637 1.00 94.06 185 PRO A N 1
ATOM 1367 C CA . PRO A 1 185 ? 4.320 -7.262 27.090 1.00 94.06 185 PRO A CA 1
ATOM 1368 C C . PRO A 1 185 ? 3.025 -6.534 26.711 1.00 94.06 185 PRO A C 1
ATOM 1370 O O . PRO A 1 185 ? 2.924 -5.975 25.628 1.00 94.06 185 PRO A O 1
ATOM 1373 N N . THR A 1 186 ? 2.037 -6.524 27.601 1.00 94.38 186 THR A N 1
ATOM 1374 C CA . THR A 1 186 ? 0.787 -5.747 27.497 1.00 94.38 186 THR A CA 1
ATOM 1375 C C . THR A 1 186 ? 0.700 -4.736 28.641 1.00 94.38 186 THR A C 1
ATOM 1377 O O . THR A 1 186 ? 1.450 -4.832 29.618 1.00 94.38 186 THR A O 1
ATOM 1380 N N . THR A 1 187 ? -0.163 -3.727 28.528 1.00 90.75 187 THR A N 1
ATOM 1381 C CA . THR A 1 187 ? -0.382 -2.769 29.619 1.00 90.75 187 THR A CA 1
ATOM 1382 C C . THR A 1 187 ? -1.209 -3.414 30.738 1.00 90.75 187 THR A C 1
ATOM 1384 O O . THR A 1 187 ? -2.287 -3.953 30.468 1.00 90.75 187 THR A O 1
ATOM 1387 N N . PRO A 1 188 ? -0.750 -3.366 32.005 1.00 89.44 188 PRO A N 1
ATOM 1388 C CA . PRO A 1 188 ? -1.569 -3.788 33.132 1.00 89.44 188 PRO A CA 1
ATOM 1389 C C . PRO A 1 188 ? -2.849 -2.957 33.213 1.00 89.44 188 PRO A C 1
ATOM 1391 O O . PRO A 1 188 ? -2.824 -1.732 33.075 1.00 89.44 188 PRO A O 1
ATOM 1394 N N . GLN A 1 189 ? -3.975 -3.630 33.436 1.00 93.25 189 GLN A N 1
ATOM 1395 C CA . GLN A 1 189 ? -5.294 -3.011 33.510 1.00 93.25 189 GLN A CA 1
ATOM 1396 C C . GLN A 1 189 ? -6.034 -3.498 34.750 1.00 93.25 189 GLN A C 1
ATOM 1398 O O . GLN A 1 189 ? -5.791 -4.591 35.250 1.00 93.25 189 GLN A O 1
ATOM 1403 N N . ARG A 1 190 ? -6.946 -2.668 35.253 1.00 94.81 190 ARG A N 1
ATOM 1404 C CA . ARG A 1 190 ? -7.830 -3.002 36.375 1.00 94.81 190 ARG A CA 1
ATOM 1405 C C . ARG A 1 190 ? -9.186 -2.335 36.209 1.00 94.81 190 ARG A C 1
ATOM 1407 O O . ARG A 1 190 ? -9.304 -1.305 35.541 1.00 94.81 190 ARG A O 1
ATOM 1414 N N . LEU A 1 191 ? -10.202 -2.868 36.882 1.00 95.56 191 LEU A N 1
ATOM 1415 C CA . LEU A 1 191 ? -11.512 -2.222 36.946 1.00 95.56 191 LEU A CA 1
ATOM 1416 C C . LEU A 1 191 ? -11.408 -0.868 37.657 1.00 95.56 191 LEU A C 1
ATOM 1418 O O . LEU A 1 191 ? -10.922 -0.756 38.790 1.00 95.56 191 LEU A O 1
ATOM 1422 N N . TRP A 1 192 ? -11.927 0.180 37.028 1.00 93.94 192 TRP A N 1
ATOM 1423 C CA . TRP A 1 192 ? -11.973 1.497 37.643 1.00 93.94 192 TRP A CA 1
ATOM 1424 C C . TRP A 1 192 ? -13.130 1.570 38.643 1.00 93.94 192 TRP A C 1
ATOM 1426 O O . TRP A 1 192 ? -14.307 1.578 38.274 1.00 93.94 192 TRP A O 1
ATOM 1436 N N . LYS A 1 193 ? -12.796 1.628 39.939 1.00 91.00 193 LYS A N 1
ATOM 1437 C CA . LYS A 1 193 ? -13.768 1.690 41.050 1.00 91.00 193 LYS A CA 1
ATOM 1438 C C . LYS A 1 193 ? -14.807 0.552 40.994 1.00 91.00 193 LYS A C 1
ATOM 1440 O O . LYS A 1 193 ? -15.992 0.792 41.223 1.00 91.00 193 LYS A O 1
ATOM 1445 N N . GLY A 1 194 ? -14.363 -0.658 40.638 1.00 90.44 194 GLY A N 1
ATOM 1446 C CA . GLY A 1 194 ? -15.203 -1.861 40.556 1.00 90.44 194 GLY A CA 1
ATOM 1447 C C . GLY A 1 194 ? -16.246 -1.846 39.433 1.00 90.44 194 GLY A C 1
ATOM 1448 O O . GLY A 1 194 ? -17.199 -2.618 39.477 1.00 90.44 194 GLY A O 1
ATOM 1449 N N . ARG A 1 195 ? -16.124 -0.947 38.448 1.00 92.19 195 ARG A N 1
ATOM 1450 C CA . ARG A 1 195 ? -17.066 -0.867 37.326 1.00 92.19 195 ARG A CA 1
ATOM 1451 C C . ARG A 1 195 ? -16.646 -1.812 36.201 1.00 92.19 195 ARG A C 1
ATOM 1453 O O . ARG A 1 195 ? -15.592 -1.574 35.621 1.00 92.19 195 ARG A O 1
ATOM 1460 N N . PRO A 1 196 ? -17.482 -2.788 35.810 1.00 94.19 196 PRO A N 1
ATOM 1461 C CA . PRO A 1 196 ? -17.112 -3.784 34.800 1.00 94.19 196 PRO A CA 1
ATOM 1462 C C . PRO A 1 196 ? -16.967 -3.195 33.389 1.00 94.19 196 PRO A C 1
ATOM 1464 O O . PRO A 1 196 ? -16.358 -3.794 32.519 1.00 94.19 196 PRO A O 1
ATOM 1467 N N . THR A 1 197 ? -17.515 -2.007 33.130 1.00 95.50 197 THR A N 1
ATOM 1468 C CA . THR A 1 197 ? -17.482 -1.331 31.821 1.00 95.50 197 THR A CA 1
ATOM 1469 C C . THR A 1 197 ? -16.382 -0.273 31.705 1.00 95.50 197 THR A C 1
ATOM 1471 O O . THR A 1 197 ? -16.351 0.467 30.719 1.00 95.50 197 THR A O 1
ATOM 1474 N N . VAL A 1 198 ? -15.528 -0.134 32.725 1.00 96.31 198 VAL A N 1
ATOM 1475 C CA . VAL A 1 198 ? -14.469 0.880 32.756 1.00 96.31 198 VAL A CA 1
ATOM 1476 C C . VAL A 1 198 ? -13.167 0.252 33.228 1.00 96.31 198 VAL A C 1
ATOM 1478 O O . VAL A 1 198 ? -13.040 -0.118 34.395 1.00 96.31 198 VAL A O 1
ATOM 1481 N N . LEU A 1 199 ? -12.187 0.189 32.332 1.00 96.12 199 LEU A N 1
ATOM 1482 C CA . LEU A 1 199 ? -10.820 -0.193 32.669 1.00 96.12 199 LEU A CA 1
ATOM 1483 C C . LEU A 1 199 ? -9.954 1.049 32.840 1.00 96.12 199 LEU A C 1
ATOM 1485 O O . LEU A 1 199 ? -10.144 2.046 32.144 1.00 96.12 199 LEU A O 1
ATOM 1489 N N . VAL A 1 200 ? -9.003 0.970 33.763 1.00 95.50 200 VAL A N 1
ATOM 1490 C CA . VAL A 1 200 ? -7.913 1.933 33.907 1.00 95.50 200 VAL A CA 1
ATOM 1491 C C . VAL A 1 200 ? -6.583 1.205 33.750 1.00 95.50 200 VAL A C 1
ATOM 1493 O O . VAL A 1 200 ? -6.407 0.112 34.295 1.00 95.50 200 VAL A O 1
ATOM 1496 N N . GLY A 1 201 ? -5.679 1.804 32.985 1.00 93.50 201 GLY A N 1
ATOM 1497 C CA . GLY A 1 201 ? -4.305 1.353 32.787 1.00 93.50 201 GLY A CA 1
ATOM 1498 C C . GLY A 1 201 ? -3.335 2.529 32.819 1.00 93.50 201 GLY A C 1
ATOM 1499 O O . GLY A 1 201 ? -3.739 3.674 33.019 1.00 93.50 201 GLY A O 1
ATOM 1500 N N . GLU A 1 202 ? -2.055 2.240 32.628 1.00 92.19 202 GLU A N 1
ATOM 1501 C CA . GLU A 1 202 ? -0.992 3.247 32.583 1.00 92.19 202 GLU A CA 1
ATOM 1502 C C . GLU A 1 202 ? -0.917 3.917 31.201 1.00 92.19 202 GLU A C 1
ATOM 1504 O O . GLU A 1 202 ? -1.001 3.245 30.168 1.00 92.19 202 GLU A O 1
ATOM 1509 N N . PHE A 1 203 ? -0.726 5.238 31.178 1.00 90.12 203 PHE A N 1
ATOM 1510 C CA . PHE A 1 203 ? -0.276 5.952 29.989 1.00 90.12 203 PHE A CA 1
ATOM 1511 C C . PHE A 1 203 ? 1.189 5.595 29.742 1.00 90.12 203 PHE A C 1
ATOM 1513 O O . PHE A 1 203 ? 2.074 6.035 30.474 1.00 90.12 203 PHE A O 1
ATOM 1520 N N . TRP A 1 204 ? 1.449 4.786 28.718 1.00 92.38 204 TRP A N 1
ATOM 1521 C CA . TRP A 1 204 ? 2.766 4.202 28.507 1.00 92.38 204 TRP A CA 1
ATOM 1522 C C . TRP A 1 204 ? 3.306 4.466 27.103 1.00 92.38 204 TRP A C 1
ATOM 1524 O O . TRP A 1 204 ? 2.582 4.393 26.112 1.00 92.38 204 TRP A O 1
ATOM 1534 N N . GLY A 1 205 ? 4.617 4.686 27.023 1.00 90.88 205 GLY A N 1
ATOM 1535 C CA . GLY A 1 205 ? 5.333 4.852 25.764 1.00 90.88 205 GLY A CA 1
ATOM 1536 C C . GLY A 1 205 ? 5.261 6.269 25.196 1.00 90.88 205 GLY A C 1
ATOM 1537 O O . GLY A 1 205 ? 4.702 7.189 25.787 1.00 90.88 205 GLY A O 1
ATOM 1538 N N . ARG A 1 206 ? 5.897 6.448 24.039 1.00 90.06 206 ARG A N 1
ATOM 1539 C CA . ARG A 1 206 ? 5.996 7.729 23.310 1.00 90.06 206 ARG A CA 1
ATOM 1540 C C . ARG A 1 206 ? 5.054 7.827 22.107 1.00 90.06 206 ARG A C 1
ATOM 1542 O O . ARG A 1 206 ? 4.948 8.889 21.504 1.00 90.06 206 ARG A O 1
ATOM 1549 N N . GLY A 1 207 ? 4.412 6.721 21.748 1.00 91.00 207 GLY A N 1
ATOM 1550 C CA . GLY A 1 207 ? 3.567 6.578 20.568 1.00 91.00 207 GLY A CA 1
ATOM 1551 C C . GLY A 1 207 ? 3.537 5.129 20.095 1.00 91.00 207 GLY A C 1
ATOM 1552 O O . GLY A 1 207 ? 4.245 4.277 20.638 1.00 91.00 207 GLY A O 1
ATOM 1553 N N . ASP A 1 208 ? 2.707 4.854 19.099 1.00 93.69 208 ASP A N 1
ATOM 1554 C CA . ASP A 1 208 ? 2.608 3.544 18.462 1.00 93.69 208 ASP A CA 1
ATOM 1555 C C . ASP A 1 208 ? 3.631 3.360 17.322 1.00 93.69 208 ASP A C 1
ATOM 1557 O O . ASP A 1 208 ? 4.166 4.331 16.780 1.00 93.69 208 ASP A O 1
ATOM 1561 N N . LEU A 1 209 ? 3.908 2.108 16.943 1.00 95.38 209 LEU A N 1
ATOM 1562 C CA . LEU A 1 209 ? 4.859 1.772 15.879 1.00 95.38 209 LEU A CA 1
ATOM 1563 C C . LEU A 1 209 ? 4.398 2.191 14.480 1.00 95.38 209 LEU A C 1
ATOM 1565 O O . LEU A 1 209 ? 5.248 2.295 13.599 1.00 95.38 209 LEU A O 1
ATOM 1569 N N . ALA A 1 210 ? 3.104 2.428 14.234 1.00 93.81 210 ALA A N 1
ATOM 1570 C CA . ALA A 1 210 ? 2.673 2.962 12.940 1.00 93.81 210 ALA A CA 1
ATOM 1571 C C . ALA A 1 210 ? 3.124 4.420 12.788 1.00 93.81 210 ALA A C 1
ATOM 1573 O O . ALA A 1 210 ? 3.676 4.793 11.755 1.00 93.81 210 ALA A O 1
ATOM 1574 N N . THR A 1 211 ? 2.941 5.225 13.835 1.00 93.69 211 THR A N 1
ATOM 1575 C CA . THR A 1 211 ? 3.359 6.632 13.887 1.00 93.69 211 THR A CA 1
ATOM 1576 C C . THR A 1 211 ? 4.879 6.774 14.002 1.00 93.69 211 THR A C 1
ATOM 1578 O O . THR A 1 211 ? 5.460 7.712 13.463 1.00 93.69 211 THR A O 1
ATOM 1581 N N . LEU A 1 212 ? 5.536 5.835 14.686 1.00 95.31 212 LEU A N 1
ATOM 1582 C CA . LEU A 1 212 ? 6.979 5.836 14.943 1.00 95.31 212 LEU A CA 1
ATOM 1583 C C . LEU A 1 212 ? 7.747 4.862 14.044 1.00 95.31 212 LEU A C 1
ATOM 1585 O O . LEU A 1 212 ? 8.816 4.395 14.425 1.00 95.31 212 LEU A O 1
ATOM 1589 N N . ALA A 1 213 ? 7.229 4.549 12.856 1.00 94.25 213 ALA A N 1
ATOM 1590 C CA . ALA A 1 213 ? 7.836 3.560 11.964 1.00 94.25 213 ALA A CA 1
ATOM 1591 C C . ALA A 1 213 ? 9.271 3.916 11.531 1.00 94.25 213 ALA A C 1
ATOM 1593 O O . ALA A 1 213 ? 10.072 3.016 11.282 1.00 94.25 213 ALA A O 1
ATOM 1594 N N . GLU A 1 214 ? 9.591 5.212 11.475 1.00 94.25 214 GLU A N 1
ATOM 1595 C CA . GLU A 1 214 ? 10.921 5.735 11.135 1.00 94.25 214 GLU A CA 1
ATOM 1596 C C . GLU A 1 214 ? 11.820 5.966 12.368 1.00 94.25 214 GLU A C 1
ATOM 1598 O O . GLU A 1 214 ? 12.967 6.390 12.226 1.00 94.25 214 GLU A O 1
ATOM 1603 N N . ASP A 1 215 ? 11.340 5.698 13.593 1.00 94.50 215 ASP A N 1
ATOM 1604 C CA . ASP A 1 215 ? 12.202 5.729 14.781 1.00 94.50 215 ASP A CA 1
ATOM 1605 C C . ASP A 1 215 ? 13.292 4.644 14.624 1.00 94.50 215 ASP A C 1
ATOM 1607 O O . ASP A 1 215 ? 12.965 3.496 14.300 1.00 94.50 215 ASP A O 1
ATOM 1611 N N . PRO A 1 216 ? 14.582 4.942 14.888 1.00 92.81 216 PRO A N 1
ATOM 1612 C CA . PRO A 1 216 ? 15.673 3.967 14.769 1.00 92.81 216 PRO A CA 1
ATOM 1613 C C . PRO A 1 216 ? 15.452 2.659 15.544 1.00 92.81 216 PRO A C 1
ATOM 1615 O O . PRO A 1 216 ? 16.083 1.640 15.261 1.00 92.81 216 PRO A O 1
ATOM 1618 N N . ARG A 1 217 ? 14.566 2.671 16.543 1.00 94.88 217 ARG A N 1
ATOM 1619 C CA . ARG A 1 217 ? 14.242 1.524 17.400 1.00 94.88 217 ARG A CA 1
ATOM 1620 C C . ARG A 1 217 ? 13.080 0.695 16.868 1.00 94.88 217 ARG A C 1
ATOM 1622 O O . ARG A 1 217 ? 12.899 -0.423 17.343 1.00 94.88 217 ARG A O 1
ATOM 1629 N N . ALA A 1 218 ? 12.314 1.192 15.895 1.00 95.00 218 ALA A N 1
ATOM 1630 C CA . ALA A 1 218 ? 11.106 0.543 15.389 1.00 95.00 218 ALA A CA 1
ATOM 1631 C C . ALA A 1 218 ? 11.385 -0.861 14.837 1.00 95.00 218 ALA A C 1
ATOM 1633 O O . ALA A 1 218 ? 10.655 -1.805 15.131 1.00 95.00 218 ALA A O 1
ATOM 1634 N N . THR A 1 219 ? 12.497 -1.032 14.119 1.00 94.38 219 THR A N 1
ATOM 1635 C CA . THR A 1 219 ? 12.958 -2.331 13.602 1.00 94.38 219 THR A CA 1
ATOM 1636 C C . THR A 1 219 ? 13.214 -3.337 14.729 1.00 94.38 219 THR A C 1
ATOM 1638 O O . THR A 1 219 ? 12.759 -4.479 14.660 1.00 94.38 219 THR A O 1
ATOM 1641 N N . ALA A 1 220 ? 13.910 -2.917 15.791 1.00 95.75 220 ALA A N 1
ATOM 1642 C CA . ALA A 1 220 ? 14.193 -3.770 16.945 1.00 95.75 220 ALA A CA 1
ATOM 1643 C C . ALA A 1 220 ? 12.922 -4.069 17.758 1.00 95.75 220 ALA A C 1
ATOM 1645 O O . ALA A 1 220 ? 12.731 -5.194 18.215 1.00 95.75 220 ALA A O 1
ATOM 1646 N N . ALA A 1 221 ? 12.024 -3.093 17.885 1.00 97.00 221 ALA A N 1
ATOM 1647 C CA . ALA A 1 221 ? 10.722 -3.259 18.520 1.00 97.00 221 ALA A CA 1
ATOM 1648 C C . ALA A 1 221 ? 9.826 -4.248 17.753 1.00 97.00 221 ALA A C 1
ATOM 1650 O O . ALA A 1 221 ? 9.200 -5.109 18.368 1.00 97.00 221 ALA A O 1
ATOM 1651 N N . ALA A 1 222 ? 9.818 -4.195 16.416 1.00 97.25 222 ALA A N 1
ATOM 1652 C CA . ALA A 1 222 ? 9.112 -5.156 15.570 1.00 97.25 222 ALA A CA 1
ATOM 1653 C C . ALA A 1 222 ? 9.675 -6.580 15.723 1.00 97.25 222 ALA A C 1
ATOM 1655 O O . ALA A 1 222 ? 8.905 -7.535 15.818 1.00 97.25 222 ALA A O 1
ATOM 1656 N N . ALA A 1 223 ? 11.000 -6.737 15.820 1.00 96.94 223 ALA A N 1
ATOM 1657 C CA . ALA A 1 223 ? 11.620 -8.025 16.139 1.00 96.94 223 ALA A CA 1
ATOM 1658 C C . ALA A 1 223 ? 11.221 -8.523 17.545 1.00 96.94 223 ALA A C 1
ATOM 1660 O O . ALA A 1 223 ? 10.810 -9.672 17.706 1.00 96.94 223 ALA A O 1
ATOM 1661 N N . GLY A 1 224 ? 11.249 -7.644 18.554 1.00 97.50 224 GLY A N 1
ATOM 1662 C CA . GLY A 1 224 ? 10.792 -7.955 19.913 1.00 97.50 224 GLY A CA 1
ATOM 1663 C C . GLY A 1 224 ? 9.323 -8.390 19.967 1.00 97.50 224 GLY A C 1
ATOM 1664 O O . GLY A 1 224 ? 8.980 -9.327 20.692 1.00 97.50 224 GLY A O 1
ATOM 1665 N N . LEU A 1 225 ? 8.467 -7.767 19.150 1.00 98.19 225 LEU A N 1
ATOM 1666 C CA . LEU A 1 225 ? 7.079 -8.182 18.967 1.00 98.19 225 LEU A CA 1
ATOM 1667 C C . LEU A 1 225 ? 6.990 -9.564 18.317 1.00 98.19 225 LEU A C 1
ATOM 1669 O O . LEU A 1 225 ? 6.233 -10.395 18.804 1.00 98.19 225 LEU A O 1
ATOM 1673 N N . GLY A 1 226 ? 7.771 -9.834 17.267 1.00 98.12 226 GLY A N 1
ATOM 1674 C CA . GLY A 1 226 ? 7.812 -11.137 16.594 1.00 98.12 226 GLY A CA 1
ATOM 1675 C C . GLY A 1 226 ? 8.099 -12.280 17.564 1.00 98.12 226 GLY A C 1
ATOM 1676 O O . GLY A 1 226 ? 7.346 -13.253 17.622 1.00 98.12 226 GLY A O 1
ATOM 1677 N N . ALA A 1 227 ? 9.112 -12.106 18.415 1.00 97.75 227 ALA A N 1
ATOM 1678 C CA . ALA A 1 227 ? 9.436 -13.064 19.466 1.00 97.75 227 ALA A CA 1
ATOM 1679 C C . ALA A 1 227 ? 8.317 -13.198 20.517 1.00 97.75 227 ALA A C 1
ATOM 1681 O O . ALA A 1 227 ? 8.029 -14.301 20.983 1.00 97.75 227 ALA A O 1
ATOM 1682 N N . ALA A 1 228 ? 7.666 -12.095 20.906 1.00 97.62 228 ALA A N 1
ATOM 1683 C CA . ALA A 1 228 ? 6.547 -12.132 21.848 1.00 97.62 228 ALA A CA 1
ATOM 1684 C C . ALA A 1 228 ? 5.326 -12.869 21.274 1.00 97.62 228 ALA A C 1
ATOM 1686 O O . ALA A 1 228 ? 4.758 -13.725 21.948 1.00 97.62 228 ALA A O 1
ATOM 1687 N N . ILE A 1 229 ? 4.954 -12.595 20.024 1.00 97.69 229 ILE A N 1
ATOM 1688 C CA . ILE A 1 229 ? 3.830 -13.252 19.351 1.00 97.69 229 ILE A CA 1
ATOM 1689 C C . ILE A 1 229 ? 4.126 -14.737 19.112 1.00 97.69 229 ILE A C 1
ATOM 1691 O O . ILE A 1 229 ? 3.236 -15.560 19.297 1.00 97.69 229 ILE A O 1
ATOM 1695 N N . ALA A 1 230 ? 5.372 -15.119 18.814 1.00 96.81 230 ALA A N 1
ATOM 1696 C CA . ALA A 1 230 ? 5.738 -16.533 18.739 1.00 96.81 230 ALA A CA 1
ATOM 1697 C C . ALA A 1 230 ? 5.578 -17.250 20.089 1.00 96.81 230 ALA A C 1
ATOM 1699 O O . ALA A 1 230 ? 5.020 -18.342 20.139 1.00 96.81 230 ALA A O 1
ATOM 1700 N N . ARG A 1 231 ? 5.976 -16.621 21.205 1.00 95.38 231 ARG A N 1
ATOM 1701 C CA . ARG A 1 231 ? 5.707 -17.175 22.546 1.00 95.38 231 ARG A CA 1
ATOM 1702 C C . ARG A 1 231 ? 4.213 -17.297 22.838 1.00 95.38 231 ARG A C 1
ATOM 1704 O O . ARG A 1 231 ? 3.800 -18.300 23.407 1.00 95.38 231 ARG A O 1
ATOM 1711 N N . LEU A 1 232 ? 3.412 -16.306 22.443 1.00 94.94 232 LEU A N 1
ATOM 1712 C CA . LEU A 1 232 ? 1.956 -16.344 22.600 1.00 94.94 232 LEU A CA 1
ATOM 1713 C C . LEU A 1 232 ? 1.346 -17.511 21.808 1.00 94.94 232 LEU A C 1
ATOM 1715 O O . LEU A 1 232 ? 0.547 -18.272 22.350 1.00 94.94 232 LEU A O 1
ATOM 1719 N N . HIS A 1 233 ? 1.749 -17.671 20.547 1.00 94.56 233 HIS A N 1
ATOM 1720 C CA . HIS A 1 233 ? 1.259 -18.729 19.666 1.00 94.56 233 HIS A CA 1
ATOM 1721 C C . HIS A 1 233 ? 1.723 -20.127 20.102 1.00 94.56 233 HIS A C 1
ATOM 1723 O O . HIS A 1 233 ? 1.026 -21.107 19.862 1.00 94.56 233 HIS A O 1
ATOM 1729 N N . GLY A 1 234 ? 2.892 -20.22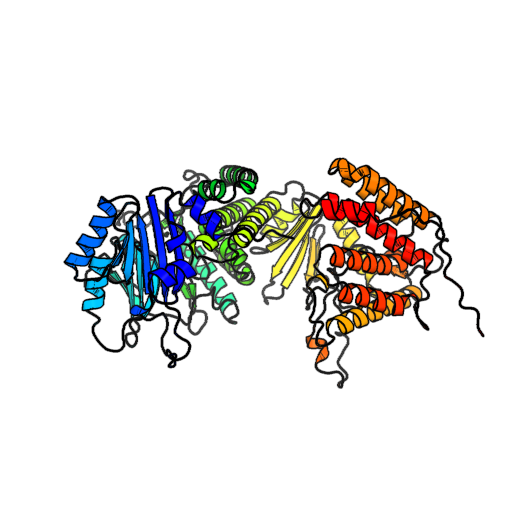7 20.738 1.00 92.50 234 GLY A N 1
ATOM 1730 C CA . GLY A 1 234 ? 3.467 -21.484 21.222 1.00 92.50 234 GLY A CA 1
ATOM 1731 C C . GLY A 1 234 ? 3.052 -21.854 22.645 1.00 92.50 234 GLY A C 1
ATOM 1732 O O . GLY A 1 234 ? 3.501 -22.879 23.154 1.00 92.50 234 GLY A O 1
ATOM 1733 N N . ALA A 1 235 ? 2.243 -21.023 23.308 1.00 88.75 235 ALA A N 1
ATOM 1734 C CA . ALA A 1 235 ? 1.801 -21.277 24.669 1.00 88.75 235 ALA A CA 1
ATOM 1735 C C . ALA A 1 235 ? 0.888 -22.510 24.723 1.00 88.75 235 ALA A C 1
ATOM 1737 O O . ALA A 1 235 ? -0.128 -22.577 24.029 1.00 88.75 235 ALA A O 1
ATOM 1738 N N . ASP A 1 236 ? 1.236 -23.466 25.586 1.00 78.38 236 ASP A N 1
ATOM 1739 C CA . ASP A 1 236 ? 0.415 -24.648 25.819 1.00 78.38 236 ASP A CA 1
ATOM 1740 C C . ASP A 1 236 ? -0.864 -24.270 26.576 1.00 78.38 236 ASP A C 1
ATOM 1742 O O . ASP A 1 236 ? -0.842 -23.886 27.748 1.00 78.38 236 ASP A O 1
ATOM 1746 N N . LEU A 1 237 ? -1.994 -24.375 25.880 1.00 69.12 237 LEU A N 1
ATOM 1747 C CA . LEU A 1 237 ? -3.318 -24.111 26.432 1.00 69.12 237 LEU A CA 1
ATOM 1748 C C . LEU A 1 237 ? -3.867 -25.284 27.256 1.00 69.12 237 LEU A C 1
ATOM 1750 O O . LEU A 1 237 ? -4.834 -25.096 27.991 1.00 69.12 237 LEU A O 1
ATOM 1754 N N . SER A 1 238 ? -3.269 -26.476 27.158 1.00 62.38 238 SER A N 1
ATOM 1755 C CA . SER A 1 238 ? -3.721 -27.674 27.878 1.00 62.38 238 SER A CA 1
ATOM 1756 C C . SER A 1 238 ? -3.367 -27.665 29.370 1.00 62.38 238 SER A C 1
ATOM 1758 O O . SER A 1 238 ? -3.961 -28.414 30.142 1.00 62.38 238 SER A O 1
ATOM 1760 N N . GLY A 1 239 ? -2.447 -26.785 29.784 1.00 50.78 239 GLY A N 1
ATOM 1761 C CA . GLY A 1 239 ? -2.037 -26.578 31.175 1.00 50.78 239 GLY A CA 1
ATOM 1762 C C . GLY A 1 239 ? -2.839 -25.521 31.944 1.00 50.78 239 GLY A C 1
ATOM 1763 O O . GLY A 1 239 ? -2.466 -25.186 33.068 1.00 50.78 239 GLY A O 1
ATOM 1764 N N . LEU A 1 240 ? -3.906 -24.958 31.364 1.00 55.53 240 LEU A N 1
ATOM 1765 C CA . LEU A 1 240 ? -4.839 -24.122 32.122 1.00 55.53 240 LEU A CA 1
ATOM 1766 C C . LEU A 1 240 ? -5.576 -25.011 33.135 1.00 55.53 240 LEU A C 1
ATOM 1768 O O . LEU A 1 240 ? -6.127 -26.044 32.761 1.00 55.53 240 LEU A O 1
ATOM 1772 N N . GLU A 1 241 ? -5.551 -24.624 34.416 1.00 49.59 241 GLU A N 1
ATOM 1773 C CA . GLU A 1 241 ? -6.250 -25.330 35.499 1.00 49.59 241 GLU A CA 1
ATOM 1774 C C . GLU A 1 241 ? -7.676 -25.719 35.059 1.00 49.59 241 GLU A C 1
ATOM 1776 O O . GLU A 1 241 ? -8.379 -24.865 34.519 1.00 49.59 241 GLU A O 1
ATOM 1781 N N . PRO A 1 242 ? -8.161 -26.949 35.320 1.00 49.59 242 PRO A N 1
ATOM 1782 C CA . PRO A 1 242 ? -9.507 -27.382 34.921 1.00 49.59 242 PRO A CA 1
ATOM 1783 C C . PRO A 1 242 ? -10.648 -26.498 35.456 1.00 49.59 242 PRO A C 1
ATOM 1785 O O . PRO A 1 242 ? -11.781 -26.599 34.994 1.00 49.59 242 PRO A O 1
ATOM 1788 N N . SER A 1 243 ? -10.363 -25.662 36.460 1.00 50.16 243 SER A N 1
ATOM 1789 C CA . SER A 1 243 ? -11.277 -24.681 37.051 1.00 50.16 243 SER A CA 1
ATOM 1790 C C . SER A 1 243 ? -11.153 -23.262 36.477 1.00 50.16 243 SER A C 1
ATOM 1792 O O . SER A 1 243 ? -11.870 -22.373 36.937 1.00 50.16 243 SER A O 1
ATOM 1794 N N . ALA A 1 244 ? -10.230 -23.010 35.546 1.00 57.12 244 ALA A N 1
ATOM 1795 C CA . ALA A 1 244 ? -10.108 -21.722 34.873 1.00 57.12 244 ALA A CA 1
ATOM 1796 C C . ALA A 1 244 ? -11.289 -21.524 33.901 1.00 57.12 244 ALA A C 1
ATOM 1798 O O . ALA A 1 244 ? -11.701 -22.487 33.247 1.00 57.12 244 ALA A O 1
ATOM 1799 N N . PRO A 1 245 ? -11.854 -20.309 33.792 1.00 59.75 245 PRO A N 1
ATOM 1800 C CA . PRO A 1 245 ? -12.860 -20.023 32.776 1.00 59.75 245 PRO A CA 1
ATOM 1801 C C . PRO A 1 245 ? -12.302 -20.301 31.372 1.00 59.75 245 PRO A C 1
ATOM 1803 O O . PRO A 1 245 ? -11.127 -20.054 31.092 1.00 59.75 245 PRO A O 1
ATOM 1806 N N . GLU A 1 246 ? -13.137 -20.830 30.473 1.00 74.75 246 GLU A N 1
ATOM 1807 C CA . GLU A 1 246 ? -12.758 -20.947 29.063 1.00 74.75 246 GLU A CA 1
ATOM 1808 C C . GLU A 1 246 ? -12.541 -19.545 28.482 1.00 74.75 246 GLU A C 1
ATOM 1810 O O . GLU A 1 246 ? -13.459 -18.723 28.463 1.00 74.75 246 GLU A O 1
ATOM 1815 N N . LEU A 1 247 ? -11.332 -19.282 27.976 1.00 81.12 247 LEU A N 1
ATOM 1816 C CA . LEU A 1 247 ? -11.010 -17.999 27.358 1.00 81.12 247 LEU A CA 1
ATOM 1817 C C . LEU A 1 247 ? -11.921 -17.726 26.146 1.00 81.12 247 LEU A C 1
ATOM 1819 O O . LEU A 1 247 ? -12.157 -18.627 25.330 1.00 81.12 247 LEU A O 1
ATOM 1823 N N . PRO A 1 248 ? -12.377 -16.475 25.957 1.00 85.88 248 PRO A N 1
ATOM 1824 C CA . PRO A 1 248 ? -13.215 -16.109 24.823 1.00 85.88 248 PRO A CA 1
ATOM 1825 C C . PRO A 1 248 ? -12.484 -16.355 23.496 1.00 85.88 248 PRO A C 1
ATOM 1827 O O . PRO A 1 248 ? -11.297 -16.063 23.356 1.00 85.88 248 PRO A O 1
ATOM 1830 N N . ALA A 1 249 ? -13.199 -16.877 22.495 1.00 86.81 249 ALA A N 1
ATOM 1831 C CA . ALA A 1 249 ? -12.646 -17.115 21.161 1.00 86.81 249 ALA A CA 1
ATOM 1832 C C . ALA A 1 249 ? -12.226 -15.810 20.461 1.00 86.81 249 ALA A C 1
ATOM 1834 O O . ALA A 1 249 ? -12.924 -14.793 20.550 1.00 86.81 249 ALA A O 1
ATOM 1835 N N . ALA A 1 250 ? -11.137 -15.867 19.683 1.00 89.75 250 ALA A N 1
ATOM 1836 C CA . ALA A 1 250 ? -10.674 -14.720 18.909 1.00 89.75 250 ALA A CA 1
ATOM 1837 C C . ALA A 1 250 ? -11.745 -14.245 17.912 1.00 89.75 250 ALA A C 1
ATOM 1839 O O . ALA A 1 250 ? -12.373 -15.031 17.193 1.00 89.75 250 ALA A O 1
ATOM 1840 N N . ARG A 1 251 ? -11.940 -12.928 17.817 1.00 91.19 251 ARG A N 1
ATOM 1841 C CA . ARG A 1 251 ? -13.002 -12.316 16.999 1.00 91.19 251 ARG A CA 1
ATOM 1842 C C . ARG A 1 251 ? -12.492 -11.912 15.621 1.00 91.19 251 ARG A C 1
ATOM 1844 O O . ARG A 1 251 ? -12.497 -10.732 15.262 1.00 91.19 251 ARG A O 1
ATOM 1851 N N . ILE A 1 252 ? -12.097 -12.908 14.833 1.00 88.69 252 ILE A N 1
ATOM 1852 C CA . ILE A 1 252 ? -11.580 -12.692 13.476 1.00 88.69 252 ILE A CA 1
ATOM 1853 C C . ILE A 1 252 ? -12.669 -12.725 12.394 1.00 88.69 252 ILE A C 1
ATOM 1855 O O . ILE A 1 252 ? -12.469 -12.137 11.335 1.00 88.69 252 ILE A O 1
ATOM 1859 N N . GLY A 1 253 ? -13.833 -13.337 12.646 1.00 88.88 253 GLY A N 1
ATOM 1860 C CA . GLY A 1 253 ? -14.891 -13.551 11.642 1.00 88.88 253 GLY A CA 1
ATOM 1861 C C . GLY A 1 253 ? -14.617 -14.753 10.726 1.00 88.88 253 GLY A C 1
ATOM 1862 O O . GLY A 1 253 ? -13.649 -15.476 10.926 1.00 88.88 253 GLY A O 1
ATOM 1863 N N . GLY A 1 254 ? -15.460 -14.975 9.712 1.00 88.19 254 GLY A N 1
ATOM 1864 C CA . GLY A 1 254 ? -15.308 -16.109 8.786 1.00 88.19 254 GLY A CA 1
ATOM 1865 C C . GLY A 1 254 ? -14.077 -16.014 7.872 1.00 88.19 254 GLY A C 1
ATOM 1866 O O . GLY A 1 254 ? -13.420 -14.970 7.796 1.00 88.19 254 GLY A O 1
ATOM 1867 N N . ARG A 1 255 ? -13.769 -17.094 7.138 1.00 88.75 255 ARG A N 1
ATOM 1868 C CA . ARG A 1 255 ? -12.690 -17.107 6.126 1.00 88.75 255 ARG A CA 1
ATOM 1869 C C . ARG A 1 255 ? -12.888 -16.018 5.075 1.00 88.75 255 ARG A C 1
ATOM 1871 O O . ARG A 1 255 ? -11.958 -15.265 4.797 1.00 88.75 255 ARG A O 1
ATOM 1878 N N . VAL A 1 256 ? -14.117 -15.879 4.579 1.00 90.88 256 VAL A N 1
ATOM 1879 C CA . VAL A 1 256 ? -14.541 -14.761 3.731 1.00 90.88 256 VAL A CA 1
ATOM 1880 C C . VAL A 1 256 ? -15.070 -13.626 4.620 1.00 90.88 256 VAL A C 1
ATOM 1882 O O . VAL A 1 256 ? -16.045 -13.829 5.347 1.00 90.88 256 VAL A O 1
ATOM 1885 N N . PRO A 1 257 ? -14.455 -12.428 4.603 1.00 91.31 257 PRO A N 1
ATOM 1886 C CA . PRO A 1 257 ? -14.931 -11.300 5.399 1.00 91.31 257 PRO A CA 1
ATOM 1887 C C . PRO A 1 257 ? -16.288 -10.776 4.906 1.00 91.31 257 PRO A C 1
ATOM 1889 O O . PRO A 1 257 ? -16.486 -10.605 3.703 1.00 91.31 257 PRO A O 1
ATOM 1892 N N . CYS A 1 258 ? -17.178 -10.386 5.825 1.00 89.56 258 CYS A N 1
ATOM 1893 C CA . CYS A 1 258 ? -18.460 -9.739 5.486 1.00 89.56 258 CYS A CA 1
ATOM 1894 C C . CYS A 1 258 ? -18.301 -8.381 4.776 1.00 89.56 258 CYS A C 1
ATOM 1896 O O . CYS A 1 258 ? -19.241 -7.872 4.176 1.00 89.56 258 CYS A O 1
ATOM 1898 N N . THR A 1 259 ? -17.096 -7.798 4.800 1.00 90.88 259 THR A N 1
ATOM 1899 C CA . THR A 1 259 ? -16.737 -6.609 4.013 1.00 90.88 259 THR A CA 1
ATOM 1900 C C . THR A 1 259 ? -16.984 -6.811 2.510 1.00 90.88 259 THR A C 1
ATOM 1902 O O . THR A 1 259 ? -17.225 -5.833 1.811 1.00 90.88 259 THR A O 1
ATOM 1905 N N . THR A 1 260 ? -16.958 -8.054 2.013 1.00 90.88 260 THR A N 1
ATOM 1906 C CA . THR A 1 260 ? -17.227 -8.390 0.602 1.00 90.88 260 THR A CA 1
ATOM 1907 C C . THR A 1 260 ? -18.628 -7.976 0.146 1.00 90.88 260 THR A C 1
ATOM 1909 O O . THR A 1 260 ? -18.749 -7.310 -0.874 1.00 90.88 260 THR A O 1
ATOM 1912 N N . GLU A 1 261 ? -19.659 -8.251 0.947 1.00 88.94 261 GLU A N 1
ATOM 1913 C CA . GLU A 1 261 ? -21.051 -7.872 0.653 1.00 88.94 261 GLU A CA 1
ATOM 1914 C C . GLU A 1 261 ? -21.212 -6.350 0.522 1.00 88.94 261 GLU A C 1
ATOM 1916 O O . GLU A 1 261 ? -21.921 -5.849 -0.346 1.00 88.94 261 GLU A O 1
ATOM 1921 N N . VAL A 1 262 ? -20.509 -5.596 1.370 1.00 91.69 262 VAL A N 1
ATOM 1922 C CA . VAL A 1 262 ? -20.549 -4.126 1.371 1.00 91.69 262 VAL A CA 1
ATOM 1923 C C . VAL A 1 262 ? -19.763 -3.544 0.190 1.00 91.69 262 VAL A C 1
ATOM 1925 O O . VAL A 1 262 ? -20.151 -2.521 -0.371 1.00 91.69 262 VAL A O 1
ATOM 1928 N N . LEU A 1 263 ? -18.656 -4.184 -0.200 1.00 92.00 263 LEU A N 1
ATOM 1929 C CA . LEU A 1 263 ? -17.877 -3.795 -1.378 1.00 92.00 263 LEU A CA 1
ATOM 1930 C C . LEU A 1 263 ? -18.673 -3.971 -2.672 1.00 92.00 263 LEU A C 1
ATOM 1932 O O . LEU A 1 263 ? -18.557 -3.120 -3.551 1.00 92.00 263 LEU A O 1
ATOM 1936 N N . ASP A 1 264 ? -19.466 -5.035 -2.776 1.00 88.19 264 ASP A N 1
ATOM 1937 C CA . ASP A 1 264 ? -20.294 -5.302 -3.954 1.00 88.19 264 ASP A CA 1
ATOM 1938 C C . ASP A 1 264 ? -21.356 -4.212 -4.163 1.00 88.19 264 ASP A C 1
ATOM 1940 O O . ASP A 1 264 ? -21.606 -3.818 -5.302 1.00 88.19 264 ASP A O 1
ATOM 1944 N N . ASP A 1 265 ? -21.921 -3.672 -3.079 1.00 88.25 265 ASP A N 1
ATOM 1945 C CA . ASP A 1 265 ? -22.897 -2.576 -3.140 1.00 88.25 265 ASP A CA 1
ATOM 1946 C C . ASP A 1 265 ? -22.240 -1.210 -3.423 1.00 88.25 265 ASP A C 1
ATOM 1948 O O . ASP A 1 265 ? -22.694 -0.448 -4.275 1.00 88.25 265 ASP A O 1
ATOM 1952 N N . LEU A 1 266 ? -21.123 -0.897 -2.753 1.00 89.69 266 LEU A N 1
ATOM 1953 C CA . LEU A 1 266 ? -20.426 0.389 -2.921 1.00 89.69 266 LEU A CA 1
ATOM 1954 C C . LEU A 1 266 ? -19.667 0.506 -4.247 1.00 89.69 266 LEU A C 1
ATOM 1956 O O . LEU A 1 266 ? -19.520 1.605 -4.785 1.00 89.69 266 LEU A O 1
ATOM 1960 N N . LEU A 1 267 ? -19.103 -0.600 -4.733 1.00 88.94 267 LEU A N 1
ATOM 1961 C CA . LEU A 1 267 ? -18.207 -0.654 -5.888 1.00 88.94 267 LEU A CA 1
ATOM 1962 C C . LEU A 1 267 ? -18.560 -1.856 -6.789 1.00 88.94 267 LEU A C 1
ATOM 1964 O O . LEU A 1 267 ? -17.708 -2.726 -7.007 1.00 88.94 267 LEU A O 1
ATOM 1968 N N . PRO A 1 268 ? -19.770 -1.904 -7.379 1.00 86.50 268 PRO A N 1
ATOM 1969 C CA . PRO A 1 268 ? -20.252 -3.048 -8.164 1.00 86.50 268 PRO A CA 1
ATOM 1970 C C . PRO A 1 268 ? -19.341 -3.410 -9.345 1.00 86.50 268 PRO A C 1
ATOM 1972 O O . PRO A 1 268 ? -19.167 -4.581 -9.682 1.00 86.50 268 PRO A O 1
ATOM 1975 N N . GLN A 1 269 ? -18.644 -2.427 -9.918 1.00 85.75 269 GLN A N 1
ATOM 1976 C CA . GLN A 1 269 ? -17.618 -2.613 -10.949 1.00 85.75 269 GLN A CA 1
ATOM 1977 C C . GLN A 1 269 ? -16.411 -3.460 -10.497 1.00 85.75 269 GLN A C 1
ATOM 1979 O O . GLN A 1 269 ? -15.531 -3.771 -11.304 1.00 85.75 269 GLN A O 1
ATOM 1984 N N . ARG A 1 270 ? -16.309 -3.792 -9.205 1.00 86.25 270 ARG A N 1
ATOM 1985 C CA . ARG A 1 270 ? -15.262 -4.635 -8.609 1.00 86.25 270 ARG A CA 1
ATOM 1986 C C . ARG A 1 270 ? -15.774 -5.991 -8.126 1.00 86.25 270 ARG A C 1
ATOM 1988 O O . ARG A 1 270 ? -14.935 -6.831 -7.803 1.00 86.25 270 ARG A O 1
ATOM 1995 N N . ALA A 1 271 ? -17.085 -6.232 -8.132 1.00 88.44 271 ALA A N 1
ATOM 1996 C CA . ALA A 1 271 ? -17.698 -7.400 -7.501 1.00 88.44 271 ALA A CA 1
ATOM 1997 C C . ALA A 1 271 ? -17.150 -8.737 -8.023 1.00 88.44 271 ALA A C 1
ATOM 1999 O O . ALA A 1 271 ? -16.876 -9.653 -7.256 1.00 88.44 271 ALA A O 1
ATOM 2000 N N . GLU A 1 272 ? -16.914 -8.862 -9.332 1.00 89.62 272 GLU A N 1
ATOM 2001 C CA . GLU A 1 272 ? -16.321 -10.079 -9.907 1.00 89.62 272 GLU A CA 1
ATOM 2002 C C . GLU A 1 272 ? -14.923 -10.372 -9.342 1.00 89.62 272 GLU A C 1
ATOM 2004 O O . GLU A 1 272 ? -14.640 -11.494 -8.923 1.00 89.62 272 GLU A O 1
ATOM 2009 N N . ARG A 1 273 ? -14.073 -9.343 -9.245 1.00 88.06 273 ARG A N 1
ATOM 2010 C CA . ARG A 1 273 ? -12.711 -9.470 -8.702 1.00 88.06 273 ARG A CA 1
ATOM 2011 C C . ARG A 1 273 ? -12.741 -9.826 -7.213 1.00 88.06 273 ARG A C 1
ATOM 2013 O O . ARG A 1 273 ? -11.929 -10.635 -6.762 1.00 88.06 273 ARG A O 1
ATOM 2020 N N . VAL A 1 274 ? -13.674 -9.239 -6.459 1.00 93.12 274 VAL A N 1
ATOM 2021 C CA . VAL A 1 274 ? -13.883 -9.532 -5.032 1.00 93.12 274 VAL A CA 1
ATOM 2022 C C . VAL A 1 274 ? -14.359 -10.973 -4.838 1.00 93.12 274 VAL A C 1
ATOM 2024 O O . VAL A 1 274 ? -13.774 -11.687 -4.025 1.00 93.12 274 VAL A O 1
ATOM 2027 N N . ARG A 1 275 ? -15.335 -11.442 -5.628 1.00 92.75 275 ARG A N 1
ATOM 2028 C CA . ARG A 1 275 ? -15.830 -12.830 -5.589 1.00 92.75 275 ARG A CA 1
ATOM 2029 C C . ARG A 1 275 ? -14.744 -13.848 -5.919 1.00 92.75 275 ARG A C 1
ATOM 2031 O O . ARG A 1 275 ? -14.576 -14.813 -5.183 1.00 92.75 275 ARG A O 1
ATOM 2038 N N . GLU A 1 276 ? -13.958 -13.613 -6.967 1.00 92.88 276 GLU A N 1
ATOM 2039 C CA . GLU A 1 276 ? -12.830 -14.482 -7.328 1.00 92.88 276 GLU A CA 1
ATOM 2040 C C . GLU A 1 276 ? -11.781 -14.548 -6.200 1.00 92.88 276 GLU A C 1
ATOM 2042 O O . GLU A 1 276 ? -11.245 -15.612 -5.892 1.00 92.88 276 GLU A O 1
ATOM 2047 N N . LEU A 1 277 ? -11.490 -13.415 -5.544 1.00 94.00 277 LEU A N 1
ATOM 2048 C CA . LEU A 1 277 ? -10.605 -13.395 -4.378 1.00 94.00 277 LEU A CA 1
ATOM 2049 C C . LEU A 1 277 ? -11.200 -14.182 -3.206 1.00 94.00 277 LEU A C 1
ATOM 2051 O O . LEU A 1 277 ? -10.504 -15.019 -2.641 1.00 94.00 277 LEU A O 1
ATOM 2055 N N . ALA A 1 278 ? -12.474 -13.967 -2.878 1.00 94.06 278 ALA A N 1
ATOM 2056 C CA . ALA A 1 278 ? -13.162 -14.677 -1.805 1.00 94.06 278 ALA A CA 1
ATOM 2057 C C . ALA A 1 278 ? -13.171 -16.201 -2.018 1.00 94.06 278 ALA A C 1
ATOM 2059 O O . ALA A 1 278 ? -12.874 -16.940 -1.084 1.00 94.06 278 ALA A O 1
ATOM 2060 N N . MET A 1 279 ? -13.429 -16.668 -3.245 1.00 93.88 279 MET A N 1
ATOM 2061 C CA . MET A 1 279 ? -13.393 -18.096 -3.586 1.00 93.88 279 MET A CA 1
ATOM 2062 C C . MET A 1 279 ? -12.014 -18.715 -3.340 1.00 93.88 279 MET A C 1
ATOM 2064 O O . MET A 1 279 ? -11.917 -19.784 -2.744 1.00 93.88 279 MET A O 1
ATOM 2068 N N . ARG A 1 280 ? -10.939 -18.037 -3.758 1.00 93.88 280 ARG A N 1
ATOM 2069 C CA . ARG A 1 280 ? -9.568 -18.522 -3.529 1.00 93.88 280 ARG A CA 1
ATOM 2070 C C . ARG A 1 280 ? -9.193 -18.526 -2.050 1.00 93.88 280 ARG A C 1
ATOM 2072 O O . ARG A 1 280 ? -8.518 -19.445 -1.601 1.00 93.88 280 ARG A O 1
ATOM 2079 N N . LEU A 1 281 ? -9.639 -17.525 -1.287 1.00 93.81 281 LEU A N 1
ATOM 2080 C CA . LEU A 1 281 ? -9.430 -17.489 0.163 1.00 93.81 281 LEU A CA 1
ATOM 2081 C C . LEU A 1 281 ? -10.131 -18.656 0.863 1.00 93.81 281 LEU A C 1
ATOM 2083 O O . LEU A 1 281 ? -9.532 -19.275 1.733 1.00 93.81 281 LEU A O 1
ATOM 2087 N N . ASP A 1 282 ? -11.365 -18.976 0.476 1.00 91.56 282 ASP A N 1
ATOM 2088 C CA . ASP A 1 282 ? -12.105 -20.094 1.071 1.00 91.56 282 ASP A CA 1
ATOM 2089 C C . ASP A 1 282 ? -11.453 -21.458 0.785 1.00 91.56 282 ASP A C 1
ATOM 2091 O O . ASP A 1 282 ? -11.524 -22.350 1.624 1.00 91.56 282 ASP A O 1
ATOM 2095 N N . GLN A 1 283 ? -10.771 -21.597 -0.358 1.00 90.62 283 GLN A N 1
ATOM 2096 C CA . GLN A 1 283 ? -10.029 -22.808 -0.733 1.00 90.62 283 GLN A CA 1
ATOM 2097 C C . GLN A 1 283 ? -8.686 -22.959 -0.005 1.00 90.62 283 GLN A C 1
ATOM 2099 O O . GLN A 1 283 ? -8.281 -24.078 0.295 1.00 90.62 283 GLN A O 1
ATOM 2104 N N . LEU A 1 284 ? -7.968 -21.854 0.228 1.00 91.25 284 LEU A N 1
ATOM 2105 C CA . LEU A 1 284 ? -6.592 -21.877 0.745 1.00 91.25 284 LEU A CA 1
ATOM 2106 C C . LEU A 1 284 ? -6.499 -21.750 2.267 1.00 91.25 284 LEU A C 1
ATOM 2108 O O . LEU A 1 284 ? -5.487 -22.131 2.855 1.00 91.25 284 LEU A O 1
ATOM 2112 N N . LEU A 1 285 ? -7.506 -21.158 2.909 1.00 91.25 285 LEU A N 1
ATOM 2113 C CA . LEU A 1 285 ? -7.496 -20.963 4.352 1.00 91.25 285 LEU A CA 1
ATOM 2114 C C . LEU A 1 285 ? -8.006 -22.215 5.079 1.00 91.25 285 LEU A C 1
ATOM 2116 O O . LEU A 1 285 ? -9.037 -22.765 4.686 1.00 91.25 285 LEU A O 1
ATOM 2120 N N . PRO A 1 286 ? -7.332 -22.626 6.169 1.00 82.25 286 PRO A N 1
ATOM 2121 C CA . PRO A 1 286 ? -7.692 -23.830 6.905 1.00 82.25 286 PRO A CA 1
ATOM 2122 C C . PRO A 1 286 ? -9.095 -23.727 7.512 1.00 82.25 286 PRO A C 1
ATOM 2124 O O . PRO A 1 286 ? -9.631 -22.638 7.755 1.00 82.25 286 PRO A O 1
ATOM 2127 N N . THR A 1 287 ? -9.707 -24.879 7.761 1.00 76.50 287 THR A N 1
ATOM 2128 C CA . THR A 1 287 ? -10.966 -24.974 8.499 1.00 76.50 287 THR A CA 1
ATOM 2129 C C . THR A 1 287 ? -10.718 -25.004 10.006 1.00 76.50 287 THR A C 1
ATOM 2131 O O . THR A 1 287 ? -9.665 -25.439 10.460 1.00 76.50 287 THR A O 1
ATOM 2134 N N . ASP A 1 288 ? -11.710 -24.603 10.808 1.00 64.75 288 ASP A N 1
ATOM 2135 C CA . ASP A 1 288 ? -11.602 -24.623 12.279 1.00 64.75 288 ASP A CA 1
ATOM 2136 C C . ASP A 1 288 ? -11.330 -26.028 12.860 1.00 64.75 288 ASP A C 1
ATOM 2138 O O . ASP A 1 288 ? -10.958 -26.158 14.025 1.00 64.75 288 ASP A O 1
ATOM 2142 N N . ARG A 1 289 ? -11.513 -27.089 12.060 1.00 60.12 289 ARG A N 1
ATOM 2143 C CA . ARG A 1 289 ? -11.241 -28.481 12.442 1.00 60.12 289 ARG A CA 1
ATOM 2144 C C . ARG A 1 289 ? -9.772 -28.883 12.282 1.00 60.12 289 ARG A C 1
ATOM 2146 O O . ARG A 1 289 ? -9.409 -29.952 12.759 1.00 60.12 289 ARG A O 1
ATOM 2153 N N . ASP A 1 290 ? -8.941 -28.046 11.662 1.00 61.47 290 ASP A N 1
ATOM 2154 C CA . ASP A 1 290 ? -7.571 -28.400 11.265 1.00 61.47 290 ASP A CA 1
ATOM 2155 C C . ASP A 1 290 ? -6.553 -28.318 12.428 1.00 61.47 290 ASP A C 1
ATOM 2157 O O . ASP A 1 290 ? -5.362 -28.530 12.228 1.00 61.47 290 ASP A O 1
ATOM 2161 N N . GLY A 1 291 ? -7.005 -28.046 13.659 1.00 58.31 291 GLY A N 1
ATOM 2162 C CA . GLY A 1 291 ? -6.228 -28.248 14.893 1.00 58.31 291 GLY A CA 1
ATOM 2163 C C . GLY A 1 291 ? -5.177 -27.184 15.244 1.00 58.31 291 GLY A C 1
ATOM 2164 O O . GLY A 1 291 ? -4.708 -27.172 16.376 1.00 58.31 291 GLY A O 1
ATOM 2165 N N . ASP A 1 292 ? -4.846 -26.255 14.344 1.00 69.38 292 ASP A N 1
ATOM 2166 C CA . ASP A 1 292 ? -3.836 -25.200 14.567 1.00 69.38 292 ASP A CA 1
ATOM 2167 C C . ASP A 1 292 ? -4.437 -23.963 15.273 1.00 69.38 292 ASP A C 1
ATOM 2169 O O . ASP A 1 292 ? -4.519 -22.870 14.704 1.00 69.38 292 ASP A O 1
ATOM 2173 N N . ARG A 1 293 ? -4.957 -24.151 16.497 1.00 84.06 293 ARG A N 1
ATOM 2174 C CA . ARG A 1 293 ? -5.490 -23.060 17.335 1.00 84.06 293 ARG A CA 1
ATOM 2175 C C . ARG A 1 293 ? -4.505 -22.702 18.442 1.00 84.06 293 ARG A C 1
ATOM 2177 O O . ARG A 1 293 ? -4.170 -23.540 19.269 1.00 84.06 293 ARG A O 1
ATOM 2184 N N . CYS A 1 294 ? -4.139 -21.431 18.511 1.00 89.50 294 CYS A N 1
ATOM 2185 C CA . CYS A 1 294 ? -3.311 -20.856 19.564 1.00 89.50 294 CYS A CA 1
ATOM 2186 C C . CYS A 1 294 ? -3.963 -19.591 20.126 1.00 89.50 294 CYS A C 1
ATOM 2188 O O . CYS A 1 294 ? -4.909 -19.060 19.540 1.00 89.50 294 CYS A O 1
ATOM 2190 N N . LEU A 1 295 ? -3.458 -19.071 21.247 1.00 92.50 295 LEU A N 1
ATOM 2191 C CA . LEU A 1 295 ? -3.793 -17.697 21.623 1.00 92.50 295 LEU A CA 1
ATOM 2192 C C . LEU A 1 295 ? -3.228 -16.739 20.581 1.00 92.50 295 LEU A C 1
ATOM 2194 O O . LEU A 1 295 ? -2.112 -16.928 20.114 1.00 92.50 295 LEU A O 1
ATOM 2198 N N . MET A 1 296 ? -4.006 -15.727 20.222 1.00 94.00 296 MET A N 1
ATOM 2199 C CA . MET A 1 296 ? -3.641 -14.720 19.228 1.00 94.00 296 MET A CA 1
ATOM 2200 C C . MET A 1 296 ? -4.279 -13.366 19.573 1.00 94.00 296 MET A C 1
ATOM 2202 O O . MET A 1 296 ? -5.189 -13.298 20.405 1.00 94.00 296 MET A O 1
ATOM 2206 N N . HIS A 1 297 ? -3.813 -12.298 18.931 1.00 96.25 297 HIS A N 1
ATOM 2207 C CA . HIS A 1 297 ? -4.302 -10.922 19.043 1.00 96.25 297 HIS A CA 1
ATOM 2208 C C . HIS A 1 297 ? -5.627 -10.689 18.292 1.00 96.25 297 HIS A C 1
ATOM 2210 O O . HIS A 1 297 ? -6.523 -9.989 18.754 1.00 96.25 297 HIS A O 1
ATOM 2216 N N . GLY A 1 298 ? -5.769 -11.255 17.093 1.00 93.62 298 GLY A N 1
ATOM 2217 C CA . GLY A 1 298 ? -6.991 -11.200 16.280 1.00 93.62 298 GLY A CA 1
ATOM 2218 C C . GLY A 1 298 ? -7.118 -10.000 15.336 1.00 93.62 298 GLY A C 1
ATOM 2219 O O . GLY A 1 298 ? -8.075 -9.956 14.560 1.00 93.62 298 GLY A O 1
ATOM 2220 N N . ASP A 1 299 ? -6.200 -9.034 15.397 1.00 94.25 299 ASP A N 1
ATOM 2221 C CA . ASP A 1 299 ? -6.178 -7.828 14.537 1.00 94.25 299 ASP A CA 1
ATOM 2222 C C . ASP A 1 299 ? -4.816 -7.120 14.576 1.00 94.25 299 ASP A C 1
ATOM 2224 O O . ASP A 1 299 ? -4.773 -5.899 14.531 1.00 94.25 299 ASP A O 1
ATOM 2228 N N . LEU A 1 300 ? -3.728 -7.886 14.748 1.00 97.56 300 LEU A N 1
ATOM 2229 C CA . LEU A 1 300 ? -2.390 -7.369 15.047 1.00 97.56 300 LEU A CA 1
ATOM 2230 C C . LEU A 1 300 ? -1.907 -6.352 13.999 1.00 97.56 300 LEU A C 1
ATOM 2232 O O . LEU A 1 300 ? -1.779 -6.688 12.818 1.00 97.56 300 LEU A O 1
ATOM 2236 N N . SER A 1 301 ? -1.564 -5.143 14.437 1.00 97.38 301 SER A N 1
ATOM 2237 C CA . SER A 1 301 ? -1.065 -4.067 13.572 1.00 97.38 301 SER A CA 1
ATOM 2238 C C . SER A 1 301 ? -0.083 -3.126 14.294 1.00 97.38 301 SER A C 1
ATOM 2240 O O . SER A 1 301 ? -0.083 -3.058 15.524 1.00 97.38 301 SER A O 1
ATOM 2242 N N . PRO A 1 302 ? 0.775 -2.372 13.571 1.00 97.56 302 PRO A N 1
ATOM 2243 C CA . PRO A 1 302 ? 1.741 -1.466 14.202 1.00 97.56 302 PRO A CA 1
ATOM 2244 C C . PRO A 1 302 ? 1.121 -0.367 15.087 1.00 97.56 302 PRO A C 1
ATOM 2246 O O . PRO A 1 302 ? 1.747 0.040 16.062 1.00 97.56 302 PRO A O 1
ATOM 2249 N N . ASP A 1 303 ? -0.111 0.080 14.818 1.00 94.62 303 ASP A N 1
ATOM 2250 C CA . ASP A 1 303 ? -0.823 1.071 15.646 1.00 94.62 303 ASP A CA 1
ATOM 2251 C C . ASP A 1 303 ? -1.287 0.516 17.007 1.00 94.62 303 ASP A C 1
ATOM 2253 O O . ASP A 1 303 ? -1.695 1.272 17.886 1.00 94.62 303 ASP A O 1
ATOM 2257 N N . GLN A 1 304 ? -1.184 -0.799 17.213 1.00 95.75 304 GLN A N 1
ATOM 2258 C CA . GLN A 1 304 ? -1.506 -1.487 18.468 1.00 95.75 304 GLN A CA 1
ATOM 2259 C C . GLN A 1 304 ? -0.260 -1.843 19.287 1.00 95.75 304 GLN A C 1
ATOM 2261 O O . GLN A 1 304 ? -0.348 -2.547 20.295 1.00 95.75 304 GLN A O 1
ATOM 2266 N N . VAL A 1 305 ? 0.915 -1.374 18.867 1.00 97.56 305 VAL A N 1
ATOM 2267 C CA . VAL A 1 305 ? 2.182 -1.634 19.550 1.00 97.56 305 VAL A CA 1
ATOM 2268 C C . VAL A 1 305 ? 2.776 -0.308 19.976 1.00 97.56 305 VAL A C 1
ATOM 2270 O O . VAL A 1 305 ? 3.294 0.444 19.158 1.00 97.56 305 VAL A O 1
ATOM 2273 N N . LEU A 1 306 ? 2.709 -0.020 21.269 1.00 96.06 306 LEU A N 1
ATOM 2274 C CA . LEU A 1 306 ? 3.328 1.161 21.855 1.00 96.06 306 LEU A CA 1
ATOM 2275 C C . LEU A 1 306 ? 4.837 0.941 21.970 1.00 96.06 306 LEU A C 1
ATOM 2277 O O . LEU A 1 306 ? 5.272 -0.147 22.357 1.00 96.06 306 LEU A O 1
ATOM 2281 N N . LEU A 1 307 ? 5.621 1.983 21.690 1.00 96.38 307 LEU A N 1
ATOM 2282 C CA . LEU A 1 307 ? 7.079 2.000 21.813 1.00 96.38 307 LEU A CA 1
ATOM 2283 C C . LEU A 1 307 ? 7.516 2.782 23.059 1.00 96.38 307 LEU A C 1
ATOM 2285 O O . LEU A 1 307 ? 7.027 3.883 23.325 1.00 96.38 307 LEU A O 1
ATOM 2289 N N . GLY A 1 308 ? 8.448 2.206 23.818 1.00 94.56 308 GLY A N 1
ATOM 2290 C CA . GLY A 1 308 ? 9.010 2.774 25.040 1.00 94.56 308 GLY A CA 1
ATOM 2291 C C . GLY A 1 308 ? 10.118 3.808 24.812 1.00 94.56 308 GLY A C 1
ATOM 2292 O O . GLY A 1 308 ? 10.310 4.359 23.728 1.00 94.56 308 GLY A O 1
ATOM 2293 N N . ALA A 1 309 ? 10.865 4.096 25.881 1.00 90.94 309 ALA A N 1
ATOM 2294 C CA . ALA A 1 309 ? 12.041 4.964 25.817 1.00 90.94 309 ALA A CA 1
ATOM 2295 C C . ALA A 1 309 ? 13.279 4.258 25.242 1.00 90.94 309 ALA A C 1
ATOM 2297 O O . ALA A 1 309 ? 14.190 4.954 24.798 1.00 90.94 309 ALA A O 1
ATOM 2298 N N . GLY A 1 310 ? 13.318 2.926 25.233 1.00 92.56 310 GLY A N 1
ATOM 2299 C CA . GLY A 1 310 ? 14.272 2.096 24.507 1.00 92.56 310 GLY A CA 1
ATOM 2300 C C . GLY A 1 310 ? 13.560 1.298 23.414 1.00 92.56 310 GLY A C 1
ATOM 2301 O O . GLY A 1 310 ? 12.817 1.864 22.613 1.00 92.56 310 GLY A O 1
ATOM 2302 N N . THR A 1 311 ? 13.812 -0.009 23.362 1.00 92.69 311 THR A N 1
ATOM 2303 C CA . THR A 1 311 ? 13.161 -0.958 22.439 1.00 92.69 311 THR A CA 1
ATOM 2304 C C . THR A 1 311 ? 12.008 -1.718 23.095 1.00 92.69 311 THR A C 1
ATOM 2306 O O . THR A 1 311 ? 11.456 -2.642 22.497 1.00 92.69 311 THR A O 1
ATOM 2309 N N . GLU A 1 312 ? 11.647 -1.363 24.330 1.00 95.56 312 GLU A N 1
ATOM 2310 C CA . GLU A 1 312 ? 10.519 -1.967 25.020 1.00 95.56 312 GLU A CA 1
ATOM 2311 C C . GLU A 1 312 ? 9.235 -1.682 24.251 1.00 95.56 312 GLU A C 1
ATOM 2313 O O . GLU A 1 312 ? 9.046 -0.596 23.697 1.00 95.56 312 GLU A O 1
ATOM 2318 N N . ILE A 1 313 ? 8.328 -2.652 24.273 1.00 97.31 313 ILE A N 1
ATOM 2319 C CA . ILE A 1 313 ? 7.018 -2.530 23.646 1.00 97.31 313 ILE A CA 1
ATOM 2320 C C . ILE A 1 313 ? 5.903 -2.787 24.653 1.00 97.31 313 ILE A C 1
ATOM 2322 O O . ILE A 1 313 ? 6.117 -3.416 25.698 1.00 97.31 313 ILE A O 1
ATOM 2326 N N . ARG A 1 314 ? 4.698 -2.328 24.319 1.00 97.00 314 ARG A N 1
ATOM 2327 C CA . ARG A 1 314 ? 3.443 -2.801 24.909 1.00 97.00 314 ARG A CA 1
ATOM 2328 C C . ARG A 1 314 ? 2.421 -3.041 23.806 1.00 97.00 314 ARG A C 1
ATOM 2330 O O . ARG A 1 314 ? 2.148 -2.140 23.023 1.00 97.00 314 ARG A O 1
ATOM 2337 N N . VAL A 1 315 ? 1.854 -4.239 23.763 1.00 96.94 315 VAL A N 1
ATOM 2338 C CA . VAL A 1 315 ? 0.739 -4.590 22.881 1.00 96.94 315 VAL A CA 1
ATOM 2339 C C . VAL A 1 315 ? -0.563 -4.153 23.544 1.00 96.94 315 VAL A C 1
ATOM 2341 O O . VAL A 1 315 ? -0.750 -4.365 24.743 1.00 96.94 315 VAL A O 1
ATOM 2344 N N . VAL A 1 316 ? -1.444 -3.511 22.785 1.00 93.88 316 VAL A N 1
ATOM 2345 C CA . VAL A 1 316 ? -2.728 -2.981 23.258 1.00 93.88 316 VAL A CA 1
ATOM 2346 C C . VAL A 1 316 ? -3.868 -3.385 22.322 1.00 93.88 316 VAL A C 1
ATOM 2348 O O . VAL A 1 316 ? -3.643 -3.958 21.273 1.00 93.88 316 VAL A O 1
ATOM 2351 N N . ASP A 1 317 ? -5.105 -3.062 22.704 1.00 92.25 317 ASP A N 1
ATOM 2352 C CA . ASP A 1 317 ? -6.331 -3.380 21.950 1.00 92.25 317 ASP A CA 1
ATOM 2353 C C . ASP A 1 317 ? -6.615 -4.881 21.757 1.00 92.25 317 ASP A C 1
ATOM 2355 O O . ASP A 1 317 ? -6.975 -5.356 20.681 1.00 92.25 317 ASP A O 1
ATOM 2359 N N . LEU A 1 318 ? -6.577 -5.617 22.870 1.00 93.69 318 LEU A N 1
ATOM 2360 C CA . LEU A 1 318 ? -6.842 -7.061 22.936 1.00 93.69 318 LEU A CA 1
ATOM 2361 C C . LEU A 1 318 ? -8.327 -7.440 22.748 1.00 93.69 318 LEU A C 1
ATOM 2363 O O . LEU A 1 318 ? -8.765 -8.521 23.130 1.00 93.69 318 LEU A O 1
ATOM 2367 N N . ASP A 1 319 ? -9.137 -6.553 22.164 1.00 90.31 319 ASP A N 1
ATOM 2368 C CA . ASP A 1 319 ? -10.575 -6.745 21.968 1.00 90.31 319 ASP A CA 1
ATOM 2369 C C . ASP A 1 319 ? -10.890 -8.013 21.170 1.00 90.31 319 ASP A C 1
ATOM 2371 O O . ASP A 1 319 ? -11.941 -8.634 21.350 1.00 90.31 319 ASP A O 1
ATOM 2375 N N . ARG A 1 320 ? -10.038 -8.353 20.207 1.00 93.50 320 ARG A N 1
ATOM 2376 C CA . ARG A 1 320 ? -10.259 -9.473 19.288 1.00 93.50 320 ARG A CA 1
ATOM 2377 C C . ARG A 1 320 ? -9.421 -10.693 19.637 1.00 93.50 320 ARG A C 1
ATOM 2379 O O . ARG A 1 320 ? -9.528 -11.688 18.919 1.00 93.50 320 ARG A O 1
ATOM 2386 N N . SER A 1 321 ? -8.673 -10.618 20.731 1.00 94.56 321 SER A N 1
ATOM 2387 C CA . SER A 1 321 ? -7.774 -11.663 21.181 1.00 94.56 321 SER A CA 1
ATOM 2388 C C . SER A 1 321 ? -8.531 -12.880 21.690 1.00 94.56 321 SER A C 1
ATOM 2390 O O . SER A 1 321 ? -9.684 -12.791 22.111 1.00 94.56 321 SER A O 1
ATOM 2392 N N . GLY A 1 322 ? -7.866 -14.026 21.644 1.00 91.62 322 GLY A N 1
ATOM 2393 C CA . GLY A 1 322 ? -8.409 -15.303 22.092 1.00 91.62 322 GLY A CA 1
ATOM 2394 C C . GLY A 1 322 ? -7.837 -16.473 21.297 1.00 91.62 322 GLY A C 1
ATOM 2395 O O . GLY A 1 322 ? -6.921 -16.276 20.497 1.00 91.62 322 GLY A O 1
ATOM 2396 N N . PRO A 1 323 ? -8.368 -17.694 21.476 1.00 89.94 323 PRO A N 1
ATOM 2397 C CA . PRO A 1 323 ? -7.960 -18.845 20.679 1.00 89.94 323 PRO A CA 1
ATOM 2398 C C . PRO A 1 323 ? -8.379 -18.731 19.200 1.00 89.94 323 PRO A C 1
ATOM 2400 O O . PRO A 1 323 ? -9.570 -18.578 18.897 1.00 89.94 323 PRO A O 1
ATOM 2403 N N . GLY A 1 324 ? -7.435 -18.885 18.269 1.00 89.88 324 GLY A N 1
ATOM 2404 C CA . GLY A 1 324 ? -7.644 -18.824 16.818 1.00 89.88 324 GLY A CA 1
ATOM 2405 C C . GLY A 1 324 ? -6.404 -19.245 16.006 1.00 89.88 324 GLY A C 1
ATOM 2406 O O . GLY A 1 324 ? -5.427 -19.710 16.587 1.00 89.88 324 GLY A O 1
ATOM 2407 N N . PRO A 1 325 ? -6.442 -19.152 14.665 1.00 90.62 325 PRO A N 1
ATOM 2408 C CA . PRO A 1 325 ? -5.341 -19.576 13.804 1.00 90.62 325 PRO A CA 1
ATOM 2409 C C . PRO A 1 325 ? -4.186 -18.566 13.797 1.00 90.62 325 PRO A C 1
ATOM 2411 O O . PRO A 1 325 ? -4.372 -17.407 13.423 1.00 90.62 325 PRO A O 1
ATOM 2414 N N . ARG A 1 326 ? -2.962 -19.027 14.084 1.00 91.38 326 ARG A N 1
ATOM 2415 C CA . ARG A 1 326 ? -1.738 -18.194 14.106 1.00 91.38 326 ARG A CA 1
ATOM 2416 C C . ARG A 1 326 ? -1.517 -17.356 12.847 1.00 91.38 326 ARG A C 1
ATOM 2418 O O . ARG A 1 326 ? -1.050 -16.221 12.917 1.00 91.38 326 ARG A O 1
ATOM 2425 N N . GLY A 1 327 ? -1.882 -17.896 11.682 1.00 93.62 327 GLY A N 1
ATOM 2426 C CA . GLY A 1 327 ? -1.735 -17.200 10.405 1.00 93.62 327 GLY A CA 1
ATOM 2427 C C . GLY A 1 327 ? -2.536 -15.896 10.327 1.00 93.62 327 GLY A C 1
ATOM 2428 O O . GLY A 1 327 ? -2.119 -14.981 9.623 1.00 93.62 327 GLY A O 1
ATOM 2429 N N . ALA A 1 328 ? -3.634 -15.759 11.079 1.00 94.56 328 ALA A N 1
ATOM 2430 C CA . ALA A 1 328 ? -4.456 -14.552 11.074 1.00 94.56 328 ALA A CA 1
ATOM 2431 C C . ALA A 1 328 ? -3.748 -13.332 11.691 1.00 94.56 328 ALA A C 1
ATOM 2433 O O . ALA A 1 328 ? -3.938 -12.224 11.186 1.00 94.56 328 ALA A O 1
ATOM 2434 N N . ASP A 1 329 ? -2.903 -13.516 12.708 1.00 96.94 329 ASP A N 1
ATOM 2435 C CA . ASP A 1 329 ? -2.097 -12.428 13.284 1.00 96.94 329 ASP A CA 1
ATOM 2436 C C . ASP A 1 329 ? -0.963 -12.023 12.349 1.00 96.94 329 ASP A C 1
ATOM 2438 O O . ASP A 1 329 ? -0.813 -10.843 12.030 1.00 96.94 329 ASP A O 1
ATOM 2442 N N . LEU A 1 330 ? -0.214 -13.006 11.838 1.00 97.62 330 LEU A N 1
ATOM 2443 C CA . LEU A 1 330 ? 0.878 -12.753 10.894 1.00 97.62 330 LEU A CA 1
ATOM 2444 C C . LEU A 1 330 ? 0.351 -12.068 9.623 1.00 97.62 330 LEU A C 1
ATOM 2446 O O . LEU A 1 330 ? 0.928 -11.093 9.144 1.00 97.62 330 LEU A O 1
ATOM 2450 N N . GLY A 1 331 ? -0.786 -12.539 9.106 1.00 97.25 331 GLY A N 1
ATOM 2451 C CA . GLY A 1 331 ? -1.462 -11.957 7.953 1.00 97.25 331 GLY A CA 1
ATOM 2452 C C . GLY A 1 331 ? -1.928 -10.521 8.193 1.00 97.25 331 GLY A C 1
ATOM 2453 O O . GLY A 1 331 ? -1.708 -9.673 7.327 1.00 97.25 331 GLY A O 1
ATOM 2454 N N . SER A 1 332 ? -2.526 -10.241 9.357 1.00 97.69 332 SER A N 1
ATOM 2455 C CA . SER A 1 332 ? -2.966 -8.890 9.749 1.00 97.69 332 SER A CA 1
ATOM 2456 C C . SER A 1 332 ? -1.796 -7.918 9.876 1.00 97.69 332 SER A C 1
ATOM 2458 O O . SER A 1 332 ? -1.863 -6.824 9.312 1.00 97.69 332 SER A O 1
ATOM 2460 N N . TRP A 1 333 ? -0.686 -8.350 10.482 1.00 98.38 333 TRP A N 1
ATOM 2461 C CA . TRP A 1 333 ? 0.526 -7.539 10.601 1.00 98.38 333 TRP A CA 1
ATOM 2462 C C . TRP A 1 333 ? 1.077 -7.145 9.227 1.00 98.38 333 TRP A C 1
ATOM 2464 O O . TRP A 1 333 ? 1.230 -5.957 8.933 1.00 98.38 333 TRP A O 1
ATOM 2474 N N . ILE A 1 334 ? 1.287 -8.131 8.343 1.00 98.00 334 ILE A N 1
ATOM 2475 C CA . ILE A 1 334 ? 1.781 -7.897 6.977 1.00 98.00 334 ILE A CA 1
ATOM 2476 C C . ILE A 1 334 ? 0.822 -6.971 6.215 1.00 98.00 334 ILE A C 1
ATOM 2478 O O . ILE A 1 334 ? 1.255 -6.013 5.577 1.00 98.00 334 ILE A O 1
ATOM 2482 N N . ALA A 1 335 ? -0.488 -7.231 6.281 1.00 97.69 335 ALA A N 1
ATOM 2483 C CA . ALA A 1 335 ? -1.502 -6.434 5.594 1.00 97.69 335 ALA A CA 1
ATOM 2484 C C . ALA A 1 335 ? -1.517 -4.974 6.065 1.00 97.69 335 ALA A C 1
ATOM 2486 O O . ALA A 1 335 ? -1.648 -4.061 5.242 1.00 97.69 335 ALA A O 1
ATOM 2487 N N . SER A 1 336 ? -1.359 -4.751 7.372 1.00 97.25 336 SER A N 1
ATOM 2488 C CA . SER A 1 336 ? -1.289 -3.414 7.951 1.00 97.25 336 SER A CA 1
ATOM 2489 C C . SER A 1 336 ? -0.024 -2.682 7.508 1.00 97.25 336 SER A C 1
ATOM 2491 O O . SER A 1 336 ? -0.122 -1.551 7.035 1.00 97.25 336 SER A O 1
ATOM 2493 N N . CYS A 1 337 ? 1.144 -3.331 7.565 1.00 96.50 337 CYS A N 1
ATOM 2494 C CA . CYS A 1 337 ? 2.402 -2.753 7.088 1.00 96.50 337 CYS A CA 1
ATOM 2495 C C . CYS A 1 337 ? 2.352 -2.396 5.594 1.00 96.50 337 CYS A C 1
ATOM 2497 O O . CYS A 1 337 ? 2.734 -1.294 5.205 1.00 96.50 337 CYS A O 1
ATOM 2499 N N . LEU A 1 338 ? 1.808 -3.284 4.754 1.00 94.31 338 LEU A N 1
ATOM 2500 C CA . LEU A 1 338 ? 1.616 -3.031 3.320 1.00 94.31 338 LEU A CA 1
ATOM 2501 C C . LEU A 1 338 ? 0.671 -1.856 3.043 1.00 94.31 338 LEU A C 1
ATOM 2503 O O . LEU A 1 338 ? 0.876 -1.119 2.079 1.00 94.31 338 LEU A O 1
ATOM 2507 N N . SER A 1 339 ? -0.378 -1.699 3.852 1.00 92.94 339 SER A N 1
ATOM 2508 C CA . SER A 1 339 ? -1.365 -0.626 3.684 1.00 92.94 339 SER A CA 1
ATOM 2509 C C . SER A 1 339 ? -0.849 0.726 4.176 1.00 92.94 339 SER A C 1
ATOM 2511 O O . SER A 1 339 ? -1.230 1.751 3.620 1.00 92.94 339 SER A O 1
ATOM 2513 N N . ALA A 1 340 ? -0.015 0.728 5.219 1.00 90.62 340 ALA A N 1
ATOM 2514 C CA . ALA A 1 340 ? 0.539 1.931 5.839 1.00 90.62 340 ALA A CA 1
ATOM 2515 C C . ALA A 1 340 ? 1.885 2.373 5.237 1.00 90.62 340 ALA A C 1
ATOM 2517 O O . ALA A 1 340 ? 2.360 3.455 5.560 1.00 90.62 340 ALA A O 1
ATOM 2518 N N . GLY A 1 341 ? 2.504 1.554 4.379 1.00 90.31 341 GLY A N 1
ATOM 2519 C CA . GLY A 1 341 ? 3.833 1.836 3.827 1.00 90.31 341 GLY A CA 1
ATOM 2520 C C . GLY A 1 341 ? 4.980 1.582 4.811 1.00 90.31 341 GLY A C 1
ATOM 2521 O O . GLY A 1 341 ? 6.065 2.114 4.621 1.00 90.31 341 GLY A O 1
ATOM 2522 N N . THR A 1 342 ? 4.756 0.762 5.841 1.00 93.38 342 THR A N 1
ATOM 2523 C CA . THR A 1 342 ? 5.737 0.410 6.885 1.00 93.38 342 THR A CA 1
ATOM 2524 C C . THR A 1 342 ? 6.246 -1.026 6.715 1.00 93.38 342 THR A C 1
ATOM 2526 O O . THR A 1 342 ? 6.476 -1.765 7.674 1.00 93.38 342 THR A O 1
ATOM 2529 N N . ASP A 1 343 ? 6.393 -1.469 5.462 1.00 91.25 343 ASP A N 1
ATOM 2530 C CA . ASP A 1 343 ? 6.756 -2.846 5.107 1.00 91.25 343 ASP A CA 1
ATOM 2531 C C . ASP A 1 343 ? 8.153 -3.256 5.598 1.00 91.25 343 ASP A C 1
ATOM 2533 O O . ASP A 1 343 ? 8.411 -4.442 5.813 1.00 91.25 343 ASP A O 1
ATOM 2537 N N . HIS A 1 344 ? 9.027 -2.291 5.900 1.00 91.69 344 HIS A N 1
ATOM 2538 C CA . HIS A 1 344 ? 10.320 -2.547 6.540 1.00 91.69 344 HIS A CA 1
ATOM 2539 C C . HIS A 1 344 ? 10.217 -3.183 7.929 1.00 91.69 344 HIS A C 1
ATOM 2541 O O . HIS A 1 344 ? 11.158 -3.864 8.329 1.00 91.69 344 HIS A O 1
ATOM 2547 N N . LEU A 1 345 ? 9.088 -3.034 8.630 1.00 95.25 345 LEU A N 1
ATOM 2548 C CA . LEU A 1 345 ? 8.849 -3.675 9.928 1.00 95.25 345 LEU A CA 1
ATOM 2549 C C . LEU A 1 345 ? 8.495 -5.167 9.800 1.00 95.25 345 LEU A C 1
ATOM 2551 O O . LEU A 1 345 ? 8.609 -5.922 10.765 1.00 95.25 345 LEU A O 1
ATOM 2555 N N . THR A 1 346 ? 8.082 -5.623 8.612 1.00 96.00 346 THR A N 1
ATOM 2556 C CA . THR A 1 346 ? 7.590 -6.995 8.408 1.00 96.00 346 THR A CA 1
ATOM 2557 C C . THR A 1 346 ? 8.708 -8.033 8.500 1.00 96.00 346 THR A C 1
ATOM 2559 O O . THR A 1 346 ? 8.553 -9.047 9.178 1.00 96.00 346 THR A O 1
ATOM 2562 N N . GLY A 1 347 ? 9.847 -7.784 7.848 1.00 94.38 347 GLY A N 1
ATOM 2563 C CA . GLY A 1 347 ? 10.990 -8.703 7.847 1.00 94.38 347 GLY A CA 1
ATOM 2564 C C . GLY A 1 347 ? 11.554 -8.989 9.248 1.00 94.38 347 GLY A C 1
ATOM 2565 O O . GLY A 1 347 ? 11.632 -10.157 9.627 1.00 94.38 347 GLY A O 1
ATOM 2566 N N . PRO A 1 348 ? 11.919 -7.963 10.046 1.00 95.31 348 PRO A N 1
ATOM 2567 C CA . PRO A 1 348 ? 12.384 -8.138 11.424 1.00 95.31 348 PRO A CA 1
ATOM 2568 C C . PRO A 1 348 ? 11.394 -8.912 12.300 1.00 95.31 348 PRO A C 1
ATOM 2570 O O . PRO A 1 348 ? 11.802 -9.833 13.002 1.00 95.31 348 PRO A O 1
ATOM 2573 N N . PHE A 1 349 ? 10.100 -8.586 12.205 1.00 97.50 349 PHE A N 1
ATOM 2574 C CA . PHE A 1 349 ? 9.037 -9.283 12.929 1.00 97.50 349 PHE A CA 1
ATOM 2575 C C . PHE A 1 349 ? 8.977 -10.776 12.571 1.00 97.50 349 PHE A C 1
ATOM 2577 O O . PHE A 1 349 ? 9.047 -11.622 13.460 1.00 97.50 349 PHE A O 1
ATOM 2584 N N . LEU A 1 350 ? 8.899 -11.121 11.280 1.00 97.25 350 LEU A N 1
ATOM 2585 C CA . LEU A 1 350 ? 8.763 -12.519 10.856 1.00 97.25 350 LEU A CA 1
ATOM 2586 C C . LEU A 1 350 ? 10.033 -13.340 11.098 1.00 97.25 350 LEU A C 1
ATOM 2588 O O . LEU A 1 350 ? 9.926 -14.517 11.426 1.00 97.25 350 LEU A O 1
ATOM 2592 N N . ARG A 1 351 ? 11.226 -12.743 10.968 1.00 95.19 351 ARG A N 1
ATOM 2593 C CA . ARG A 1 351 ? 12.490 -13.427 11.286 1.00 95.19 351 ARG A CA 1
ATOM 2594 C C . ARG A 1 351 ? 12.580 -13.776 12.769 1.00 95.19 351 ARG A C 1
ATOM 2596 O O . ARG A 1 351 ? 12.843 -14.927 13.084 1.00 95.19 351 ARG A O 1
ATOM 2603 N N . ALA A 1 352 ? 12.297 -12.820 13.654 1.00 96.62 352 ALA A N 1
ATOM 2604 C CA . ALA A 1 352 ? 12.306 -13.065 15.096 1.00 96.62 352 ALA A CA 1
ATOM 2605 C C . ALA A 1 352 ? 11.198 -14.038 15.531 1.00 96.62 352 ALA A C 1
ATOM 2607 O O . ALA A 1 352 ? 11.390 -14.832 16.445 1.00 96.62 352 ALA A O 1
ATOM 2608 N N . TYR A 1 353 ? 10.043 -14.018 14.858 1.00 97.88 353 TYR A N 1
ATOM 2609 C CA . TYR A 1 353 ? 9.010 -15.033 15.057 1.00 97.88 353 TYR A CA 1
ATOM 2610 C C . TYR A 1 353 ? 9.524 -16.437 14.685 1.00 97.88 353 TYR A C 1
ATOM 2612 O O . TYR A 1 353 ? 9.377 -17.378 15.467 1.00 97.88 353 TYR A O 1
ATOM 2620 N N . ALA A 1 354 ? 10.171 -16.560 13.520 1.00 96.38 354 ALA A N 1
ATOM 2621 C CA . ALA A 1 354 ? 10.690 -17.818 12.978 1.00 96.38 354 ALA A CA 1
ATOM 2622 C C . ALA A 1 354 ? 11.810 -18.457 13.819 1.00 96.38 354 ALA A C 1
ATOM 2624 O O . ALA A 1 354 ? 12.066 -19.649 13.687 1.00 96.38 354 ALA A O 1
ATOM 2625 N N . GLU A 1 355 ? 12.467 -17.696 14.699 1.00 96.06 355 GLU A N 1
ATOM 2626 C CA . GLU A 1 355 ? 13.449 -18.228 15.659 1.00 96.06 355 GLU A CA 1
ATOM 2627 C C . GLU A 1 355 ? 12.805 -19.089 16.761 1.00 96.06 355 GLU A C 1
ATOM 2629 O O . GLU A 1 355 ? 13.488 -19.888 17.400 1.00 96.06 355 GLU A O 1
ATOM 2634 N N . HIS A 1 356 ? 11.497 -18.935 16.986 1.00 94.81 356 HIS A N 1
ATOM 2635 C CA . HIS A 1 356 ? 10.757 -19.625 18.044 1.00 94.81 356 HIS A CA 1
ATOM 2636 C C . HIS A 1 356 ? 9.690 -20.585 17.513 1.00 94.81 356 HIS A C 1
ATOM 2638 O O . HIS A 1 356 ? 9.424 -21.600 18.153 1.00 94.81 356 HIS A O 1
ATOM 2644 N N . LEU A 1 357 ? 9.061 -20.263 16.379 1.00 94.62 357 LEU A N 1
ATOM 2645 C CA . LEU A 1 357 ? 8.029 -21.082 15.750 1.00 94.62 357 LEU A CA 1
ATOM 2646 C C . LEU A 1 357 ? 8.114 -21.012 14.231 1.00 94.62 357 LEU A C 1
ATOM 2648 O O . LEU A 1 357 ? 8.212 -19.925 13.665 1.00 94.62 357 LEU A O 1
ATOM 2652 N N . ASP A 1 358 ? 7.934 -22.155 13.572 1.00 94.00 358 ASP A N 1
ATOM 2653 C CA . ASP A 1 358 ? 7.889 -22.215 12.113 1.00 94.00 358 ASP A CA 1
ATOM 2654 C C . ASP A 1 358 ? 6.789 -21.313 11.543 1.00 94.00 358 ASP A C 1
ATOM 2656 O O . ASP A 1 358 ? 5.645 -21.287 12.025 1.00 94.00 358 ASP A O 1
ATOM 2660 N N . LEU A 1 359 ? 7.141 -20.587 10.482 1.00 94.44 359 LEU A N 1
ATOM 2661 C CA . LEU A 1 359 ? 6.193 -19.787 9.721 1.00 94.44 359 LEU A CA 1
ATOM 2662 C C . LEU A 1 359 ? 5.232 -20.696 8.938 1.00 94.44 359 LEU A C 1
ATOM 2664 O O . LEU A 1 359 ? 5.636 -21.761 8.470 1.00 94.44 359 LEU A O 1
ATOM 2668 N N . PRO A 1 360 ? 3.972 -20.269 8.736 1.00 92.56 360 PRO A N 1
ATOM 2669 C CA . PRO A 1 360 ? 3.088 -20.915 7.775 1.00 92.56 360 PRO A CA 1
ATOM 2670 C C . PRO A 1 360 ? 3.707 -20.936 6.373 1.00 92.56 360 PRO A C 1
ATOM 2672 O O . PRO A 1 360 ? 4.432 -20.011 5.996 1.00 92.56 360 PRO A O 1
ATOM 2675 N N . GLU A 1 361 ? 3.345 -21.942 5.575 1.00 91.62 361 GLU A N 1
ATOM 2676 C CA . GLU A 1 361 ? 3.745 -22.025 4.167 1.00 91.62 361 GLU A CA 1
ATOM 2677 C C . GLU A 1 361 ? 3.415 -20.722 3.411 1.00 91.62 361 GLU A C 1
ATOM 2679 O O . GLU A 1 361 ? 2.365 -20.114 3.673 1.00 91.62 361 GLU A O 1
ATOM 2684 N N . PRO A 1 362 ? 4.233 -20.291 2.428 1.00 93.94 362 PRO A N 1
ATOM 2685 C CA . PRO A 1 362 ? 4.058 -18.998 1.764 1.00 93.94 362 PRO A CA 1
ATOM 2686 C C . PRO A 1 362 ? 2.652 -18.766 1.198 1.00 93.94 362 PRO A C 1
ATOM 2688 O O . PRO A 1 362 ? 2.122 -17.662 1.310 1.00 93.94 362 PRO A O 1
ATOM 2691 N N . ALA A 1 363 ? 2.019 -19.800 0.632 1.00 93.56 363 ALA A N 1
ATOM 2692 C CA . ALA A 1 363 ? 0.656 -19.716 0.107 1.00 93.56 363 ALA A CA 1
ATOM 2693 C C . ALA A 1 363 ? -0.391 -19.482 1.211 1.00 93.56 363 ALA A C 1
ATOM 2695 O O . ALA A 1 363 ? -1.313 -18.684 1.030 1.00 93.56 363 ALA A O 1
ATOM 2696 N N . GLN A 1 364 ? -0.233 -20.129 2.368 1.00 93.12 364 GLN A N 1
ATOM 2697 C CA . GLN A 1 364 ? -1.138 -19.970 3.506 1.00 93.12 364 GLN A CA 1
ATOM 2698 C C . GLN A 1 364 ? -0.959 -18.594 4.159 1.00 93.12 364 GLN A C 1
ATOM 2700 O O . GLN A 1 364 ? -1.946 -17.916 4.450 1.00 93.12 364 GLN A O 1
ATOM 2705 N N . LEU A 1 365 ? 0.288 -18.144 4.339 1.00 94.94 365 LEU A N 1
ATOM 2706 C CA . LEU A 1 365 ? 0.583 -16.806 4.852 1.00 94.94 365 LEU A CA 1
ATOM 2707 C C . LEU A 1 365 ? 0.025 -15.723 3.915 1.00 94.94 365 LEU A C 1
ATOM 2709 O O . LEU A 1 365 ? -0.666 -14.812 4.368 1.00 94.94 365 LEU A O 1
ATOM 2713 N N . ALA A 1 366 ? 0.231 -15.873 2.603 1.00 96.38 366 ALA A N 1
ATOM 2714 C CA . ALA A 1 366 ? -0.325 -14.983 1.589 1.00 96.38 366 ALA A CA 1
ATOM 2715 C C . ALA A 1 366 ? -1.862 -14.947 1.605 1.00 96.38 366 ALA A C 1
ATOM 2717 O O . ALA A 1 366 ? -2.444 -13.870 1.458 1.00 96.38 366 ALA A O 1
ATOM 2718 N N . ALA A 1 367 ? -2.529 -16.086 1.821 1.00 96.50 367 ALA A N 1
ATOM 2719 C CA . ALA A 1 367 ? -3.982 -16.146 1.964 1.00 96.50 367 ALA A CA 1
ATOM 2720 C C . ALA A 1 367 ? -4.465 -15.382 3.207 1.00 96.50 367 ALA A C 1
ATOM 2722 O O . ALA A 1 367 ? -5.411 -14.595 3.113 1.00 96.50 367 ALA A O 1
ATOM 2723 N N . TRP A 1 368 ? -3.793 -15.525 4.354 1.00 96.56 368 TRP A N 1
ATOM 2724 C CA . TRP A 1 368 ? -4.126 -14.752 5.555 1.00 96.56 368 TRP A CA 1
ATOM 2725 C C . TRP A 1 368 ? -3.877 -13.249 5.378 1.00 96.56 368 TRP A C 1
ATOM 2727 O O . TRP A 1 368 ? -4.726 -12.446 5.770 1.00 96.56 368 TRP A O 1
ATOM 2737 N N . THR A 1 369 ? -2.780 -12.852 4.725 1.00 97.62 369 THR A N 1
ATOM 2738 C CA . THR A 1 369 ? -2.511 -11.448 4.368 1.00 97.62 369 THR A CA 1
ATOM 2739 C C . THR A 1 369 ? -3.586 -10.890 3.435 1.00 97.62 369 THR A C 1
ATOM 2741 O O . THR A 1 369 ? -4.130 -9.814 3.682 1.00 97.62 369 THR A O 1
ATOM 2744 N N . ALA A 1 370 ? -3.946 -11.622 2.378 1.00 97.75 370 ALA A N 1
ATOM 2745 C CA . ALA A 1 370 ? -4.978 -11.208 1.432 1.00 97.75 370 ALA A CA 1
ATOM 2746 C C . ALA A 1 370 ? -6.361 -11.105 2.098 1.00 97.75 370 ALA A C 1
ATOM 2748 O O . ALA A 1 370 ? -7.105 -10.157 1.833 1.00 97.75 370 ALA A O 1
ATOM 2749 N N . ARG A 1 371 ? -6.689 -12.023 3.015 1.00 97.12 371 ARG A N 1
ATOM 2750 C CA . ARG A 1 371 ? -7.899 -11.944 3.840 1.00 97.12 371 ARG A CA 1
ATOM 2751 C C . ARG A 1 371 ? -7.904 -10.699 4.722 1.00 97.12 371 ARG A C 1
ATOM 2753 O O . ARG A 1 371 ? -8.934 -10.032 4.790 1.00 97.12 371 ARG A O 1
ATOM 2760 N N . ALA A 1 372 ? -6.797 -10.382 5.391 1.00 97.50 372 ALA A N 1
ATOM 2761 C CA . ALA A 1 372 ? -6.701 -9.199 6.243 1.00 97.50 372 ALA A CA 1
ATOM 2762 C C . ALA A 1 372 ? -6.844 -7.897 5.434 1.00 97.50 372 ALA A C 1
ATOM 2764 O O . ALA A 1 372 ? -7.645 -7.037 5.803 1.00 97.50 372 ALA A O 1
ATOM 2765 N N . LEU A 1 373 ? -6.188 -7.797 4.269 1.00 97.50 373 LEU A N 1
ATOM 2766 C CA . LEU A 1 373 ? -6.369 -6.685 3.323 1.00 97.50 373 LEU A CA 1
ATOM 2767 C C . LEU A 1 373 ? -7.835 -6.530 2.888 1.00 97.50 373 LEU A C 1
ATOM 2769 O O . LEU A 1 373 ? -8.346 -5.412 2.817 1.00 97.50 373 LEU A O 1
ATOM 2773 N N . LEU A 1 374 ? -8.531 -7.643 2.634 1.00 96.31 374 LEU A N 1
ATOM 2774 C CA . LEU A 1 374 ? -9.945 -7.644 2.258 1.00 96.31 374 LEU A CA 1
ATOM 2775 C C . LEU A 1 374 ? -10.868 -7.264 3.429 1.00 96.31 374 LEU A C 1
ATOM 2777 O O . LEU A 1 374 ? -11.807 -6.490 3.251 1.00 96.31 374 LEU A O 1
ATOM 2781 N N . ALA A 1 375 ? -10.599 -7.755 4.640 1.00 95.69 375 ALA A N 1
ATOM 2782 C CA . ALA A 1 375 ? -11.364 -7.417 5.841 1.00 95.69 375 ALA A CA 1
ATOM 2783 C C . ALA A 1 375 ? -11.264 -5.917 6.173 1.00 95.69 375 ALA A C 1
ATOM 2785 O O . ALA A 1 375 ? -12.278 -5.265 6.468 1.00 95.69 375 ALA A O 1
ATOM 2786 N N . ALA A 1 376 ? -10.057 -5.367 6.039 1.00 95.50 376 ALA A N 1
ATOM 2787 C CA . ALA A 1 376 ? -9.738 -3.962 6.236 1.00 95.50 376 ALA A CA 1
ATOM 2788 C C . ALA A 1 376 ? -10.075 -3.086 5.019 1.00 95.50 376 ALA A C 1
ATOM 2790 O O . ALA A 1 376 ? -9.947 -1.870 5.108 1.00 95.50 376 ALA A O 1
ATOM 2791 N N . ALA A 1 377 ? -10.514 -3.639 3.880 1.00 95.69 377 ALA A N 1
ATOM 2792 C CA . ALA A 1 377 ? -10.629 -2.892 2.622 1.00 95.69 377 ALA A CA 1
ATOM 2793 C C . ALA A 1 377 ? -11.408 -1.575 2.764 1.00 95.69 377 ALA A C 1
ATOM 2795 O O . ALA A 1 377 ? -10.961 -0.554 2.259 1.00 95.69 377 ALA A O 1
ATOM 2796 N N . LEU A 1 378 ? -12.512 -1.579 3.522 1.00 95.31 378 LEU A N 1
ATOM 2797 C CA . LEU A 1 378 ? -13.374 -0.412 3.751 1.00 95.31 378 LEU A CA 1
ATOM 2798 C C . LEU A 1 378 ? -12.961 0.485 4.931 1.00 95.31 378 LEU A C 1
ATOM 2800 O O . LEU A 1 378 ? -13.687 1.425 5.252 1.00 95.31 378 LEU A O 1
ATOM 2804 N N . ASP A 1 379 ? -11.828 0.245 5.595 1.00 94.81 379 ASP A N 1
ATOM 2805 C CA . ASP A 1 379 ? -11.362 1.144 6.661 1.00 94.81 379 ASP A CA 1
ATOM 2806 C C . ASP A 1 379 ? -11.142 2.588 6.208 1.00 94.81 379 ASP A C 1
ATOM 2808 O O . ASP A 1 379 ? -11.531 3.474 6.969 1.00 94.81 379 ASP A O 1
ATOM 2812 N N . PRO A 1 380 ? -10.609 2.872 5.000 1.00 95.12 380 PRO A N 1
ATOM 2813 C CA . PRO A 1 380 ? -10.467 4.243 4.532 1.00 95.12 380 PRO A CA 1
ATOM 2814 C C . PRO A 1 380 ? -11.815 4.971 4.467 1.00 95.12 380 PRO A C 1
ATOM 2816 O O . PRO A 1 380 ? -11.924 6.108 4.911 1.00 95.12 380 PRO A O 1
ATOM 2819 N N . MET A 1 381 ? -12.875 4.281 4.025 1.00 95.00 381 MET A N 1
ATOM 2820 C CA . MET A 1 381 ? -14.243 4.812 4.040 1.00 95.00 381 MET A CA 1
ATOM 2821 C C . MET A 1 381 ? -14.758 4.984 5.476 1.00 95.00 381 MET A C 1
ATOM 2823 O O . MET A 1 381 ? -15.323 6.019 5.821 1.00 95.00 381 MET A O 1
ATOM 2827 N N . ARG A 1 382 ? -14.542 3.985 6.346 1.00 94.62 382 ARG A N 1
ATOM 2828 C CA . ARG A 1 382 ? -14.939 4.047 7.764 1.00 94.62 382 ARG A CA 1
ATOM 2829 C C . ARG A 1 382 ? -14.235 5.167 8.529 1.00 94.62 382 ARG A C 1
ATOM 2831 O O . ARG A 1 382 ? -14.782 5.588 9.541 1.00 94.62 382 ARG A O 1
ATOM 2838 N N . ARG A 1 383 ? -13.063 5.618 8.075 1.00 93.19 383 ARG A N 1
ATOM 2839 C CA . ARG A 1 383 ? -12.293 6.757 8.604 1.00 93.19 383 ARG A CA 1
ATOM 2840 C C . ARG A 1 383 ? -12.489 8.057 7.801 1.00 93.19 383 ARG A C 1
ATOM 2842 O O . ARG A 1 383 ? -11.784 9.023 8.047 1.00 93.19 383 ARG A O 1
ATOM 2849 N N . HIS A 1 384 ? -13.431 8.078 6.851 1.00 92.88 384 HIS A N 1
ATOM 2850 C CA . HIS A 1 384 ? -13.757 9.241 6.007 1.00 92.88 384 HIS A CA 1
ATOM 2851 C C . HIS A 1 384 ? -12.561 9.825 5.225 1.00 92.88 384 HIS A C 1
ATOM 2853 O O . HIS A 1 384 ? -12.443 11.032 5.045 1.00 92.88 384 HIS A O 1
ATOM 2859 N N . HIS A 1 385 ? -11.656 8.983 4.716 1.00 91.81 385 HIS A N 1
ATOM 2860 C CA . HIS A 1 385 ? -10.602 9.473 3.821 1.00 91.81 385 HIS A CA 1
ATOM 2861 C C . HIS A 1 385 ? -11.197 9.942 2.478 1.00 91.81 385 HIS A C 1
ATOM 2863 O O . HIS A 1 385 ? -11.987 9.207 1.880 1.00 91.81 385 HIS A O 1
ATOM 2869 N N . PRO A 1 386 ? -10.810 11.119 1.953 1.00 88.69 386 PRO A N 1
ATOM 2870 C CA . PRO A 1 386 ? -11.393 11.676 0.726 1.00 88.69 386 PRO A CA 1
ATOM 2871 C C . PRO A 1 386 ? -11.092 10.837 -0.526 1.00 88.69 386 PRO A C 1
ATOM 2873 O O . PRO A 1 386 ? -11.867 10.826 -1.477 1.00 88.69 386 PRO A O 1
ATOM 2876 N N . ASP A 1 387 ? -9.987 10.099 -0.523 1.00 91.06 387 ASP A N 1
ATOM 2877 C CA . ASP A 1 387 ? -9.523 9.217 -1.592 1.00 91.06 387 ASP A CA 1
ATOM 2878 C C . ASP A 1 387 ? -9.810 7.732 -1.298 1.00 91.06 387 ASP A C 1
ATOM 2880 O O . ASP A 1 387 ? -9.206 6.841 -1.906 1.00 91.06 387 ASP A O 1
ATOM 2884 N N . TRP A 1 388 ? -10.754 7.433 -0.394 1.00 93.00 388 TRP A N 1
ATOM 2885 C CA . TRP A 1 388 ? -11.039 6.061 0.029 1.00 93.00 388 TRP A CA 1
ATOM 2886 C C . TRP A 1 388 ? -11.273 5.061 -1.121 1.00 93.00 388 TRP A C 1
ATOM 2888 O O . TRP A 1 388 ? -10.808 3.929 -0.970 1.00 93.00 388 TRP A O 1
ATOM 2898 N N . PRO A 1 389 ? -11.906 5.391 -2.276 1.00 91.19 389 PRO A N 1
ATOM 2899 C CA . PRO A 1 389 ? -12.077 4.409 -3.349 1.00 91.19 389 PRO A CA 1
ATOM 2900 C C . PRO A 1 389 ? -10.746 3.983 -3.973 1.00 91.19 389 PRO A C 1
ATOM 2902 O O . PRO A 1 389 ? -10.581 2.824 -4.363 1.00 91.19 389 PRO A O 1
ATOM 2905 N N . LEU A 1 390 ? -9.782 4.907 -4.056 1.00 90.38 390 LEU A N 1
ATOM 2906 C CA . LEU A 1 390 ? -8.437 4.611 -4.540 1.00 90.38 390 LEU A CA 1
ATOM 2907 C C . LEU A 1 390 ? -7.704 3.707 -3.547 1.00 90.38 390 LEU A C 1
ATOM 2909 O O . LEU A 1 390 ? -7.116 2.709 -3.961 1.00 90.38 390 LEU A O 1
ATOM 2913 N N . GLN A 1 391 ? -7.799 3.998 -2.249 1.00 93.62 391 GLN A N 1
ATOM 2914 C CA . GLN A 1 391 ? -7.189 3.161 -1.214 1.00 93.62 391 GLN A CA 1
ATOM 2915 C C . GLN A 1 391 ? -7.819 1.758 -1.148 1.00 93.62 391 GLN A C 1
ATOM 2917 O O . GLN A 1 391 ? -7.098 0.766 -1.036 1.00 93.62 391 GLN A O 1
ATOM 2922 N N . VAL A 1 392 ? -9.146 1.633 -1.297 1.00 94.00 392 VAL A N 1
ATOM 2923 C CA . VAL A 1 392 ? -9.825 0.329 -1.444 1.00 94.00 392 VAL A CA 1
ATOM 2924 C C . VAL A 1 392 ? -9.258 -0.422 -2.647 1.00 94.00 392 VAL A C 1
ATOM 2926 O O . VAL A 1 392 ? -8.907 -1.596 -2.536 1.00 94.00 392 VAL A O 1
ATOM 2929 N N . GLN A 1 393 ? -9.126 0.250 -3.796 1.00 91.69 393 GLN A N 1
ATOM 2930 C CA . GLN A 1 393 ? -8.572 -0.360 -5.003 1.00 91.69 393 GLN A CA 1
ATOM 2931 C C . GLN A 1 393 ? -7.142 -0.863 -4.785 1.00 91.69 393 GLN A C 1
ATOM 2933 O O . GLN A 1 393 ? -6.826 -1.984 -5.183 1.00 91.69 393 GLN A O 1
ATOM 2938 N N . GLN A 1 394 ? -6.295 -0.061 -4.140 1.00 92.50 394 GLN A N 1
ATOM 2939 C CA . GLN A 1 394 ? -4.918 -0.431 -3.820 1.00 92.50 394 GLN A CA 1
ATOM 2940 C C . GLN A 1 394 ? -4.866 -1.677 -2.931 1.00 92.50 394 GLN A C 1
ATOM 2942 O O . GLN A 1 394 ? -4.112 -2.597 -3.242 1.00 92.50 394 GLN A O 1
ATOM 2947 N N . ARG A 1 395 ? -5.716 -1.762 -1.899 1.00 95.06 395 ARG A N 1
ATOM 2948 C CA . ARG A 1 395 ? -5.803 -2.936 -1.012 1.00 95.06 395 ARG A CA 1
ATOM 2949 C C . ARG A 1 395 ? -6.253 -4.192 -1.753 1.00 95.06 395 ARG A C 1
ATOM 2951 O O . ARG A 1 395 ? -5.666 -5.253 -1.561 1.00 95.06 395 ARG A O 1
ATOM 2958 N N . LEU A 1 396 ? -7.242 -4.083 -2.644 1.00 94.19 396 LEU A N 1
ATOM 2959 C CA . LEU A 1 396 ? -7.683 -5.206 -3.484 1.00 94.19 396 LEU A CA 1
ATOM 2960 C C . LEU A 1 396 ? -6.580 -5.666 -4.452 1.00 94.19 396 LEU A C 1
ATOM 2962 O O . LEU A 1 396 ? -6.374 -6.867 -4.633 1.00 94.19 396 LEU A O 1
ATOM 2966 N N . ASP A 1 397 ? -5.843 -4.727 -5.052 1.00 93.31 397 ASP A N 1
ATOM 2967 C CA . ASP A 1 397 ? -4.714 -5.037 -5.936 1.00 93.31 397 ASP A CA 1
ATOM 2968 C C . ASP A 1 397 ? -3.544 -5.668 -5.168 1.00 93.31 397 ASP A C 1
ATOM 2970 O O . ASP A 1 397 ? -2.913 -6.595 -5.675 1.00 93.31 397 ASP A O 1
ATOM 2974 N N . GLN A 1 398 ? -3.267 -5.210 -3.944 1.00 94.69 398 GLN A N 1
ATOM 2975 C CA . GLN A 1 398 ? -2.282 -5.818 -3.047 1.00 94.69 398 GLN A CA 1
ATOM 2976 C C . GLN A 1 398 ? -2.694 -7.240 -2.653 1.00 94.69 398 GLN A C 1
ATOM 2978 O O . GLN A 1 398 ? -1.878 -8.151 -2.776 1.00 94.69 398 GLN A O 1
ATOM 2983 N N . ALA A 1 399 ? -3.954 -7.452 -2.260 1.00 96.25 399 ALA A N 1
ATOM 2984 C CA . ALA A 1 399 ? -4.461 -8.766 -1.867 1.00 96.25 399 ALA A CA 1
ATOM 2985 C C . ALA A 1 399 ? -4.325 -9.780 -3.009 1.00 96.25 399 ALA A C 1
ATOM 2987 O O . ALA A 1 399 ? -3.830 -10.887 -2.807 1.00 96.25 399 ALA A O 1
ATOM 2988 N N . ARG A 1 400 ? -4.688 -9.376 -4.234 1.00 95.06 400 ARG A N 1
ATOM 2989 C CA . ARG A 1 400 ? -4.502 -10.205 -5.429 1.00 95.06 400 ARG A CA 1
ATOM 2990 C C . ARG A 1 400 ? -3.019 -10.457 -5.714 1.00 95.06 400 ARG A C 1
ATOM 2992 O O . ARG A 1 400 ? -2.651 -11.603 -5.924 1.00 95.06 400 ARG A O 1
ATOM 2999 N N . ARG A 1 401 ? -2.168 -9.424 -5.680 1.00 94.69 401 ARG A N 1
ATOM 3000 C CA . ARG A 1 401 ? -0.727 -9.549 -5.973 1.00 94.69 401 ARG A CA 1
ATOM 3001 C C . ARG A 1 401 ? -0.018 -10.517 -5.028 1.00 94.69 401 ARG A C 1
ATOM 3003 O O . ARG A 1 401 ? 0.774 -11.329 -5.493 1.00 94.69 401 ARG A O 1
ATOM 3010 N N . VAL A 1 402 ? -0.286 -10.413 -3.727 1.00 95.25 402 VAL A N 1
ATOM 3011 C CA . VAL A 1 402 ? 0.313 -11.286 -2.707 1.00 95.25 402 VAL A CA 1
ATOM 3012 C C . VAL A 1 402 ? -0.121 -12.734 -2.932 1.00 95.25 402 VAL A C 1
ATOM 3014 O O . VAL A 1 402 ? 0.724 -13.626 -2.952 1.00 95.25 402 VAL A O 1
ATOM 3017 N N . LEU A 1 403 ? -1.415 -12.958 -3.179 1.00 94.88 403 LEU A N 1
ATOM 3018 C CA . LEU A 1 403 ? -1.944 -14.299 -3.403 1.00 94.88 403 LEU A CA 1
ATOM 3019 C C . LEU A 1 403 ? -1.430 -14.916 -4.711 1.00 94.88 403 LEU A C 1
ATOM 3021 O O . LEU A 1 403 ? -0.958 -16.045 -4.703 1.00 94.88 403 LEU A O 1
ATOM 3025 N N . ASP A 1 404 ? -1.470 -14.173 -5.821 1.00 95.06 404 ASP A N 1
ATOM 3026 C CA . ASP A 1 404 ? -1.019 -14.638 -7.141 1.00 95.06 404 ASP A CA 1
ATOM 3027 C C . ASP A 1 404 ? 0.452 -15.032 -7.152 1.00 95.06 404 ASP A C 1
ATOM 3029 O O . ASP A 1 404 ? 0.809 -16.037 -7.760 1.00 95.06 404 ASP A O 1
ATOM 3033 N N . ALA A 1 405 ? 1.303 -14.249 -6.489 1.00 94.69 405 ALA A N 1
ATOM 3034 C CA . ALA A 1 405 ? 2.727 -14.534 -6.413 1.00 94.69 405 ALA A CA 1
ATOM 3035 C C . ALA A 1 405 ? 3.013 -15.807 -5.608 1.00 94.69 405 ALA A C 1
ATOM 3037 O O . ALA A 1 405 ? 3.840 -16.618 -6.017 1.00 94.69 405 ALA A O 1
ATOM 3038 N N . ALA A 1 406 ? 2.326 -15.998 -4.480 1.00 94.25 406 ALA A N 1
ATOM 3039 C CA . ALA A 1 406 ? 2.553 -17.149 -3.612 1.00 94.25 406 ALA A CA 1
ATOM 3040 C C . ALA A 1 406 ? 1.982 -18.461 -4.176 1.00 94.25 406 ALA A C 1
ATOM 3042 O O . ALA A 1 406 ? 2.470 -19.533 -3.820 1.00 94.25 406 ALA A O 1
ATOM 3043 N N . THR A 1 407 ? 0.983 -18.382 -5.064 1.00 94.31 407 THR A N 1
ATOM 3044 C CA . THR A 1 407 ? 0.329 -19.540 -5.699 1.00 94.31 407 THR A CA 1
ATOM 3045 C C . THR A 1 407 ? 0.725 -19.735 -7.169 1.00 94.31 407 THR A C 1
ATOM 3047 O O . THR A 1 407 ? -0.016 -20.363 -7.922 1.00 94.31 407 THR A O 1
ATOM 3050 N N . ASP A 1 408 ? 1.844 -19.163 -7.627 1.00 95.06 408 ASP A N 1
ATOM 3051 C CA . ASP A 1 408 ? 2.309 -19.311 -9.014 1.00 95.06 408 ASP A CA 1
ATOM 3052 C C . ASP A 1 408 ? 3.031 -20.650 -9.226 1.00 95.06 408 ASP A C 1
ATOM 3054 O O . ASP A 1 408 ? 4.259 -20.741 -9.185 1.00 95.06 408 ASP A O 1
ATOM 3058 N N . GLU A 1 409 ? 2.260 -21.701 -9.498 1.00 93.56 409 GLU A N 1
ATOM 3059 C CA . GLU A 1 409 ? 2.785 -23.049 -9.763 1.00 93.56 409 GLU A CA 1
ATOM 3060 C C . GLU A 1 409 ? 3.719 -23.106 -10.984 1.00 93.56 409 GLU A C 1
ATOM 3062 O O . GLU A 1 409 ? 4.612 -23.950 -11.057 1.00 93.56 409 GLU A O 1
ATOM 3067 N N . ALA A 1 410 ? 3.557 -22.185 -11.940 1.00 94.38 410 ALA A N 1
ATOM 3068 C CA . ALA A 1 410 ? 4.403 -22.099 -13.127 1.00 94.38 410 ALA A CA 1
ATOM 3069 C C . ALA A 1 410 ? 5.750 -21.399 -12.855 1.00 94.38 410 ALA A C 1
ATOM 3071 O O . ALA A 1 410 ? 6.608 -21.348 -13.744 1.00 94.38 410 ALA A O 1
ATOM 3072 N N . LEU A 1 411 ? 5.963 -20.871 -11.643 1.00 94.81 411 LEU A N 1
ATOM 3073 C CA . LEU A 1 411 ? 7.234 -20.314 -11.186 1.00 94.81 411 LEU A CA 1
ATOM 3074 C C . LEU A 1 411 ? 7.581 -20.797 -9.759 1.00 94.81 411 LEU A C 1
ATOM 3076 O O . LEU A 1 411 ? 7.632 -19.986 -8.836 1.00 94.81 411 LEU A O 1
ATOM 3080 N N . PRO A 1 412 ? 7.914 -22.089 -9.554 1.00 92.56 412 PRO A N 1
ATOM 3081 C CA . PRO A 1 412 ? 8.176 -22.641 -8.216 1.00 92.56 412 PRO A CA 1
ATOM 3082 C C . PRO A 1 412 ? 9.331 -21.969 -7.457 1.00 92.56 412 PRO A C 1
ATOM 3084 O O . PRO A 1 412 ? 9.388 -22.009 -6.227 1.00 92.56 412 PRO A O 1
ATOM 3087 N N . SER A 1 413 ? 10.273 -21.352 -8.178 1.00 94.62 413 SER A N 1
ATOM 3088 C CA . SER A 1 413 ? 11.358 -20.574 -7.576 1.00 94.62 413 SER A CA 1
ATOM 3089 C C . SER A 1 413 ? 10.857 -19.343 -6.819 1.00 94.62 413 SER A C 1
ATOM 3091 O O . SER A 1 413 ? 11.511 -18.917 -5.872 1.00 94.62 413 SER A O 1
ATOM 3093 N N . LEU A 1 414 ? 9.686 -18.799 -7.172 1.00 96.06 414 LEU A N 1
ATOM 3094 C CA . LEU A 1 414 ? 9.075 -17.672 -6.468 1.00 96.06 414 LEU A CA 1
ATOM 3095 C C . LEU A 1 414 ? 8.601 -18.068 -5.072 1.00 96.06 414 LEU A C 1
ATOM 3097 O O . LEU A 1 414 ? 8.910 -17.369 -4.111 1.00 96.06 414 LEU A O 1
ATOM 3101 N N . THR A 1 415 ? 7.924 -19.208 -4.939 1.00 93.19 415 THR A N 1
ATOM 3102 C CA . THR A 1 415 ? 7.501 -19.733 -3.634 1.00 93.19 415 THR A CA 1
ATOM 3103 C C . THR A 1 415 ? 8.706 -19.986 -2.726 1.00 93.19 415 THR A C 1
ATOM 3105 O O . THR A 1 415 ? 8.694 -19.567 -1.570 1.00 93.19 415 THR A O 1
ATOM 3108 N N . ARG A 1 416 ? 9.789 -20.574 -3.258 1.00 94.06 416 ARG A N 1
ATOM 3109 C CA . ARG A 1 416 ? 11.049 -20.750 -2.510 1.00 94.06 416 ARG A CA 1
ATOM 3110 C C . ARG A 1 416 ? 11.666 -19.419 -2.079 1.00 94.06 416 ARG A C 1
ATOM 3112 O O . ARG A 1 416 ? 12.088 -19.296 -0.937 1.00 94.06 416 ARG A O 1
ATOM 3119 N N . ALA A 1 417 ? 11.688 -18.421 -2.962 1.00 95.31 417 ALA A N 1
ATOM 3120 C CA . ALA A 1 417 ? 12.222 -17.100 -2.638 1.00 95.31 417 ALA A CA 1
ATOM 3121 C C . ALA A 1 417 ? 11.389 -16.377 -1.563 1.00 95.31 417 ALA A C 1
ATOM 3123 O O . ALA A 1 417 ? 11.957 -15.741 -0.681 1.00 95.31 417 ALA A O 1
ATOM 3124 N N . LEU A 1 418 ? 10.057 -16.502 -1.590 1.00 95.31 418 LEU A N 1
ATOM 3125 C CA . LEU A 1 418 ? 9.181 -15.964 -0.540 1.00 95.31 418 LEU A CA 1
ATOM 3126 C C . LEU A 1 418 ? 9.428 -16.640 0.817 1.00 95.31 418 LEU A C 1
ATOM 3128 O O . LEU A 1 418 ? 9.420 -15.957 1.837 1.00 95.31 418 LEU A O 1
ATOM 3132 N N . ALA A 1 419 ? 9.691 -17.951 0.829 1.00 93.38 419 ALA A N 1
ATOM 3133 C CA . ALA A 1 419 ? 10.065 -18.675 2.045 1.00 93.38 419 ALA A CA 1
ATOM 3134 C C . ALA A 1 419 ? 11.450 -18.252 2.574 1.00 93.38 419 ALA A C 1
ATOM 3136 O O . ALA A 1 419 ? 11.617 -18.051 3.774 1.00 93.38 419 ALA A O 1
ATOM 3137 N N . ALA A 1 420 ? 12.435 -18.075 1.687 1.00 93.06 420 ALA A N 1
ATOM 3138 C CA . ALA A 1 420 ? 13.797 -17.672 2.050 1.00 93.06 420 ALA A CA 1
ATOM 3139 C C . ALA A 1 420 ? 13.900 -16.206 2.513 1.00 93.06 420 ALA A C 1
ATOM 3141 O O . ALA A 1 420 ? 14.803 -15.849 3.270 1.00 93.06 420 ALA A O 1
ATOM 3142 N N . HIS A 1 421 ? 12.972 -15.352 2.075 1.00 92.81 421 HIS A N 1
ATOM 3143 C CA . HIS A 1 421 ? 12.925 -13.936 2.424 1.00 92.81 421 HIS A CA 1
ATOM 3144 C C . HIS A 1 421 ? 11.594 -13.586 3.107 1.00 92.81 421 HIS A C 1
ATOM 3146 O O . HIS A 1 421 ? 10.758 -12.896 2.512 1.00 92.81 421 HIS A O 1
ATOM 3152 N N . PRO A 1 422 ? 11.383 -14.026 4.363 1.00 89.88 422 PRO A N 1
ATOM 3153 C CA . PRO A 1 422 ? 10.162 -13.718 5.090 1.00 89.88 422 PRO A CA 1
ATOM 3154 C C . PRO A 1 422 ? 9.990 -12.202 5.224 1.00 89.88 422 PRO A C 1
ATOM 3156 O O . PRO A 1 422 ? 10.904 -11.477 5.622 1.00 89.88 422 PRO A O 1
ATOM 3159 N N . GLY A 1 423 ? 8.803 -11.724 4.858 1.00 88.75 423 GLY A N 1
ATOM 3160 C CA . GLY A 1 423 ? 8.458 -10.303 4.864 1.00 88.75 423 GLY A CA 1
ATOM 3161 C C . GLY A 1 423 ? 8.868 -9.538 3.610 1.00 88.75 423 GLY A C 1
ATOM 3162 O O . GLY A 1 423 ? 8.670 -8.326 3.560 1.00 88.75 423 GLY A O 1
ATOM 3163 N N . ALA A 1 424 ? 9.399 -10.219 2.591 1.00 93.62 424 ALA A N 1
ATOM 3164 C CA . ALA A 1 424 ? 9.630 -9.600 1.297 1.00 93.62 424 ALA A CA 1
ATOM 3165 C C . ALA A 1 424 ? 8.311 -9.169 0.639 1.00 93.62 424 ALA A C 1
ATOM 3167 O O . ALA A 1 424 ? 7.315 -9.897 0.642 1.00 93.62 424 ALA A O 1
ATOM 3168 N N . THR A 1 425 ? 8.316 -7.993 0.018 1.00 94.12 425 THR A N 1
ATOM 3169 C CA . THR A 1 425 ? 7.167 -7.458 -0.707 1.00 94.12 425 THR A CA 1
ATOM 3170 C C . THR A 1 425 ? 7.297 -7.720 -2.201 1.00 94.12 425 THR A C 1
ATOM 3172 O O . THR A 1 425 ? 8.350 -7.539 -2.811 1.00 94.12 425 THR A O 1
ATOM 3175 N N . VAL A 1 426 ? 6.213 -8.171 -2.831 1.00 95.00 426 VAL A N 1
ATOM 3176 C CA . VAL A 1 426 ? 6.194 -8.420 -4.277 1.00 95.00 426 VAL A CA 1
ATOM 3177 C C . VAL A 1 426 ? 6.076 -7.081 -5.007 1.00 95.00 426 VAL A C 1
ATOM 3179 O O . VAL A 1 426 ? 5.003 -6.477 -5.039 1.00 95.00 426 VAL A O 1
ATOM 3182 N N . VAL A 1 427 ? 7.167 -6.631 -5.627 1.00 92.56 427 VAL A N 1
ATOM 3183 C CA . VAL A 1 427 ? 7.230 -5.373 -6.393 1.00 92.56 427 VAL A CA 1
ATOM 3184 C C . VAL A 1 427 ? 6.617 -5.559 -7.774 1.00 92.56 427 VAL A C 1
ATOM 3186 O O . VAL A 1 427 ? 5.812 -4.753 -8.240 1.00 92.56 427 VAL A O 1
ATOM 3189 N N . SER A 1 428 ? 6.984 -6.650 -8.447 1.00 92.31 428 SER A N 1
ATOM 3190 C CA . SER A 1 428 ? 6.423 -7.001 -9.747 1.00 92.31 428 SER A CA 1
ATOM 3191 C C . SER A 1 428 ? 6.285 -8.507 -9.896 1.00 92.31 428 SER A C 1
ATOM 3193 O O . SER A 1 428 ? 7.131 -9.269 -9.438 1.00 92.31 428 SER A O 1
ATOM 3195 N N . HIS A 1 429 ? 5.225 -8.940 -10.571 1.00 94.50 429 HIS A N 1
ATOM 3196 C CA . HIS A 1 429 ? 4.971 -10.347 -10.856 1.00 94.50 429 HIS A CA 1
ATOM 3197 C C . HIS A 1 429 ? 4.410 -10.479 -12.268 1.00 94.50 429 HIS A C 1
ATOM 3199 O O . HIS A 1 429 ? 3.471 -9.786 -12.662 1.00 94.50 429 HIS A O 1
ATOM 3205 N N . ARG A 1 430 ? 5.054 -11.325 -13.072 1.00 92.62 430 ARG A N 1
ATOM 3206 C CA . ARG A 1 430 ? 4.583 -11.767 -14.382 1.00 92.62 430 ARG A CA 1
ATOM 3207 C C . ARG A 1 430 ? 4.371 -13.280 -14.258 1.00 92.62 430 ARG A C 1
ATOM 3209 O O . ARG A 1 430 ? 5.384 -13.989 -14.277 1.00 92.62 430 ARG A O 1
ATOM 3216 N N . PRO A 1 431 ? 3.114 -13.750 -14.151 1.00 91.69 431 PRO A N 1
ATOM 3217 C CA . PRO A 1 431 ? 2.803 -15.154 -13.890 1.00 91.69 431 PRO A CA 1
ATOM 3218 C C . PRO A 1 431 ? 3.558 -16.128 -14.801 1.00 91.69 431 PRO A C 1
ATOM 3220 O O . PRO A 1 431 ? 3.700 -15.873 -16.007 1.00 91.69 431 PRO A O 1
ATOM 3223 N N . GLY A 1 432 ? 4.108 -17.189 -14.207 1.00 93.00 432 GLY A N 1
ATOM 3224 C CA . GLY A 1 432 ? 4.906 -18.235 -14.854 1.00 93.00 432 GLY A CA 1
ATOM 3225 C C . GLY A 1 432 ? 6.189 -17.753 -15.537 1.00 93.00 432 GLY A C 1
ATOM 3226 O O . GLY A 1 432 ? 6.776 -18.462 -16.356 1.00 93.00 432 GLY A O 1
ATOM 3227 N N . LYS A 1 433 ? 6.605 -16.498 -15.317 1.00 92.75 433 LYS A N 1
ATOM 3228 C CA . LYS A 1 433 ? 7.657 -15.850 -16.117 1.00 92.75 433 LYS A CA 1
ATOM 3229 C C . LYS A 1 433 ? 8.775 -15.249 -15.291 1.00 92.75 433 LYS A C 1
ATOM 3231 O O . LYS A 1 433 ? 9.933 -15.491 -15.638 1.00 92.75 433 LYS A O 1
ATOM 3236 N N . ARG A 1 434 ? 8.443 -14.357 -14.358 1.00 95.19 434 ARG A N 1
ATOM 3237 C CA . ARG A 1 434 ? 9.396 -13.716 -13.442 1.00 95.19 434 ARG A CA 1
ATOM 3238 C C . ARG A 1 434 ? 8.674 -12.941 -12.346 1.00 95.19 434 ARG A C 1
ATOM 3240 O O . ARG A 1 434 ? 7.567 -12.453 -12.577 1.00 95.19 434 ARG A O 1
ATOM 3247 N N . ALA A 1 435 ? 9.355 -12.709 -11.237 1.00 97.00 435 ALA A N 1
ATOM 3248 C CA . ALA A 1 435 ? 8.949 -11.759 -10.212 1.00 97.00 435 ALA A CA 1
ATOM 3249 C C . ALA A 1 435 ? 10.148 -10.952 -9.706 1.00 97.00 435 ALA A C 1
ATOM 3251 O O . ALA A 1 435 ? 11.297 -11.330 -9.924 1.00 97.00 435 ALA A O 1
ATOM 3252 N N . VAL A 1 436 ? 9.869 -9.829 -9.055 1.00 96.69 436 VAL A N 1
ATOM 3253 C CA . VAL A 1 436 ? 10.846 -9.052 -8.293 1.00 96.69 436 VAL A CA 1
ATOM 3254 C C . VAL A 1 436 ? 10.287 -8.873 -6.893 1.00 96.69 436 VAL A C 1
ATOM 3256 O O . VAL A 1 436 ? 9.183 -8.342 -6.736 1.00 96.69 436 VAL A O 1
ATOM 3259 N N . LEU A 1 437 ? 11.043 -9.327 -5.903 1.00 96.88 437 LEU A N 1
ATOM 3260 C CA . LEU A 1 437 ? 10.766 -9.138 -4.487 1.00 96.88 437 LEU A CA 1
ATOM 3261 C C . LEU A 1 437 ? 11.637 -7.996 -3.962 1.00 96.88 437 LEU A C 1
ATOM 3263 O O . LEU A 1 437 ? 12.795 -7.892 -4.353 1.00 96.88 437 LEU A O 1
ATOM 3267 N N . ARG A 1 438 ? 11.105 -7.162 -3.075 1.00 95.69 438 ARG A N 1
ATOM 3268 C CA . ARG A 1 438 ? 11.872 -6.214 -2.264 1.00 95.69 438 ARG A CA 1
ATOM 3269 C C . ARG A 1 438 ? 11.993 -6.800 -0.869 1.00 95.69 438 ARG A C 1
ATOM 3271 O O . ARG A 1 438 ? 10.993 -7.173 -0.268 1.00 95.69 438 ARG A O 1
ATOM 3278 N N . THR A 1 439 ? 13.207 -6.887 -0.359 1.00 94.31 439 THR A N 1
ATOM 3279 C CA . THR A 1 439 ? 13.496 -7.384 0.985 1.00 94.31 439 THR A CA 1
ATOM 3280 C C . THR A 1 439 ? 14.541 -6.500 1.650 1.00 94.31 439 THR A C 1
ATOM 3282 O O . THR A 1 439 ? 15.019 -5.531 1.056 1.00 94.31 439 THR A O 1
ATOM 3285 N N . ARG A 1 440 ? 14.869 -6.807 2.901 1.00 90.75 440 ARG A N 1
ATOM 3286 C CA . ARG A 1 440 ? 15.966 -6.180 3.628 1.00 90.75 440 ARG A CA 1
ATOM 3287 C C . ARG A 1 440 ? 16.841 -7.240 4.264 1.00 90.75 440 ARG A C 1
ATOM 3289 O O . ARG A 1 440 ? 16.319 -8.226 4.801 1.00 90.75 440 ARG A O 1
ATOM 3296 N N . ASP A 1 441 ? 18.146 -7.022 4.223 1.00 87.00 441 ASP A N 1
ATOM 3297 C CA . ASP A 1 441 ? 19.099 -7.858 4.946 1.00 87.00 441 ASP A CA 1
ATOM 3298 C C . ASP A 1 441 ? 19.020 -7.630 6.472 1.00 87.00 441 ASP A C 1
ATOM 3300 O O . ASP A 1 441 ? 18.041 -7.084 7.003 1.00 87.00 441 ASP A O 1
ATOM 3304 N N . ARG A 1 442 ? 20.014 -8.142 7.206 1.00 79.69 442 ARG A N 1
ATOM 3305 C CA . ARG A 1 442 ? 20.096 -7.992 8.666 1.00 79.69 442 ARG A CA 1
ATOM 3306 C C . ARG A 1 442 ? 20.513 -6.585 9.088 1.00 79.69 442 ARG A C 1
ATOM 3308 O O . ARG A 1 442 ? 20.072 -6.144 10.144 1.00 79.69 442 ARG A O 1
ATOM 3315 N N . ASP A 1 443 ? 21.273 -5.893 8.247 1.00 83.31 443 ASP A N 1
ATOM 3316 C CA . ASP A 1 443 ? 21.747 -4.528 8.484 1.00 83.31 443 ASP A CA 1
ATOM 3317 C C . ASP A 1 443 ? 20.707 -3.477 8.051 1.00 83.31 443 ASP A C 1
ATOM 3319 O O . ASP A 1 443 ? 20.879 -2.279 8.265 1.00 83.31 443 ASP A O 1
ATOM 3323 N N . GLY A 1 444 ? 19.586 -3.923 7.475 1.00 83.25 444 GLY A N 1
ATOM 3324 C CA . GLY A 1 444 ? 18.461 -3.088 7.064 1.00 83.25 444 GLY A CA 1
ATOM 3325 C C . GLY A 1 444 ? 18.570 -2.553 5.635 1.00 83.25 444 GLY A C 1
ATOM 3326 O O . GLY A 1 444 ? 17.666 -1.824 5.199 1.00 83.25 444 GLY A O 1
ATOM 3327 N N . GLN A 1 445 ? 19.609 -2.935 4.887 1.00 88.56 445 GLN A N 1
ATOM 3328 C CA . GLN A 1 445 ? 19.802 -2.510 3.505 1.00 88.56 445 GLN A CA 1
ATOM 3329 C C . GLN A 1 445 ? 18.730 -3.122 2.612 1.00 88.56 445 GLN A C 1
ATOM 3331 O O . GLN A 1 445 ? 18.368 -4.292 2.748 1.00 88.56 445 GLN A O 1
ATOM 3336 N N . VAL A 1 446 ? 18.194 -2.317 1.696 1.00 93.19 446 VAL A N 1
ATOM 3337 C CA . VAL A 1 446 ? 17.165 -2.774 0.760 1.00 93.19 446 VAL A CA 1
ATOM 3338 C C . VAL A 1 446 ? 17.815 -3.608 -0.336 1.00 93.19 446 VAL A C 1
ATOM 3340 O O . VAL A 1 446 ? 18.746 -3.161 -1.003 1.00 93.19 446 VAL A O 1
ATOM 3343 N N . LEU A 1 447 ? 17.260 -4.795 -0.558 1.00 95.31 447 LEU A N 1
ATOM 3344 C CA . LEU A 1 447 ? 17.658 -5.715 -1.612 1.00 95.31 447 LEU A CA 1
ATOM 3345 C C . LEU A 1 447 ? 16.475 -6.002 -2.538 1.00 95.31 447 LEU A C 1
ATOM 3347 O O . LEU A 1 447 ? 15.327 -6.098 -2.092 1.00 95.31 447 LEU A O 1
ATOM 3351 N N . TYR A 1 448 ? 16.759 -6.202 -3.821 1.00 96.88 448 TYR A N 1
ATOM 3352 C CA . TYR A 1 448 ? 15.781 -6.651 -4.808 1.00 96.88 448 TYR A CA 1
ATOM 3353 C C . TYR A 1 448 ? 16.138 -8.044 -5.320 1.00 96.88 448 TYR A C 1
ATOM 3355 O O . TYR A 1 448 ? 17.196 -8.230 -5.911 1.00 96.88 448 TYR A O 1
ATOM 3363 N N . VAL A 1 449 ? 15.244 -9.015 -5.141 1.00 97.19 449 VAL A N 1
ATOM 3364 C CA . VAL A 1 449 ? 15.430 -10.404 -5.587 1.00 97.19 449 VAL A CA 1
ATOM 3365 C C . VAL A 1 449 ? 14.612 -10.636 -6.854 1.00 97.19 449 VAL A C 1
ATOM 3367 O O . VAL A 1 449 ? 13.380 -10.699 -6.822 1.00 97.19 449 VAL A O 1
ATOM 3370 N N . LYS A 1 450 ? 15.288 -10.745 -7.997 1.00 96.94 450 LYS A N 1
ATOM 3371 C CA . LYS A 1 450 ? 14.695 -11.002 -9.313 1.00 96.94 450 LYS A CA 1
ATOM 3372 C C . LYS A 1 450 ? 14.651 -12.502 -9.562 1.00 96.94 450 LYS A C 1
ATOM 3374 O O . LYS A 1 450 ? 15.666 -13.121 -9.859 1.00 96.94 450 LYS A O 1
ATOM 3379 N N . VAL A 1 451 ? 13.458 -13.071 -9.468 1.00 97.38 451 VAL A N 1
ATOM 3380 C CA . VAL A 1 451 ? 13.209 -14.508 -9.594 1.00 97.38 451 VAL A CA 1
ATOM 3381 C C . VAL A 1 451 ? 12.739 -14.834 -11.007 1.00 97.38 451 VAL A C 1
ATOM 3383 O O . VAL A 1 451 ? 11.813 -14.205 -11.527 1.00 97.38 451 VAL A O 1
ATOM 3386 N N . ALA A 1 452 ? 13.356 -15.824 -11.646 1.00 96.06 452 ALA A N 1
ATOM 3387 C CA . ALA A 1 452 ? 12.994 -16.304 -12.976 1.00 96.06 452 ALA A CA 1
ATOM 3388 C C . ALA A 1 452 ? 13.421 -17.771 -13.164 1.00 96.06 452 ALA A C 1
ATOM 3390 O O . ALA A 1 452 ? 13.960 -18.401 -12.263 1.00 96.06 452 ALA A O 1
ATOM 3391 N N . ASN A 1 453 ? 13.173 -18.339 -14.346 1.00 93.06 453 ASN A N 1
ATOM 3392 C CA . ASN A 1 453 ? 13.715 -19.659 -14.674 1.00 93.06 453 ASN A CA 1
ATOM 3393 C C . ASN A 1 453 ? 15.223 -19.598 -14.983 1.00 93.06 453 ASN A C 1
ATOM 3395 O O . ASN A 1 453 ? 15.730 -18.562 -15.426 1.00 93.06 453 ASN A O 1
ATOM 3399 N N . LYS A 1 454 ? 15.913 -20.740 -14.856 1.00 92.62 454 LYS A N 1
ATOM 3400 C CA . LYS A 1 454 ? 17.376 -20.836 -15.020 1.00 92.62 454 LYS A CA 1
ATOM 3401 C C . LYS A 1 454 ? 17.922 -20.187 -16.290 1.00 92.62 454 LYS A C 1
ATOM 3403 O O . LYS A 1 454 ? 18.880 -19.418 -16.267 1.00 92.62 454 LYS A O 1
ATOM 3408 N N . GLY A 1 455 ? 17.280 -20.455 -17.427 1.00 92.31 455 GLY A N 1
ATOM 3409 C CA . GLY A 1 455 ? 17.704 -19.906 -18.717 1.00 92.31 455 GLY A CA 1
ATOM 3410 C C . GLY A 1 455 ? 17.508 -18.390 -18.849 1.00 92.31 455 GLY A C 1
ATOM 3411 O O . GLY A 1 455 ? 18.183 -17.752 -19.656 1.00 92.31 455 GLY A O 1
ATOM 3412 N N . ARG A 1 456 ? 16.576 -17.780 -18.109 1.00 91.75 456 ARG A N 1
ATOM 3413 C CA . ARG A 1 456 ? 16.408 -16.318 -18.059 1.00 91.75 456 ARG A CA 1
ATOM 3414 C C . ARG A 1 456 ? 17.404 -15.681 -17.112 1.00 91.75 456 ARG A C 1
ATOM 3416 O O . ARG A 1 456 ? 18.010 -14.695 -17.509 1.00 91.75 456 ARG A O 1
ATOM 3423 N N . THR A 1 457 ? 17.596 -16.263 -15.935 1.00 94.06 457 THR A N 1
ATOM 3424 C CA . THR A 1 457 ? 18.566 -15.789 -14.945 1.00 94.06 457 THR A CA 1
ATOM 3425 C C . THR A 1 457 ? 19.974 -15.746 -15.531 1.00 94.06 457 THR A C 1
ATOM 3427 O O . THR A 1 457 ? 20.598 -14.690 -15.532 1.00 94.06 457 THR A O 1
ATOM 3430 N N . ARG A 1 458 ? 20.417 -16.826 -16.191 1.00 93.12 458 ARG A N 1
ATOM 3431 C CA . ARG A 1 458 ? 21.724 -16.867 -16.872 1.00 93.12 458 ARG A CA 1
ATOM 3432 C C . ARG A 1 458 ? 21.875 -15.803 -17.962 1.00 93.12 458 ARG A C 1
ATOM 3434 O O . ARG A 1 458 ? 22.926 -15.188 -18.086 1.00 93.12 458 ARG A O 1
ATOM 3441 N N . ARG A 1 459 ? 20.829 -15.579 -18.768 1.00 91.62 459 ARG A N 1
ATOM 3442 C CA . ARG A 1 459 ? 20.857 -14.548 -19.822 1.00 91.62 459 ARG A CA 1
ATOM 3443 C C . ARG A 1 459 ? 20.900 -13.136 -19.250 1.00 91.62 459 ARG A C 1
ATOM 3445 O O . ARG A 1 459 ? 21.595 -12.302 -19.817 1.00 91.62 459 ARG A O 1
ATOM 3452 N N . ALA A 1 460 ? 20.165 -12.891 -18.166 1.00 92.00 460 ALA A N 1
ATOM 3453 C CA . ALA A 1 460 ? 20.177 -11.617 -17.462 1.00 92.00 460 ALA A CA 1
ATOM 3454 C C . ALA A 1 460 ? 21.559 -11.343 -16.859 1.00 92.00 460 ALA A C 1
ATOM 3456 O O . ALA A 1 460 ? 22.091 -10.263 -17.077 1.00 92.00 460 ALA A O 1
ATOM 3457 N N . LEU A 1 461 ? 22.168 -12.333 -16.198 1.00 92.38 461 LEU A N 1
ATOM 3458 C CA . LEU A 1 461 ? 23.517 -12.210 -15.642 1.00 92.38 461 LEU A CA 1
ATOM 3459 C C . LEU A 1 461 ? 24.545 -11.870 -16.727 1.00 92.38 461 LEU A C 1
ATOM 3461 O O . LEU A 1 461 ? 25.229 -10.861 -16.617 1.00 92.38 461 LEU A O 1
ATOM 3465 N N . GLY A 1 462 ? 24.559 -12.615 -17.838 1.00 91.12 462 GLY A N 1
ATOM 3466 C CA . GLY A 1 462 ? 25.463 -12.299 -18.946 1.00 91.12 462 GLY A CA 1
ATOM 3467 C C . GLY A 1 462 ? 25.197 -10.928 -19.586 1.00 91.12 462 GLY A C 1
ATOM 3468 O O . GLY A 1 462 ? 26.106 -10.329 -20.147 1.00 91.12 462 GLY A O 1
ATOM 3469 N N . ALA A 1 463 ? 23.962 -10.413 -19.545 1.00 90.56 463 ALA A N 1
ATOM 3470 C CA . ALA A 1 463 ? 23.661 -9.052 -20.000 1.00 90.56 463 ALA A CA 1
ATOM 3471 C C . ALA A 1 463 ? 24.193 -7.985 -19.042 1.00 90.56 463 ALA A C 1
ATOM 3473 O O . ALA A 1 463 ? 24.760 -7.005 -19.512 1.00 90.56 463 ALA A O 1
ATOM 347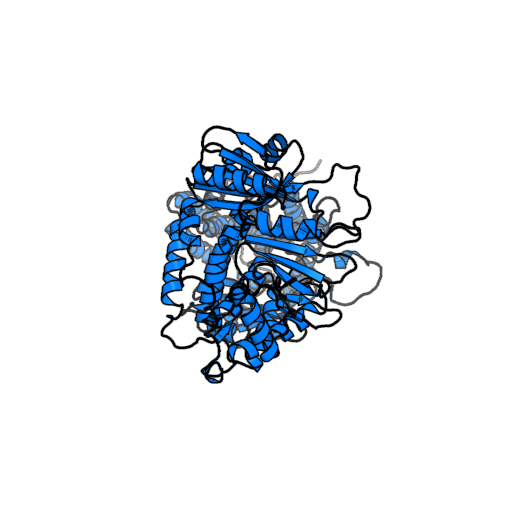4 N N . ILE A 1 464 ? 24.077 -8.211 -17.733 1.00 91.25 464 ILE A N 1
ATOM 3475 C CA . ILE A 1 464 ? 24.640 -7.339 -16.697 1.00 91.25 464 ILE A CA 1
ATOM 3476 C C . ILE A 1 464 ? 26.169 -7.295 -16.806 1.00 91.25 464 ILE A C 1
ATOM 3478 O O . ILE A 1 464 ? 26.745 -6.217 -16.798 1.00 91.25 464 ILE A O 1
ATOM 3482 N N . GLU A 1 465 ? 26.830 -8.434 -17.015 1.00 89.56 465 GLU A N 1
ATOM 3483 C CA . GLU A 1 465 ? 28.288 -8.484 -17.210 1.00 89.56 465 GLU A CA 1
ATOM 3484 C C . GLU A 1 465 ? 28.736 -7.678 -18.443 1.00 89.56 465 GLU A C 1
ATOM 3486 O O . GLU A 1 465 ? 29.711 -6.932 -18.389 1.00 89.56 465 GLU A O 1
ATOM 3491 N N . ARG A 1 466 ? 27.989 -7.757 -19.555 1.00 88.38 466 ARG A N 1
ATOM 3492 C CA . ARG A 1 466 ? 28.245 -6.932 -20.754 1.00 88.38 466 ARG A CA 1
ATOM 3493 C C . ARG A 1 466 ? 27.928 -5.452 -20.552 1.00 88.38 466 ARG A C 1
ATOM 3495 O O . ARG A 1 466 ? 28.438 -4.617 -21.296 1.00 88.38 466 ARG A O 1
ATOM 3502 N N . ALA A 1 467 ? 27.064 -5.132 -19.593 1.00 89.44 467 ALA A N 1
ATOM 3503 C CA . ALA A 1 467 ? 26.603 -3.781 -19.317 1.00 89.44 467 ALA A CA 1
ATOM 3504 C C . ALA A 1 467 ? 27.655 -2.915 -18.604 1.00 89.44 467 ALA A C 1
ATOM 3506 O O . ALA A 1 467 ? 27.392 -1.737 -18.392 1.00 89.44 467 ALA A O 1
ATOM 3507 N N . ALA A 1 468 ? 28.847 -3.447 -18.305 1.00 83.88 468 ALA A N 1
ATOM 3508 C CA . ALA A 1 468 ? 29.909 -2.756 -17.570 1.00 83.88 468 ALA A CA 1
ATOM 3509 C C . ALA A 1 468 ? 30.300 -1.380 -18.144 1.00 83.88 468 ALA A C 1
ATOM 3511 O O . ALA A 1 468 ? 30.747 -0.517 -17.405 1.00 83.88 468 ALA A O 1
ATOM 3512 N N . ALA A 1 469 ? 30.115 -1.121 -19.446 1.00 83.44 469 ALA A N 1
ATOM 3513 C CA . ALA A 1 469 ? 30.387 0.209 -20.010 1.00 83.44 469 ALA A CA 1
ATOM 3514 C C . ALA A 1 469 ? 29.331 1.276 -19.640 1.00 83.44 469 ALA A C 1
ATOM 3516 O O . ALA A 1 469 ? 29.551 2.460 -19.905 1.00 83.44 469 ALA A O 1
ATOM 3517 N N . PHE A 1 470 ? 28.198 0.881 -19.049 1.00 89.31 470 PHE A N 1
ATOM 3518 C CA . PHE A 1 470 ? 27.292 1.801 -18.361 1.00 89.31 470 PHE A CA 1
ATOM 3519 C C . PHE A 1 470 ? 27.801 2.173 -16.964 1.00 89.31 470 PHE A C 1
ATOM 3521 O O . PHE A 1 470 ? 27.466 3.261 -16.500 1.00 89.31 470 PHE A O 1
ATOM 3528 N N . ASP A 1 471 ? 28.616 1.328 -16.324 1.00 83.69 471 ASP A N 1
ATOM 3529 C CA . ASP A 1 471 ? 29.181 1.606 -15.001 1.00 83.69 471 ASP A CA 1
ATOM 3530 C C . ASP A 1 471 ? 30.240 2.705 -15.068 1.00 83.69 471 ASP A C 1
ATOM 3532 O O . ASP A 1 471 ? 31.114 2.717 -15.939 1.00 83.69 471 ASP A O 1
ATOM 3536 N N . GLY A 1 472 ? 30.149 3.652 -14.136 1.00 83.69 472 GLY A N 1
ATOM 3537 C CA . GLY A 1 472 ? 30.947 4.877 -14.118 1.00 83.69 472 GLY A CA 1
ATOM 3538 C C . GLY A 1 472 ? 30.105 6.075 -14.555 1.00 83.69 472 GLY A C 1
ATOM 3539 O O . GLY A 1 472 ? 29.794 6.907 -13.709 1.00 83.69 472 GLY A O 1
ATOM 3540 N N . PRO A 1 473 ? 29.676 6.173 -15.832 1.00 89.44 473 PRO A N 1
ATOM 3541 C CA . PRO A 1 473 ? 28.722 7.201 -16.249 1.00 89.44 473 PRO A CA 1
ATOM 3542 C C . PRO A 1 473 ? 27.370 7.078 -15.534 1.00 89.44 473 PRO A C 1
ATOM 3544 O O . PRO A 1 473 ? 26.758 8.089 -15.190 1.00 89.44 473 PRO A O 1
ATOM 3547 N N . PHE A 1 474 ? 26.910 5.846 -15.307 1.00 93.06 474 PHE A N 1
ATOM 3548 C CA . PHE A 1 474 ? 25.761 5.534 -14.467 1.00 93.06 474 PHE A CA 1
ATOM 3549 C C . PHE A 1 474 ? 26.193 4.758 -13.227 1.00 93.06 474 PHE A C 1
ATOM 3551 O O . PHE A 1 474 ? 27.204 4.052 -13.215 1.00 93.06 474 PHE A O 1
ATOM 3558 N N . ARG A 1 475 ? 25.346 4.827 -12.201 1.00 91.81 475 ARG A N 1
ATOM 3559 C CA . ARG A 1 475 ? 25.339 3.853 -11.110 1.00 91.81 475 ARG A CA 1
ATOM 3560 C C . ARG A 1 475 ? 24.402 2.719 -11.514 1.00 91.81 475 ARG A C 1
ATOM 3562 O O . ARG A 1 475 ? 23.210 2.971 -11.693 1.00 91.81 475 ARG A O 1
ATOM 3569 N N . THR A 1 476 ? 24.899 1.495 -11.668 1.00 92.00 476 THR A N 1
ATOM 3570 C CA . THR A 1 476 ? 24.034 0.321 -11.874 1.00 92.00 476 THR A CA 1
ATOM 3571 C C . THR A 1 476 ? 23.923 -0.511 -10.589 1.00 92.00 476 THR A C 1
ATOM 3573 O O . THR A 1 476 ? 24.793 -0.424 -9.718 1.00 92.00 476 THR A O 1
ATOM 3576 N N . PRO A 1 477 ? 22.829 -1.275 -10.391 1.00 91.31 477 PRO A N 1
ATOM 3577 C CA . PRO A 1 477 ? 22.653 -2.063 -9.179 1.00 91.31 477 PRO A CA 1
ATOM 3578 C C . PRO A 1 477 ? 23.713 -3.161 -9.074 1.00 91.31 477 PRO A C 1
ATOM 3580 O O . PRO A 1 477 ? 23.801 -4.031 -9.943 1.00 91.31 477 PRO A O 1
ATOM 3583 N N . GLN A 1 478 ? 24.456 -3.179 -7.968 1.00 91.25 478 GLN A N 1
ATOM 3584 C CA . GLN A 1 478 ? 25.404 -4.252 -7.686 1.00 91.25 478 GLN A CA 1
ATOM 3585 C C . GLN A 1 478 ? 24.666 -5.585 -7.510 1.00 91.25 478 GLN A C 1
ATOM 3587 O O . GLN A 1 478 ? 23.726 -5.683 -6.717 1.00 91.25 478 GLN A O 1
ATOM 3592 N N . VAL A 1 479 ? 25.126 -6.629 -8.204 1.00 94.38 479 VAL A N 1
ATOM 3593 C CA . VAL A 1 479 ? 24.684 -8.009 -7.959 1.00 94.38 479 VAL A CA 1
ATOM 3594 C C . VAL A 1 479 ? 25.337 -8.507 -6.668 1.00 94.38 479 VAL A C 1
ATOM 3596 O O . VAL A 1 479 ? 26.543 -8.723 -6.617 1.00 94.38 479 VAL A O 1
ATOM 3599 N N . VAL A 1 480 ? 24.531 -8.679 -5.622 1.00 95.25 480 VAL A N 1
ATOM 3600 C CA . VAL A 1 480 ? 24.952 -9.154 -4.293 1.00 95.25 480 VAL A CA 1
ATOM 3601 C C . VAL A 1 480 ? 25.012 -10.679 -4.249 1.00 95.25 480 VAL A C 1
ATOM 3603 O O . VAL A 1 480 ? 25.899 -11.252 -3.623 1.00 95.25 480 VAL A O 1
ATOM 3606 N N . ALA A 1 481 ? 24.075 -11.347 -4.923 1.00 95.25 481 ALA A N 1
ATOM 3607 C CA . ALA A 1 481 ? 24.057 -12.799 -5.044 1.00 95.25 481 ALA A CA 1
ATOM 3608 C C . ALA A 1 481 ? 23.485 -13.221 -6.399 1.00 95.25 481 ALA A C 1
ATOM 3610 O O . ALA A 1 481 ? 22.548 -12.602 -6.910 1.00 95.25 481 ALA A O 1
ATOM 3611 N N . ALA A 1 482 ? 24.034 -14.296 -6.960 1.00 95.44 482 ALA A N 1
ATOM 3612 C CA . ALA A 1 482 ? 23.539 -14.920 -8.176 1.00 95.44 482 ALA A CA 1
ATOM 3613 C C . ALA A 1 482 ? 23.334 -16.415 -7.932 1.00 95.44 482 ALA A C 1
ATOM 3615 O O . ALA A 1 482 ? 24.283 -17.151 -7.666 1.00 95.44 482 ALA A O 1
ATOM 3616 N N . GLU A 1 483 ? 22.087 -16.856 -8.033 1.00 94.75 483 GLU A N 1
ATOM 3617 C CA . GLU A 1 483 ? 21.696 -18.257 -7.947 1.00 94.75 483 GLU A CA 1
ATOM 3618 C C . GLU A 1 483 ? 21.160 -18.722 -9.304 1.00 94.75 483 GLU A C 1
ATOM 3620 O O . GLU A 1 483 ? 20.904 -17.930 -10.212 1.00 94.75 483 GLU A O 1
ATOM 3625 N N . ASP A 1 484 ? 20.923 -20.025 -9.445 1.00 94.00 484 ASP A N 1
ATOM 3626 C CA . ASP A 1 484 ? 20.390 -20.600 -10.680 1.00 94.00 484 ASP A CA 1
ATOM 3627 C C . ASP A 1 484 ? 19.082 -19.927 -11.139 1.00 94.00 484 ASP A C 1
ATOM 3629 O O . ASP A 1 484 ? 18.864 -19.759 -12.335 1.00 94.00 484 ASP A O 1
ATOM 3633 N N . GLU A 1 485 ? 18.198 -19.551 -10.211 1.00 96.19 485 GLU A N 1
ATOM 3634 C CA . GLU A 1 485 ? 16.837 -19.065 -10.497 1.00 96.19 485 GLU A CA 1
ATOM 3635 C C . GLU A 1 485 ? 16.537 -17.682 -9.901 1.00 96.19 485 GLU A C 1
ATOM 3637 O O . GLU A 1 485 ? 15.413 -17.185 -10.019 1.00 96.19 485 GLU A O 1
ATOM 3642 N N . SER A 1 486 ? 17.534 -17.029 -9.305 1.00 96.50 486 SER A N 1
ATOM 3643 C CA . SER A 1 486 ? 17.382 -15.716 -8.685 1.00 96.50 486 SER A CA 1
ATOM 3644 C C . SER A 1 486 ? 18.644 -14.859 -8.861 1.00 96.50 486 SER A C 1
ATOM 3646 O O . SER A 1 486 ? 19.757 -15.374 -8.926 1.00 96.50 486 SER A O 1
ATOM 3648 N N . LEU A 1 487 ? 18.465 -13.543 -8.977 1.00 96.81 487 LEU A N 1
ATOM 3649 C CA . LEU A 1 487 ? 19.539 -12.551 -8.860 1.00 96.81 487 LEU A CA 1
ATOM 3650 C C . LEU A 1 487 ? 19.142 -11.546 -7.786 1.00 96.81 487 LEU A C 1
ATOM 3652 O O . LEU A 1 487 ? 18.041 -10.993 -7.852 1.00 96.81 487 LEU A O 1
ATOM 3656 N N . THR A 1 488 ? 20.030 -11.289 -6.835 1.00 96.75 488 THR A N 1
ATOM 3657 C CA . THR A 1 488 ? 19.815 -10.327 -5.754 1.00 96.75 488 THR A CA 1
ATOM 3658 C C . THR A 1 488 ? 20.654 -9.089 -6.002 1.00 96.75 488 THR A C 1
ATOM 3660 O O . THR A 1 488 ? 21.865 -9.188 -6.182 1.00 96.75 488 THR A O 1
ATOM 3663 N N . PHE A 1 489 ? 20.011 -7.928 -5.991 1.00 95.75 489 PHE A N 1
ATOM 3664 C CA . PHE A 1 489 ? 20.629 -6.634 -6.253 1.00 95.75 489 PHE A CA 1
ATOM 3665 C C . PHE A 1 489 ? 20.572 -5.742 -5.018 1.00 95.75 489 PHE A C 1
ATOM 3667 O O . PHE A 1 489 ? 19.544 -5.710 -4.335 1.00 95.75 489 PHE A O 1
ATOM 3674 N N . ALA A 1 490 ? 21.633 -4.974 -4.781 1.00 94.12 490 ALA A N 1
ATOM 3675 C CA . ALA A 1 490 ? 21.585 -3.839 -3.869 1.00 94.12 490 ALA A CA 1
ATOM 3676 C C . ALA A 1 490 ? 20.661 -2.753 -4.445 1.00 94.12 490 ALA A C 1
ATOM 3678 O O . ALA A 1 490 ? 20.625 -2.531 -5.659 1.00 94.12 490 ALA A O 1
ATOM 3679 N N . ALA A 1 491 ? 19.885 -2.087 -3.591 1.00 92.62 491 ALA A N 1
ATOM 3680 C CA . ALA A 1 491 ? 19.072 -0.959 -4.026 1.00 92.62 491 ALA A CA 1
ATOM 3681 C C . ALA A 1 491 ? 19.949 0.228 -4.449 1.00 92.62 491 ALA A C 1
ATOM 3683 O O . ALA A 1 491 ? 20.918 0.568 -3.776 1.00 92.62 491 ALA A O 1
ATOM 3684 N N . LEU A 1 492 ? 19.556 0.896 -5.532 1.00 91.44 492 LEU A N 1
ATOM 3685 C CA . LEU A 1 492 ? 20.106 2.197 -5.898 1.00 91.44 492 LEU A CA 1
ATOM 3686 C C . LEU A 1 492 ? 19.271 3.320 -5.284 1.00 91.44 492 LEU A C 1
ATOM 3688 O O . LEU A 1 492 ? 18.041 3.236 -5.262 1.00 91.44 492 LEU A O 1
ATOM 3692 N N . SER A 1 493 ? 19.943 4.374 -4.820 1.00 88.44 493 SER A N 1
ATOM 3693 C CA . SER A 1 493 ? 19.286 5.602 -4.368 1.00 88.44 493 SER A CA 1
ATOM 3694 C C . SER A 1 493 ? 18.752 6.423 -5.545 1.00 88.44 493 SER A C 1
ATOM 3696 O O . SER A 1 493 ? 19.253 6.334 -6.670 1.00 88.44 493 SER A O 1
ATOM 3698 N N . GLY A 1 494 ? 17.762 7.266 -5.259 1.00 89.12 494 GLY A N 1
ATOM 3699 C CA . GLY A 1 494 ? 17.179 8.208 -6.208 1.00 89.12 494 GLY A CA 1
ATOM 3700 C C . GLY A 1 494 ? 15.748 7.868 -6.621 1.00 89.12 494 GLY A C 1
ATOM 3701 O O . GLY A 1 494 ? 15.247 6.760 -6.422 1.00 89.12 494 GLY A O 1
ATOM 3702 N N . THR A 1 495 ? 15.092 8.855 -7.217 1.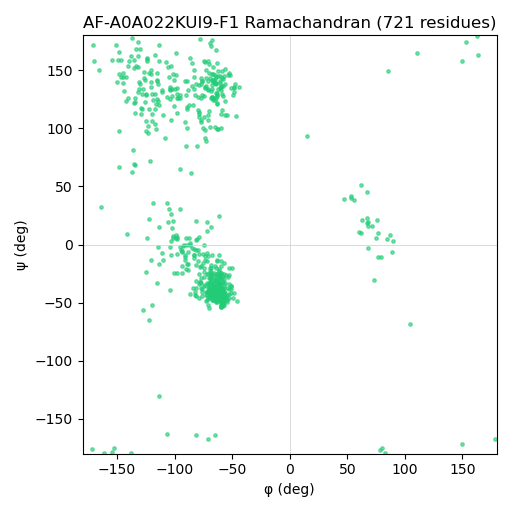00 90.06 495 THR A N 1
ATOM 3703 C CA . THR A 1 495 ? 13.699 8.806 -7.666 1.00 90.06 495 THR A CA 1
ATOM 3704 C C . THR A 1 495 ? 13.640 8.542 -9.170 1.00 90.06 495 THR A C 1
ATOM 3706 O O . THR A 1 495 ? 14.360 9.203 -9.925 1.00 90.06 495 THR A O 1
ATOM 3709 N N . PRO A 1 496 ? 12.787 7.623 -9.659 1.00 92.44 496 PRO A N 1
ATOM 3710 C CA . PRO A 1 496 ? 12.627 7.411 -11.093 1.00 92.44 496 PRO A CA 1
ATOM 3711 C C . PRO A 1 496 ? 12.165 8.683 -11.815 1.00 92.44 496 PRO A C 1
ATOM 3713 O O . PRO A 1 496 ? 11.170 9.286 -11.415 1.00 92.44 496 PRO A O 1
ATOM 3716 N N . LEU A 1 497 ? 12.796 9.046 -12.939 1.00 94.19 497 LEU A N 1
ATOM 3717 C CA . LEU A 1 497 ? 12.413 10.235 -13.731 1.00 94.19 497 LEU A CA 1
ATOM 3718 C C . LEU A 1 497 ? 10.947 10.209 -14.189 1.00 94.19 497 LEU A C 1
ATOM 3720 O O . LEU A 1 497 ? 10.318 11.244 -14.402 1.00 94.19 497 LEU A O 1
ATOM 3724 N N . HIS A 1 498 ? 10.385 9.012 -14.308 1.00 91.88 498 HIS A N 1
ATOM 3725 C CA . HIS A 1 498 ? 8.971 8.747 -14.537 1.00 91.88 498 HIS A CA 1
ATOM 3726 C C . HIS A 1 498 ? 8.024 9.471 -13.570 1.00 91.88 498 HIS A C 1
ATOM 3728 O O . HIS A 1 498 ? 6.946 9.883 -13.999 1.00 91.88 498 HIS A O 1
ATOM 3734 N N . GLU A 1 499 ? 8.396 9.590 -12.291 1.00 85.56 499 GLU A N 1
ATOM 3735 C CA . GLU A 1 499 ? 7.540 10.168 -11.242 1.00 85.56 499 GLU A CA 1
ATOM 3736 C C . GLU A 1 499 ? 7.397 11.687 -11.393 1.00 85.56 499 GLU A C 1
ATOM 3738 O O . GLU A 1 499 ? 6.471 12.282 -10.845 1.00 85.56 499 GLU A O 1
ATOM 3743 N N . GLY A 1 500 ? 8.255 12.291 -12.219 1.00 80.94 500 GLY A N 1
ATOM 3744 C CA . GLY A 1 500 ? 8.367 13.730 -12.378 1.00 80.94 500 GLY A CA 1
ATOM 3745 C C . GLY A 1 500 ? 9.296 14.330 -11.326 1.00 80.94 500 GLY A C 1
ATOM 3746 O O . GLY A 1 500 ? 9.424 13.831 -10.213 1.00 80.94 500 GLY A O 1
ATOM 3747 N N . LEU A 1 501 ? 9.959 15.421 -11.699 1.00 86.81 501 LEU A N 1
ATOM 3748 C CA . LEU A 1 501 ? 10.772 16.231 -10.793 1.00 86.81 501 LEU A CA 1
ATOM 3749 C C . LEU A 1 501 ? 10.276 17.679 -10.834 1.00 86.81 501 LEU A C 1
ATOM 3751 O O . LEU A 1 501 ? 9.644 18.073 -11.826 1.00 86.81 501 LEU A O 1
ATOM 3755 N N . PRO A 1 502 ? 10.577 18.487 -9.802 1.00 86.12 502 PRO A N 1
ATOM 3756 C CA . PRO A 1 502 ? 10.341 19.920 -9.848 1.00 86.12 502 PRO A CA 1
ATOM 3757 C C . PRO A 1 502 ? 10.939 20.545 -11.115 1.00 86.12 502 PRO A C 1
ATOM 3759 O O . PRO A 1 502 ? 12.058 20.241 -11.536 1.00 86.12 502 PRO A O 1
ATOM 3762 N N . THR A 1 503 ? 10.153 21.403 -11.761 1.00 86.69 503 THR A N 1
ATOM 3763 C CA . THR A 1 503 ? 10.584 22.146 -12.953 1.00 86.69 503 THR A CA 1
ATOM 3764 C C . THR A 1 503 ? 10.983 23.581 -12.625 1.00 86.69 503 THR A C 1
ATOM 3766 O O . THR A 1 503 ? 11.750 24.176 -13.374 1.00 86.69 503 THR A O 1
ATOM 3769 N N . ALA A 1 504 ? 10.460 24.147 -11.531 1.00 86.19 504 ALA A N 1
ATOM 3770 C CA . ALA A 1 504 ? 10.615 25.562 -11.183 1.00 86.19 504 ALA A CA 1
ATOM 3771 C C . ALA A 1 504 ? 12.065 25.958 -10.852 1.00 86.19 504 ALA A C 1
ATOM 3773 O O . ALA A 1 504 ? 12.474 27.081 -11.123 1.00 86.19 504 ALA A O 1
ATOM 3774 N N . ASP A 1 505 ? 12.840 25.026 -10.306 1.00 87.06 505 ASP A N 1
ATOM 3775 C CA . ASP A 1 505 ? 14.245 25.175 -9.914 1.00 87.06 505 ASP A CA 1
ATOM 3776 C C . ASP A 1 505 ? 15.222 24.614 -10.970 1.00 87.06 505 ASP A C 1
ATOM 3778 O O . ASP A 1 505 ? 16.430 24.541 -10.742 1.00 87.06 505 ASP A O 1
ATOM 3782 N N . GLY A 1 506 ? 14.710 24.176 -12.126 1.00 87.88 506 GLY A N 1
ATOM 3783 C CA . GLY A 1 506 ? 15.495 23.559 -13.195 1.00 87.88 506 GLY A CA 1
ATOM 3784 C C . GLY A 1 506 ? 15.943 22.114 -12.932 1.00 87.88 506 GLY A C 1
ATOM 3785 O O . GLY A 1 506 ? 16.674 21.568 -13.761 1.00 87.88 506 GLY A O 1
ATOM 3786 N N . THR A 1 507 ? 15.509 21.470 -11.843 1.00 90.50 507 THR A N 1
ATOM 3787 C CA . THR A 1 507 ? 15.931 20.104 -11.477 1.00 90.50 507 THR A CA 1
ATOM 3788 C C . THR A 1 507 ? 15.598 19.091 -12.572 1.00 90.50 507 THR A C 1
ATOM 3790 O O . THR A 1 507 ? 16.456 18.302 -12.965 1.00 90.50 507 THR A O 1
ATOM 3793 N N . TRP A 1 508 ? 14.402 19.177 -13.166 1.00 92.94 508 TRP A N 1
ATOM 3794 C CA . TRP A 1 508 ? 14.027 18.370 -14.335 1.00 92.94 508 TRP A CA 1
ATOM 3795 C C . TRP A 1 508 ? 15.039 18.474 -15.486 1.00 92.94 508 TRP A C 1
ATOM 3797 O O . TRP A 1 508 ? 15.444 17.459 -16.050 1.00 92.94 508 TRP A O 1
ATOM 3807 N N . GLN A 1 509 ? 15.484 19.689 -15.824 1.00 93.19 509 GLN A N 1
ATOM 3808 C CA . GLN A 1 509 ? 16.447 19.896 -16.905 1.00 93.19 509 GLN A CA 1
ATOM 3809 C C . GLN A 1 509 ? 17.791 19.249 -16.602 1.00 93.19 509 GLN A C 1
ATOM 3811 O O . GLN A 1 509 ? 18.345 18.556 -17.455 1.00 93.19 509 GLN A O 1
ATOM 3816 N N . ARG A 1 510 ? 18.322 19.513 -15.401 1.00 91.44 510 ARG A N 1
ATOM 3817 C CA . ARG A 1 510 ? 19.624 18.996 -14.972 1.00 91.44 510 ARG A CA 1
ATOM 3818 C C . ARG A 1 510 ? 19.614 17.475 -14.989 1.00 91.44 510 ARG A C 1
ATOM 3820 O O . ARG A 1 510 ? 20.509 16.881 -15.579 1.00 91.44 510 ARG A O 1
ATOM 3827 N N . ALA A 1 511 ? 18.550 16.865 -14.475 1.00 93.25 511 ALA A N 1
ATOM 3828 C CA . ALA A 1 511 ? 18.408 15.419 -14.446 1.00 93.25 511 ALA A CA 1
ATOM 3829 C C . ALA A 1 511 ? 18.492 14.778 -15.840 1.00 93.25 511 ALA A C 1
ATOM 3831 O O . ALA A 1 511 ? 19.258 13.834 -16.055 1.00 93.25 511 ALA A O 1
ATOM 3832 N N . TRP A 1 512 ? 17.765 15.325 -16.819 1.00 95.50 512 TRP A N 1
ATOM 3833 C CA . TRP A 1 512 ? 17.806 14.827 -18.197 1.00 95.50 512 TRP A CA 1
ATOM 3834 C C . TRP A 1 512 ? 19.121 15.124 -18.907 1.00 95.50 512 TRP A C 1
ATOM 3836 O O . TRP A 1 512 ? 19.617 14.266 -19.635 1.00 95.50 512 TRP A O 1
ATOM 3846 N N . ARG A 1 513 ? 19.722 16.294 -18.672 1.00 94.75 513 ARG A N 1
ATOM 3847 C CA . ARG A 1 513 ? 21.039 16.627 -19.221 1.00 94.75 513 ARG A CA 1
ATOM 3848 C C . ARG A 1 513 ? 22.100 15.642 -18.745 1.00 94.75 513 ARG A C 1
ATOM 3850 O O . ARG A 1 513 ? 22.745 15.017 -19.582 1.00 94.75 513 ARG A O 1
ATOM 3857 N N . THR A 1 514 ? 22.218 15.458 -17.431 1.00 93.81 514 THR A N 1
ATOM 3858 C CA . THR A 1 514 ? 23.183 14.540 -16.815 1.00 93.81 514 THR A CA 1
ATOM 3859 C C . THR A 1 514 ? 22.963 13.108 -17.294 1.00 93.81 514 THR A C 1
ATOM 3861 O O . THR A 1 514 ? 23.918 12.418 -17.636 1.00 93.81 514 THR A O 1
ATOM 3864 N N . THR A 1 515 ? 21.704 12.675 -17.405 1.00 95.50 515 THR A N 1
ATOM 3865 C CA . THR A 1 515 ? 21.352 11.360 -17.963 1.00 95.50 515 THR A CA 1
ATOM 3866 C C . THR A 1 515 ? 21.845 11.196 -19.398 1.00 95.50 515 THR A C 1
ATOM 3868 O O . THR A 1 515 ? 22.458 10.181 -19.731 1.00 95.50 515 THR A O 1
ATOM 3871 N N . MET A 1 516 ? 21.594 12.182 -20.262 1.00 96.44 516 MET A N 1
ATOM 3872 C CA . MET A 1 516 ? 22.000 12.099 -21.664 1.00 96.44 516 MET A CA 1
ATOM 3873 C C . MET A 1 516 ? 23.518 12.203 -21.838 1.00 96.44 516 MET A C 1
ATOM 3875 O O . MET A 1 516 ? 24.064 11.534 -22.714 1.00 96.44 516 MET A O 1
ATOM 3879 N N . ASP A 1 517 ? 24.209 12.973 -20.997 1.00 94.31 517 ASP A N 1
ATOM 3880 C CA . ASP A 1 517 ? 25.674 13.050 -20.999 1.00 94.31 517 ASP A CA 1
ATOM 3881 C C . ASP A 1 517 ? 26.309 11.723 -20.545 1.00 94.31 517 ASP A C 1
ATOM 3883 O O . ASP A 1 517 ? 27.225 11.226 -21.211 1.00 94.31 517 ASP A O 1
ATOM 3887 N N . ALA A 1 518 ? 25.768 11.097 -19.493 1.00 94.19 518 ALA A N 1
ATOM 3888 C CA . ALA A 1 518 ? 26.171 9.767 -19.032 1.00 94.19 518 ALA A CA 1
ATOM 3889 C C . ALA A 1 518 ? 25.957 8.696 -20.115 1.00 94.19 518 ALA A C 1
ATOM 3891 O O . ALA A 1 518 ? 26.865 7.921 -20.432 1.00 94.19 518 ALA A O 1
ATOM 3892 N N . TRP A 1 519 ? 24.790 8.701 -20.767 1.00 96.19 519 TRP A N 1
ATOM 3893 C CA . TRP A 1 519 ? 24.506 7.810 -21.894 1.00 96.19 519 TRP A CA 1
ATOM 3894 C C . TRP A 1 519 ? 25.480 8.029 -23.059 1.00 96.19 519 TRP A C 1
ATOM 3896 O O . TRP A 1 519 ? 26.037 7.068 -23.594 1.00 96.19 519 TRP A O 1
ATOM 3906 N N . ALA A 1 520 ? 25.775 9.283 -23.409 1.00 95.00 520 ALA A N 1
ATOM 3907 C CA . ALA A 1 520 ? 26.737 9.605 -24.461 1.00 95.00 520 ALA A CA 1
ATOM 3908 C C . ALA A 1 520 ? 28.149 9.106 -24.154 1.00 95.00 520 ALA A C 1
ATOM 3910 O O . ALA A 1 520 ? 28.898 8.728 -25.060 1.00 95.00 520 ALA A O 1
ATOM 3911 N N . GLN A 1 521 ? 28.550 9.161 -22.887 1.00 93.50 521 GLN A N 1
ATOM 3912 C CA . GLN A 1 521 ? 29.827 8.627 -22.440 1.00 93.50 521 GLN A CA 1
ATOM 3913 C C . GLN A 1 521 ? 29.854 7.100 -22.572 1.00 93.50 521 GLN A C 1
ATOM 3915 O O . GLN A 1 521 ? 30.777 6.585 -23.197 1.00 93.50 521 GLN A O 1
ATOM 3920 N N . ALA A 1 522 ? 28.819 6.390 -22.112 1.00 93.38 522 ALA A N 1
ATOM 3921 C CA . ALA A 1 522 ? 28.719 4.933 -22.245 1.00 93.38 522 ALA A CA 1
ATOM 3922 C C . ALA A 1 522 ? 28.751 4.461 -23.716 1.00 93.38 522 ALA A C 1
ATOM 3924 O O . ALA A 1 522 ? 29.463 3.513 -24.069 1.00 93.38 522 ALA A O 1
ATOM 3925 N N . VAL A 1 523 ? 28.054 5.165 -24.619 1.00 94.19 523 VAL A N 1
ATOM 3926 C CA . VAL A 1 523 ? 28.091 4.882 -26.067 1.00 94.19 523 VAL A CA 1
ATOM 3927 C C . VAL A 1 523 ? 29.496 5.088 -26.644 1.00 94.19 523 VAL A C 1
ATOM 3929 O O . VAL A 1 523 ? 29.965 4.276 -27.441 1.00 94.19 523 VAL A O 1
ATOM 3932 N N . ARG A 1 524 ? 30.203 6.157 -26.255 1.00 92.88 524 ARG A N 1
ATOM 3933 C CA . ARG A 1 524 ? 31.581 6.403 -26.720 1.00 92.88 524 ARG A CA 1
ATOM 3934 C C . ARG A 1 524 ? 32.547 5.334 -26.216 1.00 92.88 524 ARG A C 1
ATOM 3936 O O . ARG A 1 524 ? 33.285 4.780 -27.026 1.00 92.88 524 ARG A O 1
ATOM 3943 N N . THR A 1 525 ? 32.495 5.011 -24.926 1.00 91.62 525 THR A N 1
ATOM 3944 C CA . THR A 1 525 ? 33.348 3.992 -24.300 1.00 91.62 525 THR A CA 1
ATOM 3945 C C . THR A 1 525 ? 33.138 2.622 -24.941 1.00 91.62 525 THR A C 1
ATOM 3947 O O . THR A 1 525 ? 34.099 1.966 -25.346 1.00 91.62 525 THR A O 1
ATOM 3950 N N . SER A 1 526 ? 31.885 2.209 -25.133 1.00 92.25 526 SER A N 1
ATOM 3951 C CA . SER A 1 526 ? 31.583 0.923 -25.771 1.00 92.25 526 SER A CA 1
ATOM 3952 C C . SER A 1 526 ? 31.951 0.880 -27.256 1.00 92.25 526 SER A C 1
ATOM 3954 O O . SER A 1 526 ? 32.307 -0.175 -27.757 1.00 92.25 526 SER A O 1
ATOM 3956 N N . ARG A 1 527 ? 31.955 2.005 -27.980 1.00 91.50 527 ARG A N 1
ATOM 3957 C CA . ARG A 1 527 ? 32.493 2.041 -29.354 1.00 91.50 527 ARG A CA 1
ATOM 3958 C C . ARG A 1 527 ? 34.009 1.859 -29.400 1.00 91.50 527 ARG A C 1
ATOM 3960 O O . ARG A 1 527 ? 34.516 1.327 -30.382 1.00 91.50 527 ARG A O 1
ATOM 3967 N N . THR A 1 528 ? 34.732 2.328 -28.382 1.00 89.00 528 THR A N 1
ATOM 3968 C CA . THR A 1 528 ? 36.191 2.150 -28.300 1.00 89.00 528 THR A CA 1
ATOM 3969 C C . THR A 1 528 ? 36.591 0.746 -27.856 1.00 89.00 528 THR A C 1
ATOM 3971 O O . THR A 1 528 ? 37.610 0.237 -28.310 1.00 89.00 528 THR A O 1
ATOM 3974 N N . ALA A 1 529 ? 35.776 0.114 -27.011 1.00 86.19 529 ALA A N 1
ATOM 3975 C CA . ALA A 1 529 ? 35.971 -1.243 -26.519 1.00 86.19 529 ALA A CA 1
ATOM 3976 C C . ALA A 1 529 ? 34.623 -1.991 -26.558 1.00 86.19 529 ALA A C 1
ATOM 3978 O O . ALA A 1 529 ? 33.918 -2.033 -25.546 1.00 86.19 529 ALA A O 1
ATOM 3979 N N . PRO A 1 530 ? 34.217 -2.520 -27.728 1.00 83.38 530 PRO A N 1
ATOM 3980 C CA . PRO A 1 530 ? 32.917 -3.161 -27.882 1.00 83.38 530 PRO A CA 1
ATOM 3981 C C . PRO A 1 530 ? 32.848 -4.448 -27.054 1.00 83.38 530 PRO A C 1
ATOM 3983 O O . PRO A 1 530 ? 33.693 -5.326 -27.241 1.00 83.38 530 PRO A O 1
ATOM 3986 N N . PRO A 1 531 ? 31.858 -4.590 -26.152 1.00 82.50 531 PRO A N 1
ATOM 3987 C CA . PRO A 1 531 ? 31.681 -5.831 -25.410 1.00 82.50 531 PRO A CA 1
ATOM 3988 C C . PRO A 1 531 ? 31.304 -6.970 -26.358 1.00 82.50 531 PRO A C 1
ATOM 3990 O O . PRO A 1 531 ? 30.523 -6.782 -27.290 1.00 82.50 531 PRO A O 1
ATOM 3993 N N . GLU A 1 532 ? 31.810 -8.174 -26.101 1.00 82.69 532 GLU A N 1
ATOM 3994 C CA . GLU A 1 532 ? 31.377 -9.361 -26.837 1.00 82.69 532 GLU A CA 1
ATOM 3995 C C . GLU A 1 532 ? 29.895 -9.639 -26.575 1.00 82.69 532 GLU A C 1
ATOM 3997 O O . GLU A 1 532 ? 29.428 -9.555 -25.441 1.00 82.69 532 GLU A O 1
ATOM 4002 N N . GLY A 1 533 ? 29.132 -10.003 -27.604 1.00 83.00 533 GLY A N 1
ATOM 4003 C CA . GLY A 1 533 ? 27.727 -10.343 -27.424 1.00 83.00 533 GLY A CA 1
ATOM 4004 C C . GLY A 1 533 ? 26.915 -10.327 -28.713 1.00 83.00 533 GLY A C 1
ATOM 4005 O O . GLY A 1 533 ? 27.446 -10.039 -29.786 1.00 83.00 533 GLY A O 1
ATOM 4006 N N . PRO A 1 534 ? 25.613 -10.644 -28.618 1.00 86.75 534 PRO A N 1
ATOM 4007 C CA . PRO A 1 534 ? 24.721 -10.566 -29.763 1.00 86.75 534 PRO A CA 1
ATOM 4008 C C . PRO A 1 534 ? 24.572 -9.116 -30.231 1.00 86.75 534 PRO A C 1
ATOM 4010 O O . PRO A 1 534 ? 24.541 -8.191 -29.416 1.00 86.75 534 PRO A O 1
ATOM 4013 N N . LEU A 1 535 ? 24.433 -8.951 -31.543 1.00 92.25 535 LEU A N 1
ATOM 4014 C CA . LEU A 1 535 ? 24.068 -7.691 -32.172 1.00 92.25 535 LEU A CA 1
ATOM 4015 C C . LEU A 1 535 ? 22.538 -7.586 -32.244 1.00 92.25 535 LEU A C 1
ATOM 4017 O O . LEU A 1 535 ? 21.878 -8.538 -32.652 1.00 92.25 535 LEU A O 1
ATOM 4021 N N . HIS A 1 536 ? 21.975 -6.444 -31.853 1.00 93.50 536 HIS A N 1
ATOM 4022 C CA . HIS A 1 536 ? 20.552 -6.125 -31.991 1.00 93.50 536 HIS A CA 1
ATOM 4023 C C . HIS A 1 536 ? 20.404 -4.934 -32.938 1.00 93.50 536 HIS A C 1
ATOM 4025 O O . HIS A 1 536 ? 20.626 -3.785 -32.551 1.00 93.50 536 HIS A O 1
ATOM 4031 N N . GLY A 1 537 ? 20.080 -5.226 -34.195 1.00 92.06 537 GLY A N 1
ATOM 4032 C CA . GLY A 1 537 ? 19.869 -4.250 -35.256 1.00 92.06 537 GLY A CA 1
ATOM 4033 C C . GLY A 1 537 ? 18.390 -4.088 -35.627 1.00 92.06 537 GLY A C 1
ATOM 4034 O O . GLY A 1 537 ? 17.493 -4.475 -34.869 1.00 92.06 537 GLY A O 1
ATOM 4035 N N . PRO A 1 538 ? 18.102 -3.494 -36.800 1.00 94.56 538 PRO A N 1
ATOM 4036 C CA . PRO A 1 538 ? 16.732 -3.259 -37.255 1.00 94.56 538 PRO A CA 1
ATOM 4037 C C . PRO A 1 538 ? 15.899 -4.542 -37.397 1.00 94.56 538 PRO A C 1
ATOM 4039 O O . PRO A 1 538 ? 14.723 -4.550 -37.040 1.00 94.56 538 PRO A O 1
ATOM 4042 N N . ALA A 1 539 ? 16.503 -5.642 -37.862 1.00 94.12 539 ALA A N 1
ATOM 4043 C CA . ALA A 1 539 ? 15.814 -6.923 -38.035 1.00 94.12 539 ALA A CA 1
ATOM 4044 C C . ALA A 1 539 ? 15.349 -7.520 -36.695 1.00 94.12 539 ALA A C 1
ATOM 4046 O O . ALA A 1 539 ? 14.200 -7.952 -36.567 1.00 94.12 539 ALA A O 1
ATOM 4047 N N . GLU A 1 540 ? 16.208 -7.495 -35.672 1.00 95.00 540 GLU A N 1
ATOM 4048 C CA . GLU A 1 540 ? 15.857 -7.955 -34.328 1.00 95.00 540 GLU A CA 1
ATOM 4049 C C . GLU A 1 540 ? 14.760 -7.084 -33.700 1.00 95.00 540 GLU A C 1
ATOM 4051 O O . GLU A 1 540 ? 13.883 -7.609 -33.007 1.00 95.00 540 GLU A O 1
ATOM 4056 N N . GLU A 1 541 ? 14.765 -5.772 -33.957 1.00 95.94 541 GLU A N 1
ATOM 4057 C CA . GLU A 1 541 ? 13.719 -4.867 -33.468 1.00 95.94 541 GLU A CA 1
ATOM 4058 C C . GLU A 1 541 ? 12.368 -5.103 -34.157 1.00 95.94 541 GLU A C 1
ATOM 4060 O O . GLU A 1 541 ? 11.335 -5.138 -33.482 1.00 95.94 541 GLU A O 1
ATOM 4065 N N . ILE A 1 542 ? 12.358 -5.365 -35.470 1.00 97.19 542 ILE A N 1
ATOM 4066 C CA . ILE A 1 542 ? 11.143 -5.763 -36.201 1.00 97.19 542 ILE A CA 1
ATOM 4067 C C . ILE A 1 542 ? 10.540 -7.026 -35.575 1.00 97.19 542 ILE A C 1
ATOM 4069 O O . ILE A 1 542 ? 9.346 -7.045 -35.273 1.00 97.19 542 ILE A O 1
ATOM 4073 N N . ALA A 1 543 ? 11.353 -8.047 -35.290 1.00 96.56 543 ALA A N 1
ATOM 4074 C CA . ALA A 1 543 ? 10.872 -9.287 -34.678 1.00 96.56 543 ALA A CA 1
ATOM 4075 C C . ALA A 1 543 ? 10.266 -9.062 -33.275 1.00 96.56 543 ALA A C 1
ATOM 4077 O O . ALA A 1 543 ? 9.283 -9.707 -32.888 1.00 96.56 543 ALA A O 1
ATOM 4078 N N . VAL A 1 544 ? 10.822 -8.130 -32.490 1.00 95.00 544 VAL A N 1
ATOM 4079 C CA . VAL A 1 544 ? 10.242 -7.724 -31.198 1.00 95.00 544 VAL A CA 1
ATOM 4080 C C . VAL A 1 544 ? 8.892 -7.036 -31.400 1.00 95.00 544 VAL A C 1
ATOM 4082 O O . VAL A 1 544 ? 7.939 -7.353 -30.678 1.00 95.00 544 VAL A O 1
ATOM 4085 N N . LEU A 1 545 ? 8.796 -6.117 -32.362 1.00 95.81 545 LEU A N 1
ATOM 4086 C CA . LEU A 1 545 ? 7.571 -5.386 -32.679 1.00 95.81 545 LEU A CA 1
ATOM 4087 C C . LEU A 1 545 ? 6.446 -6.329 -33.134 1.00 95.81 545 LEU A C 1
ATOM 4089 O O . LEU A 1 545 ? 5.339 -6.249 -32.600 1.00 95.81 545 LEU A O 1
ATOM 4093 N N . GLU A 1 546 ? 6.732 -7.266 -34.038 1.00 95.31 546 GLU A N 1
ATOM 4094 C CA . GLU A 1 546 ? 5.770 -8.256 -34.549 1.00 95.31 546 GLU A CA 1
ATOM 4095 C C . GLU A 1 546 ? 5.171 -9.115 -33.436 1.00 95.31 546 GLU A C 1
ATOM 4097 O O . GLU A 1 546 ? 3.959 -9.308 -33.354 1.00 95.31 546 GLU A O 1
ATOM 4102 N N . LYS A 1 547 ? 6.008 -9.561 -32.498 1.00 94.19 547 LYS A N 1
ATOM 4103 C CA . LYS A 1 547 ? 5.555 -10.344 -31.346 1.00 94.19 547 LYS A CA 1
ATOM 4104 C C . LYS A 1 547 ? 4.595 -9.572 -30.441 1.00 94.19 547 LYS A C 1
ATOM 4106 O O . LYS A 1 547 ? 3.727 -10.166 -29.795 1.00 94.19 547 LYS A O 1
ATOM 4111 N N . TRP A 1 548 ? 4.781 -8.260 -30.305 1.00 94.12 548 TRP A N 1
ATOM 4112 C CA . TRP A 1 548 ? 3.855 -7.417 -29.548 1.00 94.12 548 TRP A CA 1
ATOM 4113 C C . TRP A 1 548 ? 2.576 -7.139 -30.325 1.00 94.12 548 TRP A C 1
ATOM 4115 O O . TRP A 1 548 ? 1.501 -7.141 -29.724 1.00 94.12 548 TRP A O 1
ATOM 4125 N N . HIS A 1 549 ? 2.693 -6.947 -31.634 1.00 94.44 549 HIS A N 1
ATOM 4126 C CA . HIS A 1 549 ? 1.576 -6.749 -32.545 1.00 94.44 549 HIS A CA 1
ATOM 4127 C C . HIS A 1 549 ? 0.610 -7.940 -32.534 1.00 94.44 549 HIS A C 1
ATOM 4129 O O . HIS A 1 549 ? -0.566 -7.755 -32.219 1.00 94.44 549 HIS A O 1
ATOM 4135 N N . GLU A 1 550 ? 1.114 -9.164 -32.701 1.00 91.25 550 GLU A N 1
ATOM 4136 C CA . GLU A 1 550 ? 0.319 -10.403 -32.660 1.00 91.25 550 GLU A CA 1
ATOM 4137 C C . GLU A 1 550 ? -0.504 -10.532 -31.364 1.00 91.25 550 GLU A C 1
ATOM 4139 O O . GLU A 1 550 ? -1.694 -10.869 -31.370 1.00 91.25 550 GLU A O 1
ATOM 4144 N N . ARG A 1 551 ? 0.119 -10.207 -30.225 1.00 89.88 551 ARG A N 1
ATOM 4145 C CA . ARG A 1 551 ? -0.539 -10.238 -28.910 1.00 89.88 551 ARG A CA 1
ATOM 4146 C C . ARG A 1 551 ? -1.603 -9.162 -28.760 1.00 89.88 551 ARG A C 1
ATOM 4148 O O . ARG A 1 551 ? -2.613 -9.405 -28.107 1.00 89.88 551 ARG A O 1
ATOM 4155 N N . ALA A 1 552 ? -1.358 -7.973 -29.302 1.00 90.25 552 ALA A N 1
ATOM 4156 C CA . ALA A 1 552 ? -2.289 -6.857 -29.214 1.00 90.25 552 ALA A CA 1
ATOM 4157 C C . ALA A 1 552 ? -3.557 -7.119 -30.037 1.00 90.25 552 ALA A C 1
ATOM 4159 O O . ALA A 1 552 ? -4.655 -6.821 -29.569 1.00 90.25 552 ALA A O 1
ATOM 4160 N N . CYS A 1 553 ? -3.424 -7.725 -31.220 1.00 84.69 553 CYS A N 1
ATOM 4161 C CA . CYS A 1 553 ? -4.560 -8.062 -32.082 1.00 84.69 553 CYS A CA 1
ATOM 4162 C C . CYS A 1 553 ? -5.552 -9.022 -31.410 1.00 84.69 553 CYS A C 1
ATOM 4164 O O . CYS A 1 553 ? -6.755 -8.862 -31.581 1.00 84.69 553 CYS A O 1
ATOM 4166 N N . HIS A 1 554 ? -5.074 -9.941 -30.566 1.00 84.25 554 HIS A N 1
ATOM 4167 C CA . HIS A 1 554 ? -5.943 -10.852 -29.814 1.00 84.25 554 HIS A CA 1
ATOM 4168 C C . HIS A 1 554 ? -6.804 -10.169 -28.739 1.00 84.25 554 HIS A C 1
ATOM 4170 O O . HIS A 1 554 ? -7.843 -10.706 -28.368 1.00 84.25 554 HIS A O 1
ATOM 4176 N N . VAL A 1 555 ? -6.379 -9.021 -28.198 1.00 85.00 555 VAL A N 1
ATOM 4177 C CA . VAL A 1 555 ? -7.017 -8.409 -27.012 1.00 85.00 555 VAL A CA 1
ATOM 4178 C C . VAL A 1 555 ? -7.789 -7.127 -27.297 1.00 85.00 555 VAL A C 1
ATOM 4180 O O . VAL A 1 555 ? -8.497 -6.636 -26.418 1.00 85.00 555 VAL A O 1
ATOM 4183 N N . ASP A 1 556 ? -7.603 -6.548 -28.479 1.00 85.00 556 ASP A N 1
ATOM 4184 C CA . ASP A 1 556 ? -8.229 -5.291 -28.878 1.00 85.00 556 ASP A CA 1
ATOM 4185 C C . ASP A 1 556 ? -8.503 -5.260 -30.393 1.00 85.00 556 ASP A C 1
ATOM 4187 O O . ASP A 1 556 ? -7.862 -4.494 -31.115 1.00 85.00 556 ASP A O 1
ATOM 4191 N N . PRO A 1 557 ? -9.412 -6.100 -30.916 1.00 83.81 557 PRO A N 1
ATOM 4192 C CA . PRO A 1 557 ? -9.652 -6.185 -32.359 1.00 83.81 557 PRO A CA 1
ATOM 4193 C C . PRO A 1 557 ? -10.067 -4.847 -32.990 1.00 83.81 557 PRO A C 1
ATOM 4195 O O . PRO A 1 557 ? -9.683 -4.555 -34.117 1.00 83.81 557 PRO A O 1
ATOM 4198 N N . GLU A 1 558 ? -10.785 -3.997 -32.250 1.00 83.06 558 GLU A N 1
ATOM 4199 C CA . GLU A 1 558 ? -11.261 -2.688 -32.724 1.00 83.06 558 GLU A CA 1
ATOM 4200 C C . GLU A 1 558 ? -10.117 -1.720 -33.064 1.00 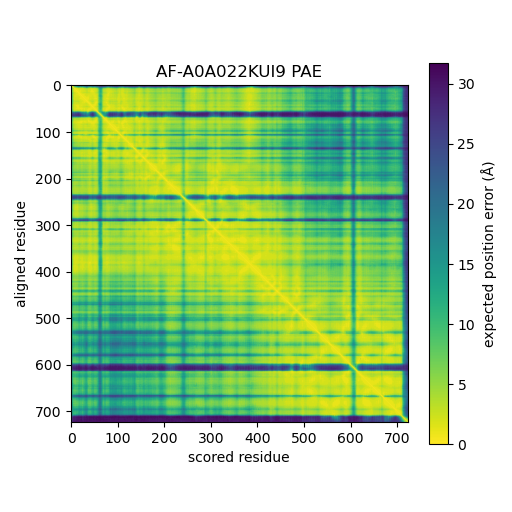83.06 558 GLU A C 1
ATOM 4202 O O . GLU A 1 558 ? -10.215 -0.936 -34.005 1.00 83.06 558 GLU A O 1
ATOM 4207 N N . GLY A 1 559 ? -9.006 -1.781 -32.325 1.00 85.75 559 GLY A N 1
ATOM 4208 C CA . GLY A 1 559 ? -7.816 -0.976 -32.600 1.00 85.75 559 GLY A CA 1
ATOM 4209 C C . GLY A 1 559 ? -6.842 -1.596 -33.611 1.00 85.75 559 GLY A C 1
ATOM 4210 O O . GLY A 1 559 ? -5.797 -0.994 -33.873 1.00 85.75 559 GLY A O 1
ATOM 4211 N N . ALA A 1 560 ? -7.127 -2.793 -34.142 1.00 89.62 560 ALA A N 1
ATOM 4212 C CA . ALA A 1 560 ? -6.166 -3.582 -34.920 1.00 89.62 560 ALA A CA 1
ATOM 4213 C C . ALA A 1 560 ? -5.734 -2.882 -36.214 1.00 89.62 560 ALA A C 1
ATOM 4215 O O . ALA A 1 560 ? -4.541 -2.685 -36.409 1.00 89.62 560 ALA A O 1
ATOM 4216 N N . GLU A 1 561 ? -6.676 -2.388 -37.021 1.00 91.44 561 GLU A N 1
ATOM 4217 C CA . GLU A 1 561 ? -6.381 -1.741 -38.311 1.00 91.44 561 GLU A CA 1
ATOM 4218 C C . GLU A 1 561 ? -5.410 -0.554 -38.169 1.00 91.44 561 GLU A C 1
ATOM 4220 O O . GLU A 1 561 ? -4.486 -0.368 -38.964 1.00 91.44 561 GLU A O 1
ATOM 4225 N N . HIS A 1 562 ? -5.591 0.264 -37.129 1.00 92.00 562 HIS A N 1
ATOM 4226 C CA . HIS A 1 562 ? -4.703 1.395 -36.863 1.00 92.00 562 HIS A CA 1
ATOM 4227 C C . HIS A 1 562 ? -3.303 0.936 -36.444 1.00 92.00 562 HIS A C 1
ATOM 4229 O O . HIS A 1 562 ? -2.309 1.537 -36.852 1.00 92.00 562 HIS A O 1
ATOM 4235 N N . ARG A 1 563 ? -3.207 -0.140 -35.655 1.00 92.94 563 ARG A N 1
ATOM 4236 C CA . ARG A 1 563 ? -1.916 -0.714 -35.261 1.00 92.94 563 ARG A CA 1
ATOM 4237 C C . ARG A 1 563 ? -1.214 -1.400 -36.420 1.00 92.94 563 ARG A C 1
ATOM 4239 O O . ARG A 1 563 ? -0.005 -1.242 -36.525 1.00 92.94 563 ARG A O 1
ATOM 4246 N N . ASP A 1 564 ? -1.940 -2.081 -37.300 1.00 94.12 564 ASP A N 1
ATOM 4247 C CA . ASP A 1 564 ? -1.379 -2.705 -38.501 1.00 94.12 564 ASP A CA 1
ATOM 4248 C C . ASP A 1 564 ? -0.640 -1.663 -39.344 1.00 94.12 564 ASP A C 1
ATOM 4250 O O . ASP A 1 564 ? 0.514 -1.866 -39.718 1.00 94.12 564 ASP A O 1
ATOM 4254 N N . ARG A 1 565 ? -1.261 -0.495 -39.560 1.00 93.75 565 ARG A N 1
ATOM 4255 C CA . ARG A 1 565 ? -0.638 0.631 -40.274 1.00 93.75 565 ARG A CA 1
ATOM 4256 C C . ARG A 1 565 ? 0.592 1.176 -39.552 1.00 93.75 565 ARG A C 1
ATOM 4258 O O . ARG A 1 565 ? 1.622 1.382 -40.189 1.00 93.75 565 ARG A O 1
ATOM 4265 N N . ALA A 1 566 ? 0.504 1.388 -38.239 1.00 94.38 566 ALA A N 1
ATOM 4266 C CA . ALA A 1 566 ? 1.627 1.884 -37.443 1.00 94.38 566 ALA A CA 1
ATOM 4267 C C . ALA A 1 566 ? 2.822 0.909 -37.450 1.00 94.38 566 ALA A C 1
ATOM 4269 O O . ALA A 1 566 ? 3.971 1.328 -37.583 1.00 94.38 566 ALA A O 1
ATOM 4270 N N . VAL A 1 567 ? 2.553 -0.394 -37.342 1.00 95.88 567 VAL A N 1
ATOM 4271 C CA . VAL A 1 567 ? 3.562 -1.462 -37.381 1.00 95.88 567 VAL A CA 1
ATOM 4272 C C . VAL A 1 567 ? 4.161 -1.604 -38.779 1.00 95.88 567 VAL A C 1
ATOM 4274 O O . VAL A 1 567 ? 5.373 -1.777 -38.899 1.00 95.88 567 VAL A O 1
ATOM 4277 N N . ALA A 1 568 ? 3.351 -1.504 -39.836 1.00 96.06 568 ALA A N 1
ATOM 4278 C CA . ALA A 1 568 ? 3.830 -1.527 -41.216 1.00 96.06 568 ALA A CA 1
ATOM 4279 C C . ALA A 1 568 ? 4.781 -0.358 -41.503 1.00 96.06 568 ALA A C 1
ATOM 4281 O O . ALA A 1 568 ? 5.866 -0.583 -42.029 1.00 96.06 568 ALA A O 1
ATOM 4282 N N . LEU A 1 569 ? 4.426 0.855 -41.071 1.00 95.62 569 LEU A N 1
ATOM 4283 C CA . LEU A 1 569 ? 5.290 2.031 -41.187 1.00 95.62 569 LEU A CA 1
ATOM 4284 C C . LEU A 1 569 ? 6.616 1.848 -40.442 1.00 95.62 569 LEU A C 1
ATOM 4286 O O . LEU A 1 569 ? 7.680 2.087 -41.002 1.00 95.62 569 LEU A O 1
ATOM 4290 N N . ALA A 1 570 ? 6.568 1.421 -39.178 1.00 96.56 570 ALA A N 1
ATOM 4291 C CA . ALA A 1 570 ? 7.776 1.183 -38.394 1.00 96.56 570 ALA A CA 1
ATOM 4292 C C . ALA A 1 570 ? 8.702 0.158 -39.065 1.00 96.56 570 ALA A C 1
ATOM 4294 O O . ALA A 1 570 ? 9.908 0.373 -39.161 1.00 96.56 570 ALA A O 1
ATOM 4295 N N . ARG A 1 571 ? 8.128 -0.940 -39.567 1.00 97.44 571 ARG A N 1
ATOM 4296 C CA . ARG A 1 571 ? 8.852 -1.980 -40.302 1.00 97.44 571 ARG A CA 1
ATOM 4297 C C . ARG A 1 571 ? 9.483 -1.437 -41.577 1.00 97.44 571 ARG A C 1
ATOM 4299 O O . ARG A 1 571 ? 10.644 -1.735 -41.841 1.00 97.44 571 ARG A O 1
ATOM 4306 N N . GLU A 1 572 ? 8.733 -0.661 -42.354 1.00 96.69 572 GLU A N 1
ATOM 4307 C CA . GLU A 1 572 ? 9.227 -0.021 -43.570 1.00 96.69 572 GLU A CA 1
ATOM 4308 C C . GLU A 1 572 ? 10.443 0.853 -43.253 1.00 96.69 572 GLU A C 1
ATOM 4310 O O . GLU A 1 572 ? 11.503 0.644 -43.838 1.00 96.69 572 GLU A O 1
ATOM 4315 N N . LEU A 1 573 ? 10.333 1.757 -42.277 1.00 96.62 573 LEU A N 1
ATOM 4316 C CA . LEU A 1 573 ? 11.427 2.650 -41.890 1.00 96.62 573 LEU A CA 1
ATOM 4317 C C . LEU A 1 573 ? 12.665 1.882 -41.412 1.00 96.62 573 LEU A C 1
ATOM 4319 O O . LEU A 1 573 ? 13.767 2.186 -41.855 1.00 96.62 573 LEU A O 1
ATOM 4323 N N . LEU A 1 574 ? 12.490 0.864 -40.562 1.00 96.69 574 LEU A N 1
ATOM 4324 C CA . LEU A 1 574 ? 13.593 0.032 -40.067 1.00 96.69 574 LEU A CA 1
ATOM 4325 C C . LEU A 1 574 ? 14.273 -0.774 -41.185 1.00 96.69 574 LEU A C 1
ATOM 4327 O O . LEU A 1 574 ? 15.489 -0.931 -41.167 1.00 96.69 574 LEU A O 1
ATOM 4331 N N . THR A 1 575 ? 13.512 -1.262 -42.168 1.00 96.69 575 THR A N 1
ATOM 4332 C CA . THR A 1 575 ? 14.055 -2.044 -43.297 1.00 96.69 575 THR A CA 1
ATOM 4333 C C . THR A 1 575 ? 14.897 -1.185 -44.243 1.00 96.69 575 THR A C 1
ATOM 4335 O O . THR A 1 575 ? 15.815 -1.695 -44.879 1.00 96.69 575 THR A O 1
ATOM 4338 N N . HIS A 1 576 ? 14.600 0.114 -44.337 1.00 95.31 576 HIS A N 1
ATOM 4339 C CA . HIS A 1 576 ? 15.345 1.058 -45.174 1.00 95.31 576 HIS A CA 1
ATOM 4340 C C . HIS A 1 576 ? 16.612 1.610 -44.505 1.00 95.31 576 HIS A C 1
ATOM 4342 O O . HIS A 1 576 ? 17.345 2.366 -45.146 1.00 95.31 576 HIS A O 1
ATOM 4348 N N . LEU A 1 577 ? 16.882 1.263 -43.242 1.00 94.25 577 LEU A N 1
ATOM 4349 C CA . LEU A 1 577 ? 18.123 1.668 -42.591 1.00 94.25 577 LEU A CA 1
ATOM 4350 C C . LEU A 1 577 ? 19.325 0.935 -43.209 1.00 94.25 577 LEU A C 1
ATOM 4352 O O . LEU A 1 577 ? 19.216 -0.243 -43.562 1.00 94.25 577 LEU A O 1
ATOM 4356 N N . PRO A 1 578 ? 20.480 1.611 -43.342 1.00 88.19 578 PRO A N 1
ATOM 4357 C CA . PRO A 1 578 ? 21.704 0.962 -43.787 1.00 88.19 578 PRO A CA 1
ATOM 4358 C C . PRO A 1 578 ? 22.169 -0.097 -42.776 1.00 88.19 578 PRO A C 1
ATOM 4360 O O . PRO A 1 578 ? 21.704 -0.159 -41.636 1.00 88.19 578 PRO A O 1
ATOM 4363 N N . ALA A 1 579 ? 23.123 -0.931 -43.197 1.00 84.81 579 ALA A N 1
ATOM 4364 C CA . ALA A 1 579 ? 23.795 -1.842 -42.280 1.00 84.81 579 ALA A CA 1
ATOM 4365 C C . ALA A 1 579 ? 24.448 -1.060 -41.125 1.00 84.81 579 ALA A C 1
ATOM 4367 O O . ALA A 1 579 ? 24.925 0.062 -41.296 1.00 84.81 579 ALA A O 1
ATOM 4368 N N . LEU A 1 580 ? 24.447 -1.653 -39.931 1.00 86.44 580 LEU A N 1
ATOM 4369 C CA . LEU A 1 580 ? 24.953 -0.995 -38.734 1.00 86.44 580 LEU A CA 1
ATOM 4370 C C . LEU A 1 580 ? 26.488 -0.961 -38.737 1.00 86.44 580 LEU A C 1
ATOM 4372 O O . LEU A 1 580 ? 27.139 -1.936 -38.367 1.00 86.44 580 LEU A O 1
ATOM 4376 N N . ASP A 1 581 ? 27.054 0.186 -39.106 1.00 82.62 581 ASP A N 1
ATOM 4377 C CA . ASP A 1 581 ? 28.505 0.356 -39.256 1.00 82.62 581 ASP A CA 1
ATOM 4378 C C . ASP A 1 581 ? 29.252 0.529 -37.923 1.00 82.62 581 ASP A C 1
ATOM 4380 O O . ASP A 1 581 ? 30.418 0.155 -37.794 1.00 82.62 581 ASP A O 1
ATOM 4384 N N . ARG A 1 582 ? 28.611 1.145 -36.918 1.00 87.31 582 ARG A N 1
ATOM 4385 C CA . ARG A 1 582 ? 29.243 1.510 -35.633 1.00 87.31 582 ARG A CA 1
ATOM 4386 C C . ARG A 1 582 ? 28.369 1.128 -34.436 1.00 87.31 582 ARG A C 1
ATOM 4388 O O . ARG A 1 582 ? 27.860 2.032 -33.753 1.00 87.31 582 ARG A O 1
ATOM 4395 N N . PRO A 1 583 ? 28.192 -0.182 -34.179 1.00 92.81 583 PRO A N 1
ATOM 4396 C CA . PRO A 1 583 ? 27.435 -0.643 -33.027 1.00 92.81 583 PRO A CA 1
ATOM 4397 C C . PRO A 1 583 ? 28.050 -0.129 -31.725 1.00 92.81 583 PRO A C 1
ATOM 4399 O O . PRO A 1 583 ? 29.259 0.089 -31.619 1.00 92.81 583 PRO A O 1
ATOM 4402 N N . ALA A 1 584 ? 27.196 0.072 -30.733 1.00 94.12 584 ALA A N 1
ATOM 4403 C CA . ALA A 1 584 ? 27.573 0.447 -29.380 1.00 94.12 584 ALA A CA 1
ATOM 4404 C C . ALA A 1 584 ? 26.813 -0.429 -28.384 1.00 94.12 584 ALA A C 1
ATOM 4406 O O . ALA A 1 584 ? 25.864 -1.121 -28.758 1.00 94.12 584 ALA A O 1
ATOM 4407 N N . LEU A 1 585 ? 27.214 -0.392 -27.117 1.00 94.44 585 LEU A N 1
ATOM 4408 C CA . LEU A 1 585 ? 26.397 -0.964 -26.056 1.00 94.44 585 LEU A CA 1
ATOM 4409 C C . LEU A 1 585 ? 25.078 -0.186 -25.977 1.00 94.44 585 LEU A C 1
ATOM 4411 O O . LEU A 1 585 ? 25.081 1.041 -25.871 1.00 94.44 585 LEU A O 1
ATOM 4415 N N . ILE A 1 586 ? 23.969 -0.916 -26.016 1.00 95.62 586 ILE A N 1
ATOM 4416 C CA . ILE A 1 586 ? 22.618 -0.378 -25.889 1.00 95.62 586 ILE A CA 1
ATOM 4417 C C . ILE A 1 586 ? 21.852 -1.106 -24.793 1.00 95.62 586 ILE A C 1
ATOM 4419 O O . ILE A 1 586 ? 22.037 -2.303 -24.564 1.00 95.62 586 ILE A O 1
ATOM 4423 N N . HIS A 1 587 ? 20.958 -0.383 -24.134 1.00 96.00 587 HIS A N 1
ATOM 4424 C CA . HIS A 1 587 ? 20.085 -0.904 -23.093 1.00 96.00 587 HIS A CA 1
ATOM 4425 C C . HIS A 1 587 ? 18.888 -1.666 -23.688 1.00 96.00 587 HIS A C 1
ATOM 4427 O O . HIS A 1 587 ? 18.451 -2.663 -23.114 1.00 96.00 587 HIS A O 1
ATOM 4433 N N . ARG A 1 588 ? 18.371 -1.238 -24.853 1.00 95.06 588 ARG A N 1
ATOM 4434 C CA . ARG A 1 588 ? 17.204 -1.759 -25.616 1.00 95.06 588 ARG A CA 1
ATOM 4435 C C . ARG A 1 588 ? 15.827 -1.462 -25.049 1.00 95.06 588 ARG A C 1
ATOM 4437 O O . ARG A 1 588 ? 14.878 -1.337 -25.817 1.00 95.06 588 ARG A O 1
ATOM 4444 N N . ASP A 1 589 ? 15.706 -1.352 -23.734 1.00 94.94 589 ASP A N 1
ATOM 4445 C CA . ASP A 1 589 ? 14.465 -0.928 -23.066 1.00 94.94 589 ASP A CA 1
ATOM 4446 C C . ASP A 1 589 ? 14.673 0.367 -22.260 1.00 94.94 589 ASP A C 1
ATOM 4448 O O . ASP A 1 589 ? 14.152 0.508 -21.158 1.00 94.94 589 ASP A O 1
ATOM 4452 N N . LEU A 1 590 ? 15.515 1.287 -22.762 1.00 97.25 590 LEU A N 1
ATOM 4453 C CA . LEU A 1 590 ? 15.842 2.520 -22.041 1.00 97.25 590 LEU A CA 1
ATOM 4454 C C . LEU A 1 590 ? 14.635 3.449 -22.008 1.00 97.25 590 LEU A C 1
ATOM 4456 O O . LEU A 1 590 ? 14.206 3.970 -23.037 1.00 97.25 590 LEU A O 1
ATOM 4460 N N . HIS A 1 591 ? 14.101 3.687 -20.817 1.00 96.75 591 HIS A N 1
ATOM 4461 C CA . HIS A 1 591 ? 13.026 4.644 -20.635 1.00 96.75 591 HIS A CA 1
ATOM 4462 C C . HIS A 1 591 ? 13.041 5.277 -19.245 1.00 96.75 591 HIS A C 1
ATOM 4464 O O . HIS A 1 591 ? 13.724 4.833 -18.329 1.00 96.75 591 HIS A O 1
ATOM 4470 N N . ASP A 1 592 ? 12.201 6.288 -19.070 1.00 96.38 592 ASP A N 1
ATOM 4471 C CA . ASP A 1 592 ? 12.046 7.135 -17.885 1.00 96.38 592 ASP A CA 1
ATOM 4472 C C . ASP A 1 592 ? 11.880 6.419 -16.527 1.00 96.38 592 ASP A C 1
ATOM 4474 O O . ASP A 1 592 ? 12.125 7.021 -15.488 1.00 96.38 592 ASP A O 1
ATOM 4478 N N . LYS A 1 593 ? 11.473 5.143 -16.499 1.00 94.75 593 LYS A N 1
ATOM 4479 C CA . LYS A 1 593 ? 11.358 4.374 -15.239 1.00 94.75 593 LYS A CA 1
ATOM 4480 C C . LYS A 1 593 ? 12.644 3.663 -14.847 1.00 94.75 593 LYS A C 1
ATOM 4482 O O . LYS A 1 593 ? 12.745 3.218 -13.713 1.00 94.75 593 LYS A O 1
ATOM 4487 N N . GLN A 1 594 ? 13.562 3.518 -15.794 1.00 96.19 594 GLN A N 1
ATOM 4488 C CA . GLN A 1 594 ? 14.834 2.839 -15.595 1.00 96.19 594 GLN A CA 1
ATOM 4489 C C . GLN A 1 594 ? 15.942 3.807 -15.194 1.00 96.19 594 GLN A C 1
ATOM 4491 O O . GLN A 1 594 ? 17.063 3.377 -14.968 1.00 96.19 594 GLN A O 1
ATOM 4496 N N . ILE A 1 595 ? 15.636 5.102 -15.099 1.00 96.62 595 ILE A N 1
ATOM 4497 C CA . ILE A 1 595 ? 16.600 6.138 -14.752 1.00 96.62 595 ILE A CA 1
ATOM 4498 C C . ILE A 1 595 ? 16.198 6.740 -13.409 1.00 96.62 595 ILE A C 1
ATOM 4500 O O . ILE A 1 595 ? 15.075 7.232 -13.277 1.00 96.62 595 ILE A O 1
ATOM 4504 N N . LEU A 1 596 ? 17.108 6.705 -12.438 1.00 94.69 596 LEU A N 1
ATOM 4505 C CA . LEU A 1 596 ? 16.944 7.295 -11.111 1.00 94.69 596 LEU A CA 1
ATOM 4506 C C . LEU A 1 596 ? 17.741 8.595 -11.000 1.00 94.69 596 LEU A C 1
ATOM 4508 O O . LEU A 1 596 ? 18.913 8.649 -11.379 1.00 94.69 596 LEU A O 1
ATOM 4512 N N . TRP A 1 597 ? 17.118 9.620 -10.430 1.00 92.25 597 TRP A N 1
ATOM 4513 C CA . TRP A 1 597 ? 17.747 10.894 -10.103 1.00 92.25 597 TRP A CA 1
ATOM 4514 C C . TRP A 1 597 ? 17.873 11.067 -8.596 1.00 92.25 597 TRP A C 1
ATOM 4516 O O . TRP A 1 597 ? 16.902 10.865 -7.870 1.00 92.25 597 TRP A O 1
ATOM 4526 N N . ASP A 1 598 ? 19.052 11.468 -8.138 1.00 86.25 598 ASP A N 1
ATOM 4527 C CA . ASP A 1 598 ? 19.334 11.698 -6.725 1.00 86.25 598 ASP A CA 1
ATOM 4528 C C . ASP A 1 598 ? 19.745 13.169 -6.513 1.00 86.25 598 ASP A C 1
ATOM 4530 O O . ASP A 1 598 ? 20.780 13.581 -7.045 1.00 86.25 598 ASP A O 1
ATOM 4534 N N . PRO A 1 599 ? 18.929 13.985 -5.816 1.00 69.50 599 PRO A N 1
ATOM 4535 C CA . PRO A 1 599 ? 19.174 15.416 -5.652 1.00 69.50 599 PRO A CA 1
ATOM 4536 C C . PRO A 1 599 ? 20.299 15.739 -4.661 1.00 69.50 599 PRO A C 1
ATOM 4538 O O . PRO A 1 599 ? 20.866 16.826 -4.755 1.00 69.50 599 PRO A O 1
ATOM 4541 N N . ASP A 1 600 ? 20.673 14.821 -3.762 1.00 63.81 600 ASP A N 1
ATOM 4542 C CA . ASP A 1 600 ? 21.788 15.036 -2.822 1.00 63.81 600 ASP A CA 1
ATOM 4543 C C . ASP A 1 600 ? 23.147 15.104 -3.547 1.00 63.81 600 ASP A C 1
ATOM 4545 O O . ASP A 1 600 ? 24.155 15.525 -2.983 1.00 63.81 600 ASP A O 1
ATOM 4549 N N . GLN A 1 601 ? 23.169 14.784 -4.846 1.00 61.22 601 GLN A N 1
ATOM 4550 C CA . GLN A 1 601 ? 24.310 15.009 -5.732 1.00 61.22 601 GLN A CA 1
ATOM 4551 C C . GLN A 1 601 ? 24.519 16.489 -6.119 1.00 61.22 601 GLN A C 1
ATOM 4553 O O . GLN A 1 601 ? 25.572 16.818 -6.665 1.00 61.22 601 GLN A O 1
ATOM 4558 N N . ASP A 1 602 ? 23.549 17.379 -5.868 1.00 51.53 602 ASP A N 1
ATOM 4559 C CA . ASP A 1 602 ? 23.556 18.778 -6.338 1.00 51.53 602 ASP A CA 1
ATOM 4560 C C . ASP A 1 602 ? 24.160 19.768 -5.310 1.00 51.53 602 ASP A C 1
ATOM 4562 O O . ASP A 1 602 ? 24.315 20.946 -5.626 1.00 51.53 602 ASP A O 1
ATOM 4566 N N . GLN A 1 603 ? 24.508 19.328 -4.088 1.00 49.34 603 GLN A N 1
ATOM 4567 C CA . GLN A 1 603 ? 24.874 20.244 -2.988 1.00 49.34 603 GLN A CA 1
ATOM 4568 C C . GLN A 1 603 ? 26.364 20.606 -2.849 1.00 49.34 603 GLN A C 1
ATOM 4570 O O . GLN A 1 603 ? 26.648 21.570 -2.152 1.00 49.34 603 GLN A O 1
ATOM 4575 N N . ASP A 1 604 ? 27.307 19.954 -3.541 1.00 45.94 604 ASP A N 1
ATOM 4576 C CA . ASP A 1 604 ? 28.730 20.349 -3.492 1.00 45.94 604 ASP A CA 1
ATOM 4577 C C . ASP A 1 604 ? 29.447 20.067 -4.826 1.00 45.94 604 ASP A C 1
ATOM 4579 O O . ASP A 1 604 ? 29.880 18.945 -5.110 1.00 45.94 604 ASP A O 1
ATOM 4583 N N . GLN A 1 605 ? 29.578 21.086 -5.682 1.00 47.59 605 GLN A N 1
ATOM 4584 C CA . GLN A 1 605 ? 30.379 21.015 -6.919 1.00 47.59 605 GLN A CA 1
ATOM 4585 C C . GLN A 1 605 ? 31.858 21.407 -6.717 1.00 47.59 605 GLN A C 1
ATOM 4587 O O . GLN A 1 605 ? 32.647 21.218 -7.639 1.00 47.59 605 GLN A O 1
ATOM 4592 N N . ASP A 1 606 ? 32.250 21.880 -5.526 1.00 46.06 606 ASP A N 1
ATOM 4593 C CA . ASP A 1 606 ? 33.575 22.480 -5.274 1.00 46.06 606 ASP A CA 1
ATOM 4594 C C . ASP A 1 606 ? 34.602 21.565 -4.570 1.00 46.06 606 ASP A C 1
ATOM 4596 O O . ASP A 1 606 ? 35.707 22.013 -4.260 1.00 46.06 606 ASP A O 1
ATOM 4600 N N . GLN A 1 607 ? 34.308 20.279 -4.337 1.00 42.84 607 GLN A N 1
ATOM 4601 C CA . GLN A 1 607 ? 35.289 19.336 -3.775 1.00 42.84 607 GLN A CA 1
ATOM 4602 C C . GLN A 1 607 ? 35.381 18.030 -4.572 1.00 42.84 607 GLN A C 1
ATOM 4604 O O . GLN A 1 607 ? 34.379 17.414 -4.934 1.00 42.84 607 GLN A O 1
ATOM 4609 N N . ASP A 1 608 ? 36.628 17.633 -4.837 1.00 48.31 608 ASP A N 1
ATOM 4610 C CA . ASP A 1 608 ? 37.036 16.398 -5.506 1.00 48.31 608 ASP A CA 1
ATOM 4611 C C . ASP A 1 608 ? 36.596 15.193 -4.649 1.00 48.31 608 ASP A C 1
ATOM 4613 O O . ASP A 1 608 ? 37.196 14.860 -3.622 1.00 48.31 608 ASP A O 1
ATOM 4617 N N . HIS A 1 609 ? 35.472 14.584 -5.024 1.00 42.53 609 HIS A N 1
ATOM 4618 C CA . HIS A 1 609 ? 34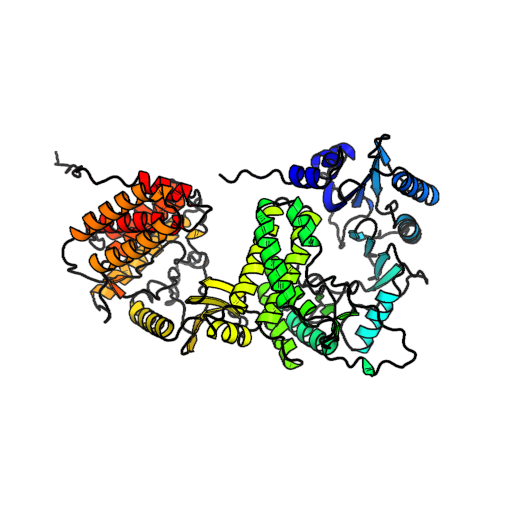.868 13.436 -4.350 1.00 42.53 609 HIS A CA 1
ATOM 4619 C C . HIS A 1 609 ? 34.651 12.307 -5.368 1.00 42.53 609 HIS A C 1
ATOM 4621 O O . HIS A 1 609 ? 34.338 12.566 -6.526 1.00 42.53 609 HIS A O 1
ATOM 4627 N N . GLY A 1 610 ? 34.879 11.064 -4.926 1.00 43.38 610 GLY A N 1
ATOM 4628 C CA . GLY A 1 610 ? 35.153 9.877 -5.748 1.00 43.38 610 GLY A CA 1
ATOM 4629 C C . GLY A 1 610 ? 34.045 9.361 -6.699 1.00 43.38 610 GLY A C 1
ATOM 4630 O O . GLY A 1 610 ? 33.090 10.063 -7.014 1.00 43.38 610 GLY A O 1
ATOM 4631 N N . PRO A 1 611 ? 34.166 8.108 -7.188 1.00 41.94 611 PRO A N 1
ATOM 4632 C CA . PRO A 1 611 ? 33.491 7.584 -8.390 1.00 41.94 611 PRO A CA 1
ATOM 4633 C C . PRO A 1 611 ? 31.968 7.342 -8.280 1.00 41.94 611 PRO A C 1
ATOM 4635 O O . PRO A 1 611 ? 31.383 6.728 -9.166 1.00 41.94 611 PRO A O 1
ATOM 4638 N N . GLU A 1 612 ? 31.301 7.817 -7.227 1.00 53.00 612 GLU A N 1
ATOM 4639 C CA . GLU A 1 612 ? 29.878 7.562 -6.940 1.00 53.00 612 GLU A CA 1
ATOM 4640 C C . GLU A 1 612 ? 28.933 8.668 -7.456 1.00 53.00 612 GLU A C 1
ATOM 4642 O O . GLU A 1 612 ? 27.879 8.924 -6.871 1.00 53.00 612 GLU A O 1
ATOM 4647 N N . ARG A 1 613 ? 29.279 9.350 -8.555 1.00 66.62 613 ARG A N 1
ATOM 4648 C CA . ARG A 1 613 ? 28.431 10.392 -9.167 1.00 66.62 613 ARG A CA 1
ATOM 4649 C C . ARG A 1 613 ? 27.870 9.932 -10.507 1.00 66.62 613 ARG A C 1
ATOM 4651 O O . ARG A 1 613 ? 28.607 9.454 -11.359 1.00 66.62 613 ARG A O 1
ATOM 4658 N N . GLY A 1 614 ? 26.563 10.108 -10.689 1.00 76.81 614 GLY A N 1
ATOM 4659 C CA . GLY A 1 614 ? 25.855 9.747 -11.915 1.00 76.81 614 GLY A CA 1
ATOM 4660 C C . GLY A 1 614 ? 24.399 9.334 -11.661 1.00 76.81 614 GLY A C 1
ATOM 4661 O O . GLY A 1 614 ? 24.050 8.921 -10.542 1.00 76.81 614 GLY A O 1
ATOM 4662 N N . PRO A 1 615 ? 23.532 9.417 -12.689 1.00 92.38 615 PRO A N 1
ATOM 4663 C CA . PRO A 1 615 ? 22.170 8.911 -12.598 1.00 92.38 615 PRO A CA 1
ATOM 4664 C C . PRO A 1 615 ? 22.189 7.397 -12.350 1.00 92.38 615 PRO A C 1
ATOM 4666 O O . PRO A 1 615 ? 23.103 6.690 -12.779 1.00 92.38 615 PRO A O 1
ATOM 4669 N N . GLY A 1 616 ? 21.180 6.885 -11.650 1.00 94.31 616 GLY A N 1
ATOM 4670 C CA . GLY A 1 616 ? 21.003 5.440 -11.508 1.00 94.31 616 GLY A CA 1
ATOM 4671 C C . GLY A 1 616 ? 20.408 4.846 -12.783 1.00 94.31 616 GLY A C 1
ATOM 4672 O O . GLY A 1 616 ? 19.487 5.436 -13.343 1.00 94.31 616 GLY A O 1
ATOM 4673 N N . LEU A 1 617 ? 20.897 3.688 -13.228 1.00 95.75 617 LEU A N 1
ATOM 4674 C CA . LEU A 1 617 ? 20.365 2.956 -14.381 1.00 95.75 617 LEU A CA 1
ATOM 4675 C C . LEU A 1 617 ? 19.949 1.538 -13.973 1.00 95.75 617 LEU A C 1
ATOM 4677 O O . LEU A 1 617 ? 20.776 0.728 -13.567 1.00 95.75 617 LEU A O 1
ATOM 4681 N N . LEU A 1 618 ? 18.658 1.241 -14.083 1.00 94.62 618 LEU A N 1
ATOM 4682 C CA . LEU A 1 618 ? 18.038 -0.034 -13.717 1.00 94.62 618 LEU A CA 1
ATOM 4683 C C . LEU A 1 618 ? 17.822 -0.935 -14.941 1.00 94.62 618 LEU A C 1
ATOM 4685 O O . LEU A 1 618 ? 17.842 -0.467 -16.068 1.00 94.62 618 LEU A O 1
ATOM 4689 N N . ASP A 1 619 ? 17.557 -2.226 -14.706 1.00 92.12 619 ASP A N 1
ATOM 4690 C CA . ASP A 1 619 ? 17.125 -3.202 -15.726 1.00 92.12 619 ASP A CA 1
ATOM 4691 C C . ASP A 1 619 ? 18.030 -3.313 -16.978 1.00 92.12 619 ASP A C 1
ATOM 4693 O O . ASP A 1 619 ? 17.564 -3.571 -18.086 1.00 92.12 619 ASP A O 1
ATOM 4697 N N . VAL A 1 620 ? 19.352 -3.301 -16.790 1.00 93.00 620 VAL A N 1
ATOM 4698 C CA . VAL A 1 620 ? 20.334 -3.602 -17.856 1.00 93.00 620 VAL A CA 1
ATOM 4699 C C . VAL A 1 620 ? 20.333 -5.082 -18.316 1.00 93.00 620 VAL A C 1
ATOM 4701 O O . VAL A 1 620 ? 21.244 -5.537 -19.005 1.00 93.00 620 VAL A O 1
ATOM 4704 N N . ASP A 1 621 ? 19.295 -5.864 -17.983 1.00 90.06 621 ASP A N 1
ATOM 4705 C CA . ASP A 1 621 ? 19.185 -7.303 -18.282 1.00 90.06 621 ASP A CA 1
ATOM 4706 C C . ASP A 1 621 ? 18.931 -7.616 -19.766 1.00 90.06 621 ASP A C 1
ATOM 4708 O O . ASP A 1 621 ? 18.964 -8.782 -20.179 1.00 90.06 621 ASP A O 1
ATOM 4712 N N . THR A 1 622 ? 18.696 -6.585 -20.578 1.00 91.94 622 THR A N 1
ATOM 4713 C CA . THR A 1 622 ? 18.589 -6.673 -22.036 1.00 91.94 622 THR A CA 1
ATOM 4714 C C . THR A 1 622 ? 19.819 -6.167 -22.779 1.00 91.94 622 THR A C 1
ATOM 4716 O O . THR A 1 622 ? 19.843 -6.299 -24.005 1.00 91.94 622 THR A O 1
ATOM 4719 N N . ALA A 1 623 ? 20.836 -5.656 -22.077 1.00 93.88 623 ALA A N 1
ATOM 4720 C CA . ALA A 1 623 ? 21.971 -4.979 -22.687 1.00 93.88 623 ALA A CA 1
ATOM 4721 C C . ALA A 1 623 ? 22.780 -5.873 -23.649 1.00 93.88 623 ALA A C 1
ATOM 4723 O O . ALA A 1 623 ? 23.091 -7.047 -23.373 1.00 93.88 623 ALA A O 1
ATOM 4724 N N . CYS A 1 624 ? 23.109 -5.311 -24.812 1.00 93.88 624 CYS A N 1
ATOM 4725 C CA . CYS A 1 624 ? 23.930 -5.941 -25.847 1.00 93.88 624 CYS A CA 1
ATOM 4726 C C . CYS A 1 624 ? 24.493 -4.896 -26.823 1.00 93.88 624 CYS A C 1
ATOM 4728 O O . CYS A 1 624 ? 24.238 -3.703 -26.671 1.00 93.88 624 CYS A O 1
ATOM 4730 N N . LEU A 1 625 ? 25.247 -5.338 -27.831 1.00 94.75 625 LEU A N 1
ATOM 4731 C CA . LEU A 1 625 ? 25.647 -4.464 -28.931 1.00 94.75 625 LEU A CA 1
ATOM 4732 C C . LEU A 1 625 ? 24.448 -4.174 -29.838 1.00 94.75 625 LEU A C 1
ATOM 4734 O O . LEU A 1 625 ? 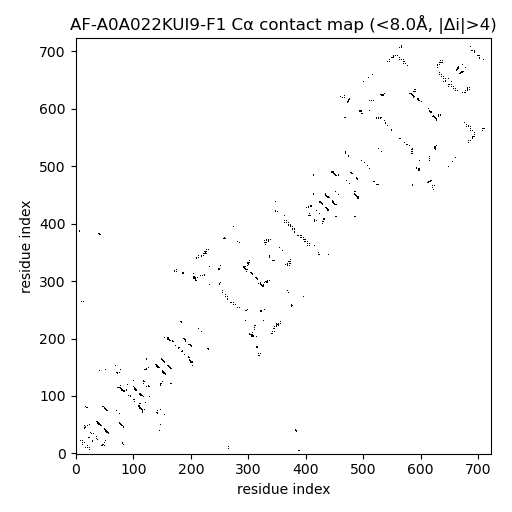23.630 -5.057 -30.090 1.00 94.75 625 LEU A O 1
ATOM 4738 N N . GLY A 1 626 ? 24.354 -2.962 -30.368 1.00 95.06 626 GLY A N 1
ATOM 4739 C CA . GLY A 1 626 ? 23.311 -2.587 -31.317 1.00 95.06 626 GLY A CA 1
ATOM 4740 C C . GLY A 1 626 ? 23.393 -1.128 -31.740 1.00 95.06 626 GLY A C 1
ATOM 4741 O O . GLY A 1 626 ? 24.410 -0.464 -31.521 1.00 95.06 626 GLY A O 1
ATOM 4742 N N . ASP A 1 627 ? 22.338 -0.647 -32.392 1.00 95.38 627 ASP A N 1
ATOM 4743 C CA . ASP A 1 627 ? 22.264 0.742 -32.844 1.00 95.38 627 ASP A CA 1
ATOM 4744 C C . ASP A 1 627 ? 21.874 1.668 -31.673 1.00 95.38 627 ASP A C 1
ATOM 4746 O O . ASP A 1 627 ? 20.754 1.554 -31.164 1.00 95.38 627 ASP A O 1
ATOM 4750 N N . PRO A 1 628 ? 22.743 2.604 -31.232 1.00 95.56 628 PRO A N 1
ATOM 4751 C CA . PRO A 1 628 ? 22.409 3.553 -30.167 1.00 95.56 628 PRO A CA 1
ATOM 4752 C C . PRO A 1 628 ? 21.195 4.441 -30.486 1.00 95.56 628 PRO A C 1
ATOM 4754 O O . PRO A 1 628 ? 20.574 4.970 -29.563 1.00 95.56 628 PRO A O 1
ATOM 4757 N N . ALA A 1 629 ? 20.792 4.568 -31.754 1.00 96.44 629 ALA A N 1
ATOM 4758 C CA . ALA A 1 629 ? 19.540 5.225 -32.118 1.00 96.44 629 ALA A CA 1
ATOM 4759 C C . ALA A 1 629 ? 18.306 4.577 -31.456 1.00 96.44 629 ALA A C 1
ATOM 4761 O O . ALA A 1 629 ? 17.327 5.279 -31.205 1.00 96.44 629 ALA A O 1
ATOM 4762 N N . LEU A 1 630 ? 18.352 3.280 -31.114 1.00 97.50 630 LEU A N 1
ATOM 4763 C CA . LEU A 1 630 ? 17.256 2.582 -30.433 1.00 97.50 630 LEU A CA 1
ATOM 4764 C C . LEU A 1 630 ? 16.983 3.145 -29.032 1.00 97.50 630 LEU A C 1
ATOM 4766 O O . LEU A 1 630 ? 15.833 3.425 -28.699 1.00 97.50 630 LEU A O 1
ATOM 4770 N N . ASP A 1 631 ? 18.016 3.344 -28.214 1.00 97.94 631 ASP A N 1
ATOM 4771 C CA . ASP A 1 631 ? 17.857 3.862 -26.848 1.00 97.94 631 ASP A CA 1
ATOM 4772 C C . ASP A 1 631 ? 17.338 5.309 -26.849 1.00 97.94 631 ASP A C 1
ATOM 4774 O O . ASP A 1 631 ? 16.403 5.643 -26.118 1.00 97.94 631 ASP A O 1
ATOM 4778 N N . ALA A 1 632 ? 17.884 6.157 -27.725 1.00 97.75 632 ALA A N 1
ATOM 4779 C CA . ALA A 1 632 ? 17.416 7.532 -27.893 1.00 97.75 632 ALA A CA 1
ATOM 4780 C C . ALA A 1 632 ? 15.982 7.591 -28.456 1.00 97.75 632 ALA A C 1
ATOM 4782 O O . ALA A 1 632 ? 15.152 8.370 -27.975 1.00 97.75 632 ALA A O 1
ATOM 4783 N N . GLY A 1 633 ? 15.660 6.736 -29.432 1.00 97.94 633 GLY A N 1
ATOM 4784 C CA . GLY A 1 633 ? 14.317 6.599 -29.995 1.00 97.94 633 GLY A CA 1
ATOM 4785 C C . GLY A 1 633 ? 13.299 6.130 -28.955 1.00 97.94 633 GLY A C 1
ATOM 4786 O O . GLY A 1 633 ? 12.196 6.678 -28.885 1.00 97.94 633 GLY A O 1
ATOM 4787 N N . ASN A 1 634 ? 13.688 5.192 -28.084 1.00 98.38 634 ASN A N 1
ATOM 4788 C CA . ASN A 1 634 ? 12.861 4.743 -26.968 1.00 98.38 634 ASN A CA 1
ATOM 4789 C C . ASN A 1 634 ? 12.514 5.898 -26.019 1.00 98.38 634 ASN A C 1
ATOM 4791 O O . ASN A 1 634 ? 11.342 6.098 -25.684 1.00 98.38 634 ASN A O 1
ATOM 4795 N N . LEU A 1 635 ? 13.513 6.690 -25.619 1.00 98.25 635 LEU A N 1
ATOM 4796 C CA . LEU A 1 635 ? 13.322 7.835 -24.727 1.00 98.25 635 LEU A CA 1
ATOM 4797 C C . LEU A 1 635 ? 12.397 8.899 -25.335 1.00 98.25 635 LEU A C 1
ATOM 4799 O O . LEU A 1 635 ? 11.465 9.354 -24.663 1.00 98.25 635 LEU A O 1
ATOM 4803 N N . ARG A 1 636 ? 12.586 9.252 -26.614 1.00 97.94 636 ARG A N 1
ATOM 4804 C CA . ARG A 1 636 ? 11.716 10.208 -27.328 1.00 97.94 636 ARG A CA 1
ATOM 4805 C C . ARG A 1 636 ? 10.273 9.711 -27.412 1.00 97.94 636 ARG A C 1
ATOM 4807 O O . ARG A 1 636 ? 9.341 10.449 -27.075 1.00 97.94 636 ARG A O 1
ATOM 4814 N N . ALA A 1 637 ? 10.084 8.441 -27.772 1.00 98.06 637 ALA A N 1
ATOM 4815 C CA . ALA A 1 637 ? 8.767 7.816 -27.840 1.00 98.06 637 ALA A CA 1
ATOM 4816 C C . ALA A 1 637 ? 8.064 7.803 -26.473 1.00 98.06 637 ALA A C 1
ATOM 4818 O O . ALA A 1 637 ? 6.869 8.096 -26.376 1.00 98.06 637 ALA A O 1
ATOM 4819 N N . HIS A 1 638 ? 8.804 7.515 -25.400 1.00 97.75 638 HIS A N 1
ATOM 4820 C CA . HIS A 1 638 ? 8.279 7.558 -24.040 1.00 97.75 638 HIS A CA 1
ATOM 4821 C C . HIS A 1 638 ? 7.907 8.974 -23.595 1.00 97.75 638 HIS A C 1
ATOM 4823 O O . HIS A 1 638 ? 6.846 9.130 -22.995 1.00 97.75 638 HIS A O 1
ATOM 4829 N N . ALA A 1 639 ? 8.686 10.004 -23.936 1.00 96.56 639 ALA A N 1
ATOM 4830 C CA . ALA A 1 639 ? 8.322 11.393 -23.650 1.00 96.56 639 ALA A CA 1
ATOM 4831 C C . ALA A 1 639 ? 6.984 11.776 -24.308 1.00 96.56 639 ALA A C 1
ATOM 4833 O O . ALA A 1 639 ? 6.083 12.289 -23.641 1.00 96.56 639 ALA A O 1
ATOM 4834 N N . THR A 1 640 ? 6.809 11.427 -25.587 1.00 95.81 640 THR A N 1
ATOM 4835 C CA . THR A 1 640 ? 5.543 11.602 -26.323 1.00 95.81 640 THR A CA 1
ATOM 4836 C C . THR A 1 640 ? 4.391 10.834 -25.671 1.00 95.81 640 THR A C 1
ATOM 4838 O O . THR A 1 640 ? 3.266 11.328 -25.569 1.00 95.81 640 THR A O 1
ATOM 4841 N N . TRP A 1 641 ? 4.648 9.619 -25.192 1.00 95.81 641 TRP A N 1
ATOM 4842 C CA . TRP A 1 641 ? 3.625 8.826 -24.523 1.00 95.81 641 TRP A CA 1
ATOM 4843 C C . TRP A 1 641 ? 3.241 9.381 -23.145 1.00 95.81 641 TRP A C 1
ATOM 4845 O O . TRP A 1 641 ? 2.055 9.424 -22.821 1.00 95.81 641 TRP A O 1
ATOM 4855 N N . ARG A 1 642 ? 4.200 9.846 -22.337 1.00 94.94 642 ARG A N 1
ATOM 4856 C CA . ARG A 1 642 ? 3.938 10.445 -21.016 1.00 94.94 642 ARG A CA 1
ATOM 4857 C C . ARG A 1 642 ? 3.140 11.736 -21.112 1.00 94.94 642 ARG A C 1
ATOM 4859 O O . ARG A 1 642 ? 2.225 11.933 -20.310 1.00 94.94 642 ARG A O 1
ATOM 4866 N N . GLU A 1 643 ? 3.423 12.543 -22.128 1.00 93.81 643 GLU A N 1
ATOM 4867 C CA . GLU A 1 643 ? 2.634 13.721 -22.492 1.00 93.81 643 GLU A CA 1
ATOM 4868 C C . GLU A 1 643 ? 1.172 13.339 -22.781 1.00 93.81 643 GLU A C 1
ATOM 4870 O O . GLU A 1 643 ? 0.247 13.863 -22.162 1.00 93.81 643 GLU A O 1
ATOM 4875 N N . ARG A 1 644 ? 0.941 12.321 -23.622 1.00 92.19 644 ARG A N 1
ATOM 4876 C CA . ARG A 1 644 ? -0.414 11.817 -23.930 1.00 92.19 644 ARG A CA 1
ATOM 4877 C C . ARG A 1 644 ? -1.142 11.212 -22.735 1.00 92.19 644 ARG A C 1
ATOM 4879 O O . ARG A 1 644 ? -2.368 11.247 -22.670 1.00 92.19 644 ARG A O 1
ATOM 4886 N N . GLN A 1 645 ? -0.402 10.640 -21.792 1.00 91.44 645 GLN A N 1
ATOM 4887 C CA . GLN A 1 645 ? -0.966 10.130 -20.547 1.00 91.44 645 GLN A CA 1
ATOM 4888 C C . GLN A 1 645 ? -1.330 11.245 -19.555 1.00 91.44 645 GLN A C 1
ATOM 4890 O O . GLN A 1 645 ? -1.938 10.940 -18.527 1.00 91.44 645 GLN A O 1
ATOM 4895 N N . GLY A 1 646 ? -0.958 12.499 -19.835 1.00 91.31 646 GLY A N 1
ATOM 4896 C CA . GLY A 1 646 ? -1.087 13.622 -18.908 1.00 91.31 646 GLY A CA 1
ATOM 4897 C C . GLY A 1 646 ? -0.181 13.498 -17.683 1.00 91.31 646 GLY A C 1
ATOM 4898 O O . GLY A 1 646 ? -0.461 14.119 -16.666 1.00 91.31 646 GLY A O 1
ATOM 4899 N N . GLN A 1 647 ? 0.858 12.655 -17.751 1.00 91.44 647 GLN A N 1
ATOM 4900 C CA . GLN A 1 647 ? 1.844 12.508 -16.674 1.00 91.44 647 GLN A CA 1
ATOM 4901 C C . GLN A 1 647 ? 2.890 13.613 -16.744 1.00 91.44 647 GLN A C 1
ATOM 4903 O O . GLN A 1 647 ? 3.310 14.117 -15.710 1.00 91.44 647 GLN A O 1
ATOM 4908 N N . TRP A 1 648 ? 3.286 13.999 -17.957 1.00 93.69 648 TRP A N 1
ATOM 4909 C CA . TRP A 1 648 ? 4.187 15.121 -18.197 1.00 93.69 648 TRP A CA 1
ATOM 4910 C C . TRP A 1 648 ? 3.455 16.220 -18.956 1.00 93.69 648 TRP A C 1
ATOM 4912 O O . TRP A 1 648 ? 2.589 15.954 -19.790 1.00 93.69 648 TRP A O 1
ATOM 4922 N N . THR A 1 649 ? 3.829 17.464 -18.690 1.00 93.94 649 THR A N 1
ATOM 4923 C CA . THR A 1 649 ? 3.411 18.608 -19.501 1.00 93.94 649 THR A CA 1
ATOM 4924 C C . THR A 1 649 ? 4.100 18.577 -20.868 1.00 93.94 649 THR A C 1
ATOM 4926 O O . THR A 1 649 ? 5.183 18.003 -21.021 1.00 93.94 649 THR A O 1
ATOM 4929 N N . GLY A 1 650 ? 3.521 19.256 -21.863 1.00 94.00 650 GLY A N 1
ATOM 4930 C CA . GLY A 1 650 ? 4.166 19.400 -23.174 1.00 94.00 650 GLY A CA 1
ATOM 4931 C C . GLY A 1 650 ? 5.543 20.074 -23.094 1.00 94.00 650 GLY A C 1
ATOM 4932 O O . GLY A 1 650 ? 6.458 19.693 -23.821 1.00 94.00 650 GLY A O 1
ATOM 4933 N N . GLY A 1 651 ? 5.730 21.006 -22.149 1.00 94.50 651 GLY A N 1
ATOM 4934 C CA . GLY A 1 651 ? 7.025 21.640 -21.876 1.00 94.50 651 GLY A CA 1
ATOM 4935 C C . GLY A 1 651 ? 8.074 20.653 -21.356 1.00 94.50 651 GLY A C 1
ATOM 4936 O O . GLY A 1 651 ? 9.179 20.601 -21.892 1.00 94.50 651 GLY A O 1
ATOM 4937 N N . GLN A 1 652 ? 7.713 19.809 -20.382 1.00 94.62 652 GLN A N 1
ATOM 4938 C CA . GLN A 1 652 ? 8.601 18.753 -19.880 1.00 94.62 652 GLN A CA 1
ATOM 4939 C C . GLN A 1 652 ? 9.007 17.787 -20.994 1.00 94.62 652 GLN A C 1
ATOM 4941 O O . GLN A 1 652 ? 10.193 17.510 -21.157 1.00 94.62 652 GLN A O 1
ATOM 4946 N N . ALA A 1 653 ? 8.049 17.308 -21.792 1.00 95.62 653 ALA A N 1
ATOM 4947 C CA . ALA A 1 653 ? 8.330 16.378 -22.882 1.00 95.62 653 ALA A CA 1
ATOM 4948 C C . ALA A 1 653 ? 9.193 17.013 -23.990 1.00 95.62 653 ALA A C 1
ATOM 4950 O O . ALA A 1 653 ? 10.103 16.366 -24.510 1.00 95.62 653 ALA A O 1
ATOM 4951 N N . ALA A 1 654 ? 8.956 18.285 -24.329 1.00 96.06 654 ALA A N 1
ATOM 4952 C CA . ALA A 1 654 ? 9.779 19.025 -25.286 1.00 96.06 654 ALA A CA 1
ATOM 4953 C C . ALA A 1 654 ? 11.224 19.184 -24.799 1.00 96.06 654 ALA A C 1
ATOM 4955 O O . ALA A 1 654 ? 12.155 19.015 -25.582 1.00 96.06 654 ALA A O 1
ATOM 4956 N N . GLN A 1 655 ? 11.412 19.439 -23.505 1.00 95.69 655 GLN A N 1
ATOM 4957 C CA . GLN A 1 655 ? 12.731 19.553 -22.897 1.00 95.69 655 GLN A CA 1
ATOM 4958 C C . GLN A 1 655 ? 13.518 18.239 -22.933 1.00 95.69 655 GLN A C 1
ATOM 4960 O O . GLN A 1 655 ? 14.699 18.253 -23.271 1.00 95.69 655 GLN A O 1
ATOM 4965 N N . VAL A 1 656 ? 12.866 17.102 -22.665 1.00 96.31 656 VAL A N 1
ATOM 4966 C CA . VAL A 1 656 ? 13.495 15.776 -22.803 1.00 96.31 656 VAL A CA 1
ATOM 4967 C C . VAL A 1 656 ? 13.964 15.547 -24.239 1.00 96.31 656 VAL A C 1
ATOM 4969 O O . VAL A 1 656 ? 15.117 15.188 -24.461 1.00 96.31 656 VAL A O 1
ATOM 4972 N N . ARG A 1 657 ? 13.100 15.819 -25.228 1.00 97.06 657 ARG A N 1
ATOM 4973 C CA . ARG A 1 657 ? 13.456 15.701 -26.653 1.00 97.06 657 ARG A CA 1
ATOM 4974 C C . ARG A 1 657 ? 14.637 16.607 -27.023 1.00 97.06 657 ARG A C 1
ATOM 4976 O O . ARG A 1 657 ? 15.532 16.158 -27.729 1.00 97.06 657 ARG A O 1
ATOM 4983 N N . ALA A 1 658 ? 14.681 17.832 -26.496 1.00 96.12 658 ALA A N 1
ATOM 4984 C CA . ALA A 1 658 ? 15.775 18.769 -26.742 1.00 96.12 658 ALA A CA 1
ATOM 4985 C C . ALA A 1 658 ? 17.126 18.288 -26.176 1.00 96.12 658 ALA A C 1
ATOM 4987 O O . ALA A 1 658 ? 18.142 18.393 -26.861 1.00 96.12 658 ALA A O 1
ATOM 4988 N N . GLU A 1 659 ? 17.158 17.731 -24.959 1.00 96.50 659 GLU A N 1
ATOM 4989 C CA . GLU A 1 659 ? 18.397 17.179 -24.384 1.00 96.50 659 GLU A CA 1
ATOM 4990 C C . GLU A 1 659 ? 18.856 15.906 -25.124 1.00 96.50 659 GLU A C 1
ATOM 4992 O O . GLU A 1 659 ? 20.059 15.695 -25.290 1.00 96.50 659 GLU A O 1
ATOM 4997 N N . ILE A 1 660 ? 17.925 15.102 -25.655 1.00 96.81 660 ILE A N 1
ATOM 4998 C CA . ILE A 1 660 ? 18.257 13.964 -26.530 1.00 96.81 660 ILE A CA 1
ATOM 4999 C C . ILE A 1 660 ? 18.871 14.452 -27.849 1.00 96.81 660 ILE A C 1
ATOM 5001 O O . ILE A 1 660 ? 19.928 13.963 -28.256 1.00 96.81 660 ILE A O 1
ATOM 5005 N N . ASP A 1 661 ? 18.253 15.443 -28.496 1.00 95.75 661 ASP A N 1
ATOM 5006 C CA . ASP A 1 661 ? 18.723 15.996 -29.772 1.00 95.75 661 ASP A CA 1
ATOM 5007 C C . ASP A 1 661 ? 20.089 16.666 -29.645 1.00 95.75 661 ASP A C 1
ATOM 5009 O O . ASP A 1 661 ? 20.931 16.516 -30.532 1.00 95.75 661 ASP A O 1
ATOM 5013 N N . ARG A 1 662 ? 20.363 17.323 -28.512 1.00 95.56 662 ARG A N 1
ATOM 5014 C CA . ARG A 1 662 ? 21.682 17.890 -28.205 1.00 95.56 662 ARG A CA 1
ATOM 5015 C C . ARG A 1 662 ? 22.786 16.835 -28.304 1.00 95.56 662 ARG A C 1
ATOM 5017 O O . ARG A 1 662 ? 23.814 17.091 -28.926 1.00 95.56 662 ARG A O 1
ATOM 5024 N N . VAL A 1 663 ? 22.575 15.663 -27.708 1.00 95.38 663 VAL A N 1
ATOM 5025 C CA . VAL A 1 663 ? 23.574 14.583 -27.643 1.00 95.38 663 VAL A CA 1
ATOM 5026 C C . VAL A 1 663 ? 23.633 13.746 -28.921 1.00 95.38 663 VAL A C 1
ATOM 5028 O O . VAL A 1 663 ? 24.700 13.233 -29.269 1.00 95.38 663 VAL A O 1
ATOM 5031 N N . CYS A 1 664 ? 22.509 13.595 -29.622 1.00 94.56 664 CYS A N 1
ATOM 5032 C CA . CYS A 1 664 ? 22.422 12.759 -30.819 1.00 94.56 664 CYS A CA 1
ATOM 5033 C C . CYS A 1 664 ? 22.826 13.510 -32.095 1.00 94.56 664 CYS A C 1
ATOM 5035 O O . CYS A 1 664 ? 23.553 12.950 -32.919 1.00 94.56 664 CYS A O 1
ATOM 5037 N N . LEU A 1 665 ? 22.371 14.761 -32.241 1.00 92.06 665 LEU A N 1
ATOM 5038 C CA . LEU A 1 665 ? 22.380 15.529 -33.494 1.00 92.06 665 LEU A CA 1
ATOM 5039 C C . LEU A 1 665 ? 23.180 16.847 -33.421 1.00 92.06 665 LEU A C 1
ATOM 5041 O O . LEU A 1 665 ? 23.435 17.462 -34.455 1.00 92.06 665 LEU A O 1
ATOM 5045 N N . GLY A 1 666 ? 23.545 17.311 -32.221 1.00 81.44 666 GLY A N 1
ATOM 5046 C CA . GLY A 1 666 ? 24.249 18.581 -32.007 1.00 81.44 666 GLY A CA 1
ATOM 5047 C C . GLY A 1 666 ? 25.704 18.625 -32.504 1.00 81.44 666 GLY A C 1
ATOM 5048 O O . GLY A 1 666 ? 26.301 17.631 -32.911 1.00 81.44 666 GLY A O 1
ATOM 5049 N N . ALA A 1 667 ? 26.329 19.804 -32.445 1.00 71.06 667 ALA A N 1
ATOM 5050 C CA . ALA A 1 667 ? 27.757 19.938 -32.744 1.00 71.06 667 ALA A CA 1
ATOM 5051 C C . ALA A 1 667 ? 28.602 19.204 -31.681 1.00 71.06 667 ALA A C 1
ATOM 5053 O O . ALA A 1 667 ? 28.435 19.446 -30.488 1.00 71.06 667 ALA A O 1
ATOM 5054 N N . GLY A 1 668 ? 29.495 18.300 -32.105 1.00 74.00 668 GLY A N 1
ATOM 5055 C CA . GLY A 1 668 ? 30.260 17.435 -31.189 1.00 74.00 668 GLY A CA 1
ATOM 5056 C C . GLY A 1 668 ? 29.465 16.252 -30.608 1.00 74.00 668 GLY A C 1
ATOM 5057 O O . GLY A 1 668 ? 29.952 15.583 -29.698 1.00 74.00 668 GLY A O 1
ATOM 5058 N N . ALA A 1 669 ? 28.259 15.996 -31.127 1.00 81.12 669 ALA A N 1
ATOM 5059 C CA . ALA A 1 669 ? 27.398 14.876 -30.756 1.00 81.12 669 ALA A CA 1
ATOM 5060 C C . ALA A 1 669 ? 27.959 13.501 -31.162 1.00 81.12 669 ALA A C 1
ATOM 5062 O O . ALA A 1 669 ? 28.955 13.377 -31.876 1.00 81.12 669 ALA A O 1
ATOM 5063 N N . LEU A 1 670 ? 27.245 12.444 -30.765 1.00 88.94 670 LEU A N 1
ATOM 5064 C CA . LEU A 1 670 ? 27.529 11.053 -31.139 1.00 88.94 670 LEU A CA 1
ATOM 5065 C C . LEU A 1 670 ? 27.423 10.759 -32.645 1.00 88.94 670 LEU A C 1
ATOM 5067 O O . LEU A 1 670 ? 27.845 9.674 -33.067 1.00 88.94 670 LEU A O 1
ATOM 5071 N N . GLY A 1 671 ? 26.840 11.682 -33.419 1.00 89.00 671 GLY A N 1
ATOM 5072 C CA . GLY A 1 671 ? 26.604 11.536 -34.853 1.00 89.00 671 GLY A CA 1
ATOM 5073 C C . GLY A 1 671 ? 25.580 10.448 -35.163 1.00 89.00 671 GLY A C 1
ATOM 5074 O O . GLY A 1 671 ? 25.834 9.603 -36.016 1.00 89.00 671 GLY A O 1
ATOM 5075 N N . ILE A 1 672 ? 24.466 10.419 -34.425 1.00 92.69 672 ILE A N 1
ATOM 5076 C CA . ILE A 1 672 ? 23.366 9.486 -34.697 1.00 92.69 672 ILE A CA 1
ATOM 5077 C C . ILE A 1 672 ? 22.668 9.922 -35.986 1.00 92.69 672 ILE A C 1
ATOM 5079 O O . ILE A 1 672 ? 22.356 11.101 -36.144 1.00 92.69 672 ILE A O 1
ATOM 5083 N N . ASP A 1 673 ? 22.412 8.982 -36.898 1.00 92.44 673 ASP A N 1
ATOM 5084 C CA . ASP A 1 673 ? 21.660 9.266 -38.120 1.00 92.44 673 ASP A CA 1
ATOM 5085 C C . ASP A 1 673 ? 20.222 9.706 -37.762 1.00 92.44 673 ASP A C 1
ATOM 5087 O O . ASP A 1 673 ? 19.496 8.943 -37.111 1.00 92.44 673 ASP A O 1
ATOM 5091 N N . PRO A 1 674 ? 19.777 10.911 -38.180 1.00 94.00 674 PRO A N 1
ATOM 5092 C CA . PRO A 1 674 ? 18.401 11.355 -37.979 1.00 94.00 674 PRO A CA 1
ATOM 5093 C C . PRO A 1 674 ? 17.348 10.365 -38.496 1.00 94.00 674 PRO A C 1
ATOM 5095 O O . PRO A 1 674 ? 16.282 10.243 -37.888 1.00 94.00 674 PRO A O 1
ATOM 5098 N N . ALA A 1 675 ? 17.626 9.652 -39.595 1.00 94.12 675 ALA A N 1
ATOM 5099 C CA . ALA A 1 675 ? 16.710 8.660 -40.154 1.00 94.12 675 ALA A CA 1
ATOM 5100 C C . ALA A 1 675 ? 16.589 7.430 -39.243 1.00 94.12 675 ALA A C 1
ATOM 5102 O O . ALA A 1 675 ? 15.472 6.984 -38.972 1.00 94.12 675 ALA A O 1
ATOM 5103 N N . ALA A 1 676 ? 17.710 6.939 -38.703 1.00 95.50 676 ALA A N 1
ATOM 5104 C CA . ALA A 1 676 ? 17.720 5.853 -37.724 1.00 95.50 676 ALA A CA 1
ATOM 5105 C C . ALA A 1 676 ? 16.972 6.245 -36.443 1.00 95.50 676 ALA A C 1
ATOM 5107 O O . ALA A 1 676 ? 16.102 5.504 -35.984 1.00 95.50 676 ALA A O 1
ATOM 5108 N N . LEU A 1 677 ? 17.230 7.445 -35.907 1.00 96.31 677 LEU A N 1
ATOM 5109 C CA . LEU A 1 677 ? 16.543 7.946 -34.713 1.00 96.31 677 LEU A CA 1
ATOM 5110 C C . LEU A 1 677 ? 15.020 8.006 -34.914 1.00 96.31 677 LEU A C 1
ATOM 5112 O O . LEU A 1 677 ? 14.266 7.533 -34.063 1.00 96.31 677 LEU A O 1
ATOM 5116 N N . ALA A 1 678 ? 14.564 8.533 -36.053 1.00 96.38 678 ALA A N 1
ATOM 5117 C CA . ALA A 1 678 ? 13.143 8.609 -36.386 1.00 96.38 678 ALA A CA 1
ATOM 5118 C C . ALA A 1 678 ? 12.505 7.222 -36.595 1.00 96.38 678 ALA A C 1
ATOM 5120 O O . ALA A 1 678 ? 11.367 6.995 -36.168 1.00 96.38 678 ALA A O 1
ATOM 5121 N N . ALA A 1 679 ? 13.222 6.284 -37.221 1.00 97.31 679 ALA A N 1
ATOM 5122 C CA . ALA A 1 679 ? 12.754 4.916 -37.431 1.00 97.31 679 ALA A CA 1
ATOM 5123 C C . ALA A 1 679 ? 12.561 4.176 -36.097 1.00 97.31 679 ALA A C 1
ATOM 5125 O O . ALA A 1 679 ? 11.493 3.608 -35.861 1.00 97.31 679 ALA A O 1
ATOM 5126 N N . TYR A 1 680 ? 13.540 4.248 -35.191 1.00 98.00 680 TYR A N 1
ATOM 5127 C CA . TYR A 1 680 ? 13.451 3.623 -33.870 1.00 98.00 680 TYR A CA 1
ATOM 5128 C C . TYR A 1 680 ? 12.445 4.310 -32.935 1.00 98.00 680 TYR A C 1
ATOM 5130 O O . TYR A 1 680 ? 11.737 3.622 -32.193 1.00 98.00 680 TYR A O 1
ATOM 5138 N N . GLU A 1 681 ? 12.303 5.640 -32.991 1.00 98.12 681 GLU A N 1
ATOM 5139 C CA . GLU A 1 681 ? 11.221 6.350 -32.292 1.00 98.12 681 GLU A CA 1
ATOM 5140 C C . GLU A 1 681 ? 9.850 5.853 -32.778 1.00 98.12 681 GLU A C 1
ATOM 5142 O O . GLU A 1 681 ? 8.989 5.500 -31.969 1.00 98.12 681 GLU A O 1
ATOM 5147 N N . THR A 1 682 ? 9.662 5.742 -34.097 1.00 97.88 682 THR A N 1
ATOM 5148 C CA . THR A 1 682 ? 8.409 5.259 -34.701 1.00 97.88 682 THR A CA 1
ATOM 5149 C C . THR A 1 682 ? 8.124 3.806 -34.330 1.00 97.88 682 THR A C 1
ATOM 5151 O O . THR A 1 682 ? 6.999 3.479 -33.942 1.00 97.88 682 THR A O 1
ATOM 5154 N N . ALA A 1 683 ? 9.134 2.936 -34.385 1.00 97.94 683 ALA A N 1
ATOM 5155 C CA . ALA A 1 683 ? 9.019 1.542 -33.970 1.00 97.94 683 ALA A CA 1
ATOM 5156 C C . ALA A 1 683 ? 8.637 1.413 -32.497 1.00 97.94 683 ALA A C 1
ATOM 5158 O O . ALA A 1 683 ? 7.753 0.626 -32.149 1.00 97.94 683 ALA A O 1
ATOM 5159 N N . THR A 1 684 ? 9.218 2.248 -31.637 1.00 98.12 684 THR A N 1
ATOM 5160 C CA . THR A 1 684 ? 8.858 2.269 -30.221 1.00 98.12 684 THR A CA 1
ATOM 5161 C C . THR A 1 684 ? 7.436 2.765 -30.018 1.00 98.12 684 THR A C 1
ATOM 5163 O O . THR A 1 684 ? 6.676 2.116 -29.304 1.00 98.12 684 THR A O 1
ATOM 5166 N N . LEU A 1 685 ? 7.022 3.857 -30.666 1.00 97.94 685 LEU A N 1
ATOM 5167 C CA . LEU A 1 685 ? 5.640 4.337 -30.587 1.00 97.94 685 LEU A CA 1
ATOM 5168 C C . LEU A 1 685 ? 4.658 3.246 -31.035 1.00 97.94 685 LEU A C 1
ATOM 5170 O O . LEU A 1 685 ? 3.716 2.953 -30.298 1.00 97.94 685 LEU A O 1
ATOM 5174 N N . ALA A 1 686 ? 4.914 2.568 -32.160 1.00 97.19 686 ALA A N 1
ATOM 5175 C CA . ALA A 1 686 ? 4.114 1.432 -32.622 1.00 97.19 686 ALA A CA 1
ATOM 5176 C C . ALA A 1 686 ? 4.083 0.290 -31.584 1.00 97.19 686 ALA A C 1
ATOM 5178 O O . ALA A 1 686 ? 3.005 -0.216 -31.250 1.00 97.19 686 ALA A O 1
ATOM 5179 N N . ARG A 1 687 ? 5.226 -0.058 -30.980 1.00 97.38 687 ARG A N 1
ATOM 5180 C CA . ARG A 1 687 ? 5.321 -1.048 -29.890 1.00 97.38 687 ARG A CA 1
ATOM 5181 C C . ARG A 1 687 ? 4.503 -0.633 -28.665 1.00 97.38 687 ARG A C 1
ATOM 5183 O O . ARG A 1 687 ? 3.817 -1.477 -28.085 1.00 97.38 687 ARG A O 1
ATOM 5190 N N . LEU A 1 688 ? 4.505 0.648 -28.291 1.00 96.69 688 LEU A N 1
ATOM 5191 C CA . LEU A 1 688 ? 3.696 1.179 -27.190 1.00 96.69 688 LEU A CA 1
ATOM 5192 C C . LEU A 1 688 ? 2.196 1.063 -27.484 1.00 96.69 688 LEU A C 1
ATOM 5194 O O . LEU A 1 688 ? 1.446 0.671 -26.587 1.00 96.69 688 LEU A O 1
ATOM 5198 N N . THR A 1 689 ? 1.751 1.309 -28.723 1.00 95.62 689 THR A N 1
ATOM 5199 C CA . THR A 1 689 ? 0.336 1.095 -29.087 1.00 95.62 689 THR A CA 1
ATOM 5200 C C . THR A 1 689 ? -0.096 -0.358 -28.870 1.00 95.62 689 THR A C 1
ATOM 5202 O O . THR A 1 689 ? -1.190 -0.613 -28.365 1.00 95.62 689 THR A O 1
ATOM 5205 N N . CYS A 1 690 ? 0.788 -1.317 -29.164 1.00 95.50 690 CYS A N 1
ATOM 5206 C CA . CYS A 1 690 ? 0.541 -2.739 -28.948 1.00 95.50 690 CYS A CA 1
ATOM 5207 C C . CYS A 1 690 ? 0.555 -3.099 -27.452 1.00 95.50 690 CYS A C 1
ATOM 5209 O O . CYS A 1 690 ? -0.355 -3.754 -26.945 1.00 95.50 690 CYS A O 1
ATOM 5211 N N . LEU A 1 691 ? 1.567 -2.636 -26.712 1.00 93.69 691 LEU A N 1
ATOM 5212 C CA . LEU A 1 691 ? 1.724 -2.916 -25.284 1.00 93.69 691 LEU A CA 1
ATOM 5213 C C . LEU A 1 691 ? 0.548 -2.380 -24.457 1.00 93.69 691 LEU A C 1
ATOM 5215 O O . LEU A 1 691 ? 0.050 -3.066 -23.561 1.00 93.69 691 LEU A O 1
ATOM 5219 N N . TYR A 1 692 ? 0.102 -1.155 -24.738 1.00 93.44 692 TYR A N 1
ATOM 5220 C CA . TYR A 1 692 ? -0.964 -0.508 -23.976 1.00 93.44 692 TYR A CA 1
ATOM 5221 C C . TYR A 1 692 ? -2.377 -0.915 -24.422 1.00 93.44 692 TYR A C 1
ATOM 5223 O O . TYR A 1 692 ? -3.319 -0.680 -23.665 1.00 93.44 692 TYR A O 1
ATOM 5231 N N . ALA A 1 693 ? -2.537 -1.648 -25.531 1.00 92.19 693 ALA A N 1
ATOM 5232 C CA . ALA A 1 693 ? -3.786 -2.356 -25.842 1.00 92.19 693 ALA A CA 1
ATOM 5233 C C . ALA A 1 693 ? -4.131 -3.421 -24.773 1.00 92.19 693 ALA A C 1
ATOM 5235 O O . ALA A 1 693 ? -5.297 -3.645 -24.434 1.00 92.19 693 ALA A O 1
ATOM 5236 N N . LEU A 1 694 ? -3.106 -4.009 -24.142 1.00 87.75 694 LEU A N 1
ATOM 5237 C CA . LEU A 1 694 ? -3.217 -4.963 -23.026 1.00 87.75 694 LEU A CA 1
ATOM 5238 C C . LEU A 1 694 ? -3.495 -4.284 -21.669 1.00 87.75 694 LEU A C 1
ATOM 5240 O O . LEU A 1 694 ? -3.412 -4.926 -20.618 1.00 87.75 694 LEU A O 1
ATOM 5244 N N . ARG A 1 695 ? -3.733 -2.968 -21.644 1.00 87.69 695 ARG A N 1
ATOM 5245 C CA . ARG A 1 695 ? -3.945 -2.182 -20.421 1.00 87.69 695 ARG A CA 1
ATOM 5246 C C . ARG A 1 695 ? -5.278 -1.444 -20.532 1.00 87.69 695 ARG A C 1
ATOM 5248 O O . ARG A 1 695 ? -5.295 -0.356 -21.101 1.00 87.69 695 ARG A O 1
ATOM 5255 N N . PRO A 1 696 ? -6.377 -1.968 -19.949 1.00 82.19 696 PRO A N 1
ATOM 5256 C CA . PRO A 1 696 ? -7.716 -1.395 -20.115 1.00 82.19 696 PRO A CA 1
ATOM 5257 C C . PRO A 1 696 ? -7.784 0.121 -19.883 1.00 82.19 696 PRO A C 1
ATOM 5259 O O . PRO A 1 696 ? -8.365 0.833 -20.692 1.00 82.19 696 PRO A O 1
ATOM 5262 N N . ARG A 1 697 ? -7.089 0.632 -18.852 1.00 84.81 697 ARG A N 1
ATOM 5263 C CA . ARG A 1 697 ? -7.007 2.074 -18.544 1.00 84.81 697 ARG A CA 1
ATOM 5264 C C . ARG A 1 697 ? -6.492 2.934 -19.706 1.00 84.81 697 ARG A C 1
ATOM 5266 O O . ARG A 1 697 ? -6.872 4.092 -19.816 1.00 84.81 697 ARG A O 1
ATOM 5273 N N . TRP A 1 698 ? -5.593 2.398 -20.526 1.00 90.75 698 TRP A N 1
ATOM 5274 C CA . TRP A 1 698 ? -4.852 3.146 -21.544 1.00 90.75 698 TRP A CA 1
ATOM 5275 C C . TRP A 1 698 ? -5.176 2.728 -22.979 1.00 90.75 698 TRP A C 1
ATOM 5277 O O . TRP A 1 698 ? -4.661 3.343 -23.909 1.00 90.75 698 TRP A O 1
ATOM 5287 N N . ARG A 1 699 ? -6.036 1.723 -23.174 1.00 90.19 699 ARG A N 1
ATOM 5288 C CA . ARG A 1 699 ? -6.351 1.154 -24.492 1.00 90.19 699 ARG A CA 1
ATOM 5289 C C . ARG A 1 699 ? -6.866 2.195 -25.487 1.00 90.19 699 ARG A C 1
ATOM 5291 O O . ARG A 1 699 ? -6.389 2.250 -26.616 1.00 90.19 699 ARG A O 1
ATOM 5298 N N . ALA A 1 700 ? -7.773 3.070 -25.052 1.00 89.50 700 ALA A N 1
ATOM 5299 C CA . ALA A 1 700 ? -8.300 4.141 -25.898 1.00 89.50 700 ALA A CA 1
ATOM 5300 C C . ALA A 1 700 ? -7.198 5.122 -26.345 1.00 89.50 700 ALA A C 1
ATOM 5302 O O . ALA A 1 700 ? -7.092 5.436 -27.527 1.00 89.50 700 ALA A O 1
ATOM 5303 N N . ALA A 1 701 ? -6.328 5.544 -25.420 1.00 91.50 701 ALA A N 1
ATOM 5304 C CA . ALA A 1 701 ? -5.200 6.426 -25.727 1.00 91.50 701 ALA A CA 1
ATOM 5305 C C . ALA A 1 701 ? -4.158 5.751 -26.640 1.00 91.50 701 ALA A C 1
ATOM 5307 O O . ALA A 1 701 ? -3.577 6.401 -27.503 1.00 91.50 701 ALA A O 1
ATOM 5308 N N . ALA A 1 702 ? -3.939 4.443 -26.477 1.00 92.25 702 ALA A N 1
ATOM 5309 C CA . ALA A 1 702 ? -3.054 3.657 -27.335 1.00 92.25 702 ALA A CA 1
ATOM 5310 C C . ALA A 1 702 ? -3.602 3.537 -28.765 1.00 92.25 702 ALA A C 1
ATOM 5312 O O . ALA A 1 702 ? -2.848 3.655 -29.729 1.00 92.25 702 ALA A O 1
ATOM 5313 N N . THR A 1 703 ? -4.919 3.358 -28.898 1.00 91.06 703 THR A N 1
ATOM 5314 C CA . THR A 1 703 ? -5.611 3.339 -30.195 1.00 91.06 703 THR A CA 1
ATOM 5315 C C . THR A 1 703 ? -5.538 4.701 -30.876 1.00 91.06 703 THR A C 1
ATOM 5317 O O . THR A 1 703 ? -5.254 4.778 -32.068 1.00 91.06 703 THR A O 1
ATOM 5320 N N . ASP A 1 704 ? -5.734 5.787 -30.127 1.00 91.38 704 ASP A N 1
ATOM 5321 C CA . ASP A 1 704 ? -5.576 7.141 -30.657 1.00 91.38 704 ASP A CA 1
ATOM 5322 C C . ASP A 1 704 ? -4.144 7.417 -31.136 1.00 91.38 704 ASP A C 1
ATOM 5324 O O . ASP A 1 704 ? -3.945 7.898 -32.251 1.00 91.38 704 ASP A O 1
ATOM 5328 N N . LEU A 1 705 ? -3.135 7.023 -30.350 1.00 92.56 705 LEU A N 1
ATOM 5329 C CA . LEU A 1 705 ? -1.739 7.121 -30.773 1.00 92.56 705 LEU A CA 1
ATOM 5330 C C . LEU A 1 705 ? -1.507 6.371 -32.096 1.00 92.56 705 LEU A C 1
ATOM 5332 O O . LEU A 1 705 ? -0.922 6.949 -33.013 1.00 92.56 705 LEU A O 1
ATOM 5336 N N . ALA A 1 706 ? -2.024 5.144 -32.229 1.00 92.12 706 ALA A N 1
ATOM 5337 C CA . ALA A 1 706 ? -1.918 4.360 -33.462 1.00 92.12 706 ALA A CA 1
ATOM 5338 C C . ALA A 1 706 ? -2.522 5.083 -34.677 1.00 92.12 706 ALA A C 1
ATOM 5340 O O . ALA A 1 706 ? -1.922 5.070 -35.747 1.00 92.12 706 ALA A O 1
ATOM 5341 N N . ARG A 1 707 ? -3.657 5.781 -34.517 1.00 90.44 707 ARG A N 1
ATOM 5342 C CA . ARG A 1 707 ? -4.263 6.580 -35.602 1.00 90.44 707 ARG A CA 1
ATOM 5343 C C . ARG A 1 707 ? -3.377 7.726 -36.069 1.00 90.44 707 ARG A C 1
ATOM 5345 O O . ARG A 1 707 ? -3.398 8.081 -37.245 1.00 90.44 707 ARG A O 1
ATOM 5352 N N . THR A 1 708 ? -2.650 8.345 -35.142 1.00 89.38 708 THR A N 1
ATOM 5353 C CA . THR A 1 708 ? -1.830 9.527 -35.441 1.00 89.38 708 THR A CA 1
ATOM 5354 C C . THR A 1 708 ? -0.477 9.197 -36.069 1.00 89.38 708 THR A C 1
ATOM 5356 O O . THR A 1 708 ? 0.117 10.073 -36.695 1.00 89.38 708 THR A O 1
ATOM 5359 N N . LEU A 1 709 ? -0.008 7.948 -35.958 1.00 87.44 709 LEU A N 1
ATOM 5360 C CA . LEU A 1 709 ? 1.187 7.461 -36.650 1.00 87.44 709 LEU A CA 1
ATOM 5361 C C . LEU A 1 709 ? 0.868 7.294 -38.147 1.00 87.44 709 LEU A C 1
ATOM 5363 O O . LEU A 1 709 ? 0.382 6.256 -38.589 1.00 87.44 709 LEU A O 1
ATOM 5367 N N . ARG A 1 710 ? 1.069 8.361 -38.927 1.00 66.88 710 ARG A N 1
ATOM 5368 C CA . ARG A 1 710 ? 0.810 8.389 -40.376 1.00 66.88 710 ARG A CA 1
ATOM 5369 C C . ARG A 1 710 ? 1.977 7.817 -41.173 1.00 66.88 710 ARG A C 1
ATOM 5371 O O . ARG A 1 710 ? 3.125 8.097 -40.851 1.00 66.88 710 ARG A O 1
ATOM 5378 N N . THR A 1 711 ? 1.663 7.122 -42.268 1.00 49.78 711 THR A N 1
ATOM 5379 C CA . THR A 1 711 ? 2.613 6.750 -43.329 1.00 49.78 711 THR A CA 1
ATOM 5380 C C . THR A 1 711 ? 3.429 7.966 -43.764 1.00 49.78 711 THR A C 1
ATOM 5382 O O . THR A 1 711 ? 2.850 9.013 -44.066 1.00 49.78 711 THR A O 1
ATOM 5385 N N . ALA A 1 712 ? 4.757 7.845 -43.786 1.00 37.75 712 ALA A N 1
ATOM 5386 C CA . ALA A 1 712 ? 5.652 8.917 -44.194 1.00 37.75 712 ALA A CA 1
ATOM 5387 C C . ALA A 1 712 ? 5.397 9.305 -45.661 1.00 37.75 712 ALA A C 1
ATOM 5389 O O . ALA A 1 712 ? 5.896 8.674 -46.584 1.00 37.75 712 ALA A O 1
ATOM 5390 N N . SER A 1 713 ? 4.642 10.376 -45.897 1.00 32.19 713 SER A N 1
ATOM 5391 C CA . SER A 1 713 ? 4.749 11.116 -47.152 1.00 32.19 713 SER A CA 1
ATOM 5392 C C . SER A 1 713 ? 5.823 12.183 -46.972 1.00 32.19 713 SER A C 1
ATOM 5394 O O . SER A 1 713 ? 5.600 13.208 -46.330 1.00 32.19 713 SER A O 1
ATOM 5396 N N . SER A 1 714 ? 7.010 11.875 -47.499 1.00 33.16 714 SER A N 1
ATOM 5397 C CA . SER A 1 714 ? 7.981 12.812 -48.075 1.00 33.16 714 SER A CA 1
ATOM 5398 C C . SER A 1 714 ? 7.740 14.295 -47.752 1.00 33.16 714 SER A C 1
ATOM 5400 O O . SER A 1 714 ? 7.044 14.997 -48.485 1.00 33.16 714 SER A O 1
ATOM 5402 N N . THR A 1 715 ? 8.365 14.807 -46.695 1.00 27.06 715 THR A N 1
ATOM 5403 C CA . THR A 1 715 ? 8.623 16.248 -46.590 1.00 27.06 715 THR A CA 1
ATOM 5404 C C . THR A 1 715 ? 10.123 16.418 -46.369 1.00 27.06 715 THR A C 1
ATOM 5406 O O . THR A 1 715 ? 10.613 16.071 -45.295 1.00 27.06 715 THR A O 1
ATOM 5409 N N . PRO A 1 716 ? 10.888 16.874 -47.376 1.00 31.95 716 PRO A N 1
ATOM 5410 C CA . PRO A 1 716 ? 12.314 17.073 -47.211 1.00 31.95 716 PRO A CA 1
ATOM 5411 C C . PRO A 1 716 ? 12.552 18.235 -46.248 1.00 31.95 716 PRO A C 1
ATOM 5413 O O . PRO A 1 716 ? 11.967 19.311 -46.397 1.00 31.95 716 PRO A O 1
ATOM 5416 N N . LEU A 1 717 ? 13.445 18.012 -45.281 1.00 33.75 717 LEU A N 1
ATOM 5417 C CA . LEU A 1 717 ? 14.111 19.064 -44.520 1.00 33.75 717 LEU A CA 1
ATOM 5418 C C . LEU A 1 717 ? 14.604 20.127 -45.510 1.00 33.75 717 LEU A C 1
ATOM 5420 O O . LEU A 1 717 ? 15.502 19.874 -46.318 1.00 33.75 717 LEU A O 1
ATOM 5424 N N . ARG A 1 718 ? 13.982 21.312 -45.480 1.00 28.50 718 ARG A N 1
ATOM 5425 C CA . ARG A 1 718 ? 14.449 22.475 -46.237 1.00 28.50 718 ARG A CA 1
ATOM 5426 C C . ARG A 1 718 ? 15.892 22.748 -45.824 1.00 28.50 718 ARG A C 1
ATOM 5428 O O . ARG A 1 718 ? 16.152 23.175 -44.703 1.00 28.50 718 ARG A O 1
ATOM 5435 N N . ARG A 1 719 ? 16.822 22.524 -46.754 1.00 31.80 719 ARG A N 1
ATOM 5436 C CA . ARG A 1 719 ? 18.163 23.102 -46.694 1.00 31.80 719 ARG A CA 1
ATOM 5437 C C . ARG A 1 719 ? 17.998 24.620 -46.668 1.00 31.80 719 ARG A C 1
ATOM 5439 O O . ARG A 1 719 ? 17.489 25.198 -47.625 1.00 31.80 719 ARG A O 1
ATOM 5446 N N . SER A 1 720 ? 18.413 25.244 -45.571 1.00 31.09 720 SER A N 1
ATOM 5447 C CA . SER A 1 720 ? 18.710 26.672 -45.550 1.00 31.09 720 SER A CA 1
ATOM 5448 C C . SER A 1 720 ? 19.968 26.879 -46.391 1.00 31.09 720 SER A C 1
ATOM 5450 O O . SER A 1 720 ? 21.072 26.537 -45.972 1.00 31.09 720 SER A O 1
ATOM 5452 N N . SER A 1 721 ? 19.786 27.328 -47.628 1.00 30.22 721 SER A N 1
ATOM 5453 C CA . SER A 1 721 ? 20.852 27.903 -48.439 1.00 30.22 721 SER A CA 1
ATOM 5454 C C . SER A 1 721 ? 21.025 29.364 -48.042 1.00 30.22 721 SER A C 1
ATOM 5456 O O . SER A 1 721 ? 20.052 30.115 -48.002 1.00 30.22 721 SER A O 1
ATOM 5458 N N . ALA A 1 722 ? 22.272 29.714 -47.747 1.00 36.19 722 ALA A N 1
ATOM 5459 C CA . ALA A 1 722 ? 22.738 31.037 -47.380 1.00 36.19 722 ALA A CA 1
ATOM 5460 C C . ALA A 1 722 ? 22.356 32.136 -48.386 1.00 36.19 722 ALA A C 1
ATOM 5462 O O . ALA A 1 722 ? 22.397 31.928 -49.601 1.00 36.19 722 ALA A O 1
ATOM 5463 N N . SER A 1 723 ? 22.109 33.320 -47.831 1.00 33.38 723 SER A N 1
ATOM 5464 C CA . SER A 1 723 ? 22.591 34.609 -48.330 1.00 33.38 723 SER A CA 1
ATOM 5465 C C . SER A 1 723 ? 22.995 35.447 -47.130 1.00 33.38 723 SER A C 1
ATOM 5467 O O . SER A 1 723 ? 22.126 35.556 -46.231 1.00 33.38 723 SER A O 1
#

Radius of gyration: 30.7 Å; Cα contacts (8 Å, |Δi|>4): 1332; chains: 1; bounding box: 77×63×90 Å

Solvent-accessible surface area (backbone atoms only — not comparable to full-atom values): 38059 Å² total; per-residue (Å²): 133,82,78,82,71,62,61,55,57,44,53,30,60,55,27,55,42,85,70,40,52,48,70,66,31,44,67,48,32,14,65,73,69,75,45,57,39,45,59,54,34,49,46,74,38,61,61,47,35,41,42,29,29,34,32,57,54,81,64,98,82,71,82,68,88,76,90,62,76,58,41,58,55,88,39,33,32,37,42,36,40,30,52,48,64,70,61,54,51,51,31,52,58,51,17,60,76,70,70,34,64,69,49,73,81,38,95,54,81,49,29,33,38,35,30,40,59,47,31,28,73,53,29,19,75,59,41,37,60,50,53,72,72,56,76,54,87,64,61,54,16,38,67,46,78,42,85,58,48,39,40,30,32,38,36,60,97,70,52,36,28,38,41,40,38,55,50,74,41,60,73,50,49,53,53,48,54,51,37,48,74,72,70,34,54,52,69,65,71,44,60,47,92,78,33,57,34,26,39,35,30,65,64,71,57,81,47,28,38,57,85,35,53,85,43,91,42,33,49,56,28,28,21,54,45,17,40,42,52,30,51,44,43,66,49,74,73,84,76,57,58,95,84,55,79,82,76,60,65,32,60,63,77,59,74,57,45,74,45,54,66,55,42,36,70,66,41,55,97,45,32,70,62,52,50,57,49,40,56,52,33,56,72,58,49,83,58,95,82,71,73,65,64,20,45,44,48,39,68,35,34,47,73,36,29,28,32,39,97,65,55,50,59,30,46,53,80,57,81,22,26,23,51,33,53,62,49,48,29,57,6,20,34,48,27,41,22,63,73,72,72,43,44,79,38,34,28,40,14,45,52,36,15,46,77,73,37,84,72,69,56,50,47,46,35,22,34,26,20,24,43,34,24,49,50,49,31,59,47,41,51,32,42,57,43,92,58,21,72,60,54,29,50,51,32,53,52,48,22,49,52,46,34,52,54,35,64,31,78,67,34,61,59,43,39,52,49,47,61,76,37,50,50,44,43,78,75,44,77,44,87,56,59,36,36,31,32,40,39,58,58,94,88,62,51,52,31,36,39,42,30,31,51,49,77,54,33,54,50,28,51,58,9,45,66,52,36,53,50,44,51,54,43,23,43,57,58,50,76,74,44,79,53,67,34,33,40,28,26,44,64,71,73,53,48,38,56,62,79,61,62,61,63,91,84,43,52,42,56,52,51,47,42,52,42,42,52,23,50,52,47,21,34,52,51,12,53,76,55,65,59,84,68,63,76,44,50,53,70,56,50,43,56,54,38,51,60,37,42,62,56,20,44,78,69,33,63,90,43,31,70,37,42,54,52,18,44,50,43,19,45,51,47,36,69,70,50,74,82,83,87,76,51,13,55,29,43,79,76,40,38,50,72,35,32,19,45,55,72,85,72,72,78,64,91,88,62,98,69,74,83,86,58,56,38,25,44,52,80,42,48,62,23,32,29,16,51,55,34,43,33,56,8,29,37,47,30,48,32,58,49,34,32,74,69,67,76,36,52,68,66,58,30,50,50,52,44,50,42,49,43,48,46,32,67,34,93,91,31,78,68,50,55,69,68,50,27,52,20,31,18,41,37,38,43,33,38,46,27,21,58,27,35,76,32,81,94,40,25,66,62,18,37,52,52,21,63,68,49,64,74,87,74,87,73,78,82,77,76,85,75,87,131

Foldseek 3Di:
DPPLPQLLVLVVVQLQFPPSSCALPQVNVCVLVVFRKDWFFWDGDRPFKIKTKIFGDDDPPPDDPPPDAAAAQVRIKMKMFGQDPVLVVLLVVLCVVLVADKDWSDDHPRTIIMHTPCSFSQQNVVSSVVQVVLPDPPHWHWNDDDGQAWTWIDNPPPQKIKIAGSDFCVLVLLLQVVLVVLVQFAWHWDDDVPDRRMIMTGNAADAFCLVCLVPPLSLVLLLVNLLSLLSQLPDDPVPDPPPDDARDAFQQDDLAAPLLVSCCSSPVVCNVLSVVLSVLSVVQEDDPPPPSKTWHQNQAERNQWHAHPHSDIHGDDSVRTDIDHSLLNLLNHLLRCQLSVSLLSFQSSNVSNCVRDNDPQQLNSLSSVLNNLSNCLCVCVRRSPSCSVVSSVSSSVQSCQSNQQCPQPLFVQSSVVCNVAGSWGWPDDDRSAWTWTWGADPVRFIKIKIFGAQVLLVLLVVLVVQQCLLALLAAEWDFPDRDSGITMTGDDDFDQCLQPDDPPVPLLLVQLLSQLVSLQSSQVSCLVPPGDDDECALVNLLVVLVVLLVQLCVQCVPLNVLLVQLSVQLNVLRVPDDDDPGWGKDQLQAERRQWGDDCVLVPDPDDDDDRPDHIHGYNSSRIHIYQNLLNLLNHLLRLVVCCLVVNDPPVSSVSSNVSSCCQDPNDVHPPRDPSSNVSNNSSNLSSQLSVCSVPVVCVVVSSVSSNPSDRDDDDDDDPPDDD

InterPro domains:
  IPR002575 Aminoglycoside phosphotransferase [PF01636] (179-368)
  IPR002575 Aminoglycoside phosphotransferase [PF01636] (437-650)
  IPR011009 Protein kinase-like domain superfamily [SSF56112] (168-376)
  IPR011009 Protein kinase-like domain superfamily [SSF56112] (434-686)
  IPR051678 Aminoglycoside Phosphotransferase Enzymes [PTHR21310] (412-645)

pLDDT: mean 89.08, std 13.51, range [27.06, 98.38]

Mean predicted aligned error: 8.66 Å

Secondary structure (DSSP, 8-state):
------HHHHHHHHHTSTTTHHHHSHHHHHHHHTS-EEEEEEEEETTTEEEEEEEEPPPTT------SSSEEGGGEEEEEEES-HHHHHHHHHHHHHHT--EEEEE-SSSEEEEEEGGG-TTTHHHHHHHHTT--SSSPPEEEEEETTTEEEEEETTTTEEEEEESS--HHHHHHHHHHHHTT--B--EEEETTEEEEEEEE--SSEETTTTTTSTTHHHHHHHHHHHHHHHHT--GGGS-TTSPPPPPP----SS-THHHHHHHH-GGGHHHHHHHHHHHHHHSPPTTSS-EEEE-SS--GGGEEE-SSS-EEE--GGG-EEEEHHHHHHHHHHHHHHHT-GGGHHHHHHHHHTTSPPPPHHHHHHHHHHHHHHTTTHHHHTT-TTHHHHHHHHHHHHHHHHHHHT-TT-HHHHHHHHHSTT-EEEEEETTTEEEEEEE-SS--EEEEEEE-HHHHHHHHHHHHHGGGGBTTBBPPPEEEE-SSEEEEEPPPSEEGGG---STTSHHHHHHHHHHHHHHHHHHHHHHSPPSS-EE-HHHHHHHHHHHHHHHHHH-GGGHHHHHHHHHHHHHHHHTSPP-SS-EEE-SS--TTSEEE-GGGGS-SSS---S--S-EE--GGG-EEE-THHHHHHHHHHHHHHHHTTSS-HHHHHHHHHHHHHHHHSTTS----HHHHHHHHHHHHHHHHHHHHT-GGGHHHHHHHHHH---------------

Sequence (723 aa):
MSTTQDVTALMTSHAA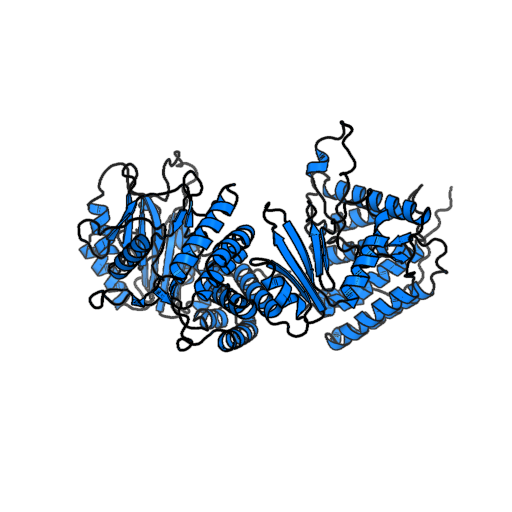LPGAEQVLDSARLSALLGQEVALDRVRIKPGASVLVSYRALASAGAAGPSTGCGRALADVGWALLVASPDKRDGVLRRAERTGAVVTEHRGDSPFLLSGGVDSDPRLSKEAHAVLRRLTGEPTPRVLSYNPSRHLVLDLPGTGEVLRVAARPLDDLLEISEQWQRLGIPTTPQRLWKGRPTVLVGEFWGRGDLATLAEDPRATAAAAGLGAAIARLHGADLSGLEPSAPELPAARIGGRVPCTTEVLDDLLPQRAERVRELAMRLDQLLPTDRDGDRCLMHGDLSPDQVLLGAGTEIRVVDLDRSGPGPRGADLGSWIASCLSAGTDHLTGPFLRAYAEHLDLPEPAQLAAWTARALLAAALDPMRRHHPDWPLQVQQRLDQARRVLDAATDEALPSLTRALAAHPGATVVSHRPGKRAVLRTRDRDGQVLYVKVANKGRTRRALGAIERAAAFDGPFRTPQVVAAEDESLTFAALSGTPLHEGLPTADGTWQRAWRTTMDAWAQAVRTSRTAPPEGPLHGPAEEIAVLEKWHERACHVDPEGAEHRDRAVALARELLTHLPALDRPALIHRDLHDKQILWDPDQDQDQDQDHGPERGPGLLDVDTACLGDPALDAGNLRAHATWRERQGQWTGGQAAQVRAEIDRVCLGAGALGIDPAALAAYETATLARLTCLYALRPRWRAAATDLARTLRTASSTPLRRSSAS

Nearest PDB structures (foldseek):
  4h05-assembly1_A  TM=7.071E-01  e=2.723E-06  Streptomyces rimosus
  4feu-assembly6_F  TM=6.770E-01  e=3.225E-06  Acinetobacter baumannii AYE
  1nd4-assembly1_B  TM=6.812E-01  e=9.678E-06  Klebsiella pneumoniae
  3mes-assembly1_B  TM=5.749E-01  e=9.487E-05  Cryptosporidium parvum Iowa II
  7fcz-assembly1_A  TM=3.285E-01  e=5.988E-01  Homo sapiens

Organism: NCBI:txid1249481